Protein AF-0000000067284222 (afdb_homodimer)

Structure (mmCIF, N/CA/C/O backbone):
data_AF-0000000067284222-model_v1
#
loop_
_entity.id
_entity.type
_entity.pdbx_description
1 polymer 'Bifunctional deaminase-reductase domain protein'
#
loop_
_atom_site.group_PDB
_atom_site.id
_atom_site.type_symbol
_atom_site.label_atom_id
_atom_site.label_alt_id
_atom_site.label_comp_id
_atom_site.label_asym_id
_atom_site.label_entity_id
_atom_site.label_seq_id
_atom_site.pdbx_PDB_ins_code
_atom_site.Cartn_x
_atom_site.Cartn_y
_atom_site.Cartn_z
_atom_site.occupancy
_atom_site.B_iso_or_equiv
_atom_site.auth_seq_id
_atom_site.auth_comp_id
_atom_site.auth_asym_id
_atom_site.auth_atom_id
_atom_site.pdbx_PDB_model_num
ATOM 1 N N . MET A 1 1 ? -24.469 -26.922 -7.473 1 36.09 1 MET A N 1
ATOM 2 C CA . MET A 1 1 ? -23.219 -27.688 -7.457 1 36.09 1 MET A CA 1
ATOM 3 C C . MET A 1 1 ? -22.094 -26.875 -6.836 1 36.09 1 MET A C 1
ATOM 5 O O . MET A 1 1 ? -21.891 -25.703 -7.184 1 36.09 1 MET A O 1
ATOM 9 N N . ILE A 1 2 ? -21.672 -27.219 -5.695 1 45.97 2 ILE A N 1
ATOM 10 C CA . ILE A 1 2 ? -20.625 -26.516 -4.957 1 45.97 2 ILE A CA 1
ATOM 11 C C . ILE A 1 2 ? -19.406 -26.312 -5.855 1 45.97 2 ILE A C 1
ATOM 13 O O . ILE A 1 2 ? -18.828 -27.281 -6.352 1 45.97 2 ILE A O 1
ATOM 17 N N . LYS A 1 3 ? -19.344 -25.266 -6.812 1 62.34 3 LYS A N 1
ATOM 18 C CA . LYS A 1 3 ? -18.219 -25.109 -7.738 1 62.34 3 LYS A CA 1
ATOM 19 C C . LYS A 1 3 ? -16.891 -25.281 -7.023 1 62.34 3 LYS A C 1
ATOM 21 O O . LYS A 1 3 ? -16.594 -24.547 -6.078 1 62.34 3 LYS A O 1
ATOM 26 N N . TYR A 1 4 ? -16.266 -26.469 -7.246 1 89.44 4 TYR A N 1
ATOM 27 C CA . TYR A 1 4 ? -14.984 -26.828 -6.648 1 89.44 4 TYR A CA 1
ATOM 28 C C . TYR A 1 4 ? -13.836 -26.094 -7.336 1 89.44 4 TYR A C 1
ATOM 30 O O . TYR A 1 4 ? -13.758 -26.062 -8.562 1 89.44 4 TYR A O 1
ATOM 38 N N . ARG A 1 5 ? -13.273 -25.297 -6.723 1 96.56 5 ARG A N 1
ATOM 39 C CA . ARG A 1 5 ? -12.086 -24.594 -7.18 1 96.56 5 ARG A CA 1
ATOM 40 C C . ARG A 1 5 ? -10.93 -24.781 -6.203 1 96.56 5 ARG A C 1
ATOM 42 O O . ARG A 1 5 ? -11.133 -25.203 -5.062 1 96.56 5 ARG A O 1
ATOM 49 N N . PRO A 1 6 ? -9.719 -24.562 -6.734 1 98.62 6 PRO A N 1
ATOM 50 C CA . PRO A 1 6 ? -8.586 -24.594 -5.805 1 98.62 6 PRO A CA 1
ATOM 51 C C . PRO A 1 6 ? -8.719 -23.578 -4.676 1 98.62 6 PRO A C 1
ATOM 53 O O . PRO A 1 6 ? -9.406 -22.562 -4.832 1 98.62 6 PRO A O 1
ATOM 56 N N . TYR A 1 7 ? -8.141 -23.906 -3.508 1 98.56 7 TYR A N 1
ATOM 57 C CA . TYR A 1 7 ? -7.895 -22.906 -2.475 1 98.56 7 TYR A CA 1
ATOM 58 C C . TYR A 1 7 ? -6.797 -21.938 -2.902 1 98.56 7 TYR A C 1
ATOM 60 O O . TYR A 1 7 ? -5.668 -22.359 -3.184 1 98.56 7 TYR A O 1
ATOM 68 N N . THR A 1 8 ? -7.121 -20.656 -3.023 1 98.75 8 THR A N 1
ATOM 69 C CA . THR A 1 8 ? -6.211 -19.688 -3.629 1 98.75 8 THR A CA 1
ATOM 70 C C . THR A 1 8 ? -5.582 -18.797 -2.562 1 98.75 8 THR A C 1
ATOM 72 O O . THR A 1 8 ? -6.27 -18.312 -1.662 1 98.75 8 THR A O 1
ATOM 75 N N . THR A 1 9 ? -4.262 -18.609 -2.639 1 98.88 9 THR A N 1
ATOM 76 C CA . THR A 1 9 ? -3.512 -17.766 -1.727 1 98.88 9 THR A CA 1
ATOM 77 C C . THR A 1 9 ? -2.641 -16.781 -2.5 1 98.88 9 THR A C 1
ATOM 79 O O . THR A 1 9 ? -1.785 -17.188 -3.289 1 98.88 9 THR A O 1
ATOM 82 N N . VAL A 1 10 ? -2.889 -15.531 -2.307 1 98.94 10 VAL A N 1
ATOM 83 C CA . VAL A 1 10 ? -2.014 -14.5 -2.857 1 98.94 10 VAL A CA 1
ATOM 84 C C . VAL A 1 10 ? -0.775 -14.352 -1.977 1 98.94 10 VAL A C 1
ATOM 86 O O . VAL A 1 10 ? -0.876 -14.344 -0.748 1 98.94 10 VAL A O 1
ATOM 89 N N . VAL A 1 11 ? 0.403 -14.289 -2.578 1 98.81 11 VAL A N 1
ATOM 90 C CA . VAL A 1 11 ? 1.65 -14.062 -1.855 1 98.81 11 VAL A CA 1
ATOM 91 C C . VAL A 1 11 ? 2.43 -12.93 -2.512 1 98.81 11 VAL A C 1
ATOM 93 O O . VAL A 1 11 ? 2.963 -13.086 -3.613 1 98.81 11 VAL A O 1
ATOM 96 N N . LEU A 1 12 ? 2.488 -11.789 -1.834 1 98.19 12 LEU A N 1
ATOM 97 C CA . LEU A 1 12 ? 3.152 -10.617 -2.393 1 98.19 12 LEU A CA 1
ATOM 98 C C . LEU A 1 12 ? 3.947 -9.883 -1.319 1 98.19 12 LEU A C 1
ATOM 100 O O . LEU A 1 12 ? 3.543 -9.852 -0.155 1 98.19 12 LEU A O 1
ATOM 104 N N . ALA A 1 13 ? 5.035 -9.336 -1.726 1 98.31 13 ALA A N 1
ATOM 105 C CA . ALA A 1 13 ? 5.742 -8.328 -0.939 1 98.31 13 ALA A CA 1
ATOM 106 C C . ALA A 1 13 ? 5.461 -6.922 -1.468 1 98.31 13 ALA A C 1
ATOM 108 O O . ALA A 1 13 ? 5.332 -6.723 -2.678 1 98.31 13 ALA A O 1
ATOM 109 N N . MET A 1 14 ? 5.375 -6.004 -0.57 1 98.62 14 MET A N 1
ATOM 110 C CA . MET A 1 14 ? 5.195 -4.613 -0.977 1 98.62 14 MET A CA 1
ATOM 111 C C . MET A 1 14 ? 6.008 -3.676 -0.09 1 98.62 14 MET A C 1
ATOM 113 O O . MET A 1 14 ? 6.387 -4.043 1.023 1 98.62 14 MET A O 1
ATOM 117 N N . SER A 1 15 ? 6.348 -2.49 -0.643 1 98.81 15 SER A N 1
ATOM 118 C CA . SER A 1 15 ? 6.941 -1.427 0.162 1 98.81 15 SER A CA 1
ATOM 119 C C . SER A 1 15 ? 5.984 -0.965 1.257 1 98.81 15 SER A C 1
ATOM 121 O O . SER A 1 15 ? 4.797 -1.299 1.233 1 98.81 15 SER A O 1
ATOM 123 N N . ALA A 1 16 ? 6.5 -0.253 2.207 1 98.88 16 ALA A N 1
ATOM 124 C CA . ALA A 1 16 ? 5.691 0.204 3.336 1 98.88 16 ALA A CA 1
ATOM 125 C C . ALA A 1 16 ? 4.508 1.042 2.861 1 98.88 16 ALA A C 1
ATOM 127 O O . ALA A 1 16 ? 3.449 1.042 3.492 1 98.88 16 ALA A O 1
ATOM 128 N N . ASP A 1 17 ? 4.691 1.683 1.714 1 98.88 17 ASP A N 1
ATOM 129 C CA . ASP A 1 17 ? 3.646 2.555 1.186 1 98.88 17 ASP A CA 1
ATOM 130 C C . ASP A 1 17 ? 2.795 1.825 0.149 1 98.88 17 ASP A C 1
ATOM 132 O O . ASP A 1 17 ? 2.059 2.455 -0.612 1 98.88 17 ASP A O 1
ATOM 136 N N . GLY A 1 18 ? 2.938 0.506 -0.003 1 98.75 18 GLY A N 1
ATOM 137 C CA . GLY A 1 18 ? 1.943 -0.308 -0.684 1 98.75 18 GLY A CA 1
ATOM 138 C C . GLY A 1 18 ? 2.262 -0.54 -2.148 1 98.75 18 GLY A C 1
ATOM 139 O O . GLY A 1 18 ? 1.359 -0.755 -2.959 1 98.75 18 GLY A O 1
ATOM 140 N N . LYS A 1 19 ? 3.545 -0.457 -2.508 1 98.81 19 LYS A N 1
ATOM 141 C CA . LYS A 1 19 ? 3.916 -0.666 -3.902 1 98.81 19 LYS A CA 1
ATOM 142 C C . LYS A 1 19 ? 4.598 -2.018 -4.094 1 98.81 19 LYS A C 1
ATOM 144 O O . LYS A 1 19 ? 5.406 -2.434 -3.264 1 98.81 19 LYS A O 1
ATOM 149 N N . ILE A 1 20 ? 4.312 -2.678 -5.219 1 98.38 20 ILE A N 1
ATOM 150 C CA . ILE A 1 20 ? 4.91 -3.99 -5.438 1 98.38 20 ILE A CA 1
ATOM 151 C C . ILE A 1 20 ? 6 -3.891 -6.504 1 98.38 20 ILE A C 1
ATOM 153 O O . ILE A 1 20 ? 6.703 -4.867 -6.773 1 98.38 20 ILE A O 1
ATOM 157 N N . ALA A 1 21 ? 6.152 -2.771 -7.164 1 97.94 21 ALA A N 1
ATOM 158 C CA . ALA A 1 21 ? 7.227 -2.395 -8.078 1 97.94 21 ALA A CA 1
ATOM 159 C C . ALA A 1 21 ? 7.309 -0.879 -8.234 1 97.94 21 ALA A C 1
ATOM 161 O O . ALA A 1 21 ? 6.41 -0.155 -7.793 1 97.94 21 ALA A O 1
ATOM 162 N N . ASP A 1 22 ? 8.367 -0.399 -8.797 1 97.81 22 ASP A N 1
ATOM 163 C CA . ASP A 1 22 ? 8.484 1.029 -9.078 1 97.81 22 ASP A CA 1
ATOM 164 C C . ASP A 1 22 ? 7.637 1.421 -10.289 1 97.81 22 ASP A C 1
ATOM 166 O O . ASP A 1 22 ? 6.969 0.574 -10.883 1 97.81 22 ASP A O 1
ATOM 170 N N . VAL A 1 23 ? 7.637 2.635 -10.672 1 97.12 23 VAL A N 1
ATOM 171 C CA . VAL A 1 23 ? 6.766 3.191 -11.703 1 97.12 23 VAL A CA 1
ATOM 172 C C . VAL A 1 23 ? 7.105 2.568 -13.055 1 97.12 23 VAL A C 1
ATOM 174 O O . VAL A 1 23 ? 6.266 2.541 -13.961 1 97.12 23 VAL A O 1
ATOM 177 N N . THR A 1 24 ? 8.32 2.057 -13.211 1 96.38 24 THR A N 1
ATOM 178 C CA . THR A 1 24 ? 8.719 1.434 -14.469 1 96.38 24 THR A CA 1
ATOM 179 C C . THR A 1 24 ? 8.391 -0.056 -14.461 1 96.38 24 THR A C 1
ATOM 181 O O . THR A 1 24 ? 8.641 -0.758 -15.438 1 96.38 24 THR A O 1
ATOM 184 N N . ARG A 1 25 ? 7.883 -0.532 -13.273 1 95.88 25 ARG A N 1
ATOM 185 C CA . ARG A 1 25 ? 7.469 -1.92 -13.094 1 95.88 25 ARG A CA 1
ATOM 186 C C . ARG A 1 25 ? 8.664 -2.865 -13.195 1 95.88 25 ARG A C 1
ATOM 188 O O . ARG A 1 25 ? 8.547 -3.965 -13.742 1 95.88 25 ARG A O 1
ATOM 195 N N . SER A 1 26 ? 9.781 -2.361 -12.781 1 93.31 26 SER A N 1
ATOM 196 C CA . SER A 1 26 ? 10.953 -3.229 -12.664 1 93.31 26 SER A CA 1
ATOM 197 C C . SER A 1 26 ? 10.742 -4.281 -11.578 1 93.31 26 SER A C 1
ATOM 199 O O . SER A 1 26 ? 9.938 -4.09 -10.664 1 93.31 26 SER A O 1
ATOM 201 N N . PRO A 1 27 ? 11.477 -5.426 -11.734 1 89.62 27 PRO A N 1
ATOM 202 C CA . PRO A 1 27 ? 11.336 -6.453 -10.695 1 89.62 27 PRO A CA 1
ATOM 203 C C . PRO A 1 27 ? 11.578 -5.91 -9.289 1 89.62 27 PRO A C 1
ATOM 205 O O . PRO A 1 27 ? 12.555 -5.184 -9.07 1 89.62 27 PRO A O 1
ATOM 208 N N . ALA A 1 28 ? 10.664 -6.254 -8.461 1 81.38 28 ALA A N 1
ATOM 209 C CA . ALA A 1 28 ? 10.797 -5.863 -7.059 1 81.38 28 ALA A CA 1
ATOM 210 C C . ALA A 1 28 ? 11.836 -6.723 -6.348 1 81.38 28 ALA A C 1
ATOM 212 O O . ALA A 1 28 ? 11.602 -7.906 -6.086 1 81.38 28 ALA A O 1
ATOM 213 N N . ARG A 1 29 ? 12.969 -6.332 -6.055 1 89 29 ARG A N 1
ATOM 214 C CA . ARG A 1 29 ? 14.023 -7.062 -5.359 1 89 29 ARG A CA 1
ATOM 215 C C . ARG A 1 29 ? 14.367 -6.398 -4.031 1 89 29 ARG A C 1
ATOM 217 O O . ARG A 1 29 ? 15.547 -6.273 -3.68 1 89 29 ARG A O 1
ATOM 224 N N . PHE A 1 30 ? 13.258 -5.926 -3.428 1 92.69 30 PHE A N 1
ATOM 225 C CA . PHE A 1 30 ? 13.5 -5.191 -2.191 1 92.69 30 PHE A CA 1
ATOM 226 C C . PHE A 1 30 ? 13.211 -6.066 -0.977 1 92.69 30 PHE A C 1
ATOM 228 O O . PHE A 1 30 ? 13.438 -5.648 0.162 1 92.69 30 PHE A O 1
ATOM 235 N N . GLY A 1 31 ? 12.742 -7.285 -1.202 1 94.44 31 GLY A N 1
ATOM 236 C CA . GLY A 1 31 ? 12.523 -8.203 -0.097 1 94.44 31 GLY A CA 1
ATOM 237 C C . GLY A 1 31 ? 13.805 -8.805 0.444 1 94.44 31 GLY A C 1
ATOM 238 O O . GLY A 1 31 ? 14.82 -8.852 -0.258 1 94.44 31 GLY A O 1
ATOM 239 N N . SER A 1 32 ? 13.781 -9.258 1.622 1 97 32 SER A N 1
ATOM 240 C CA . SER A 1 32 ? 14.93 -9.867 2.287 1 97 32 SER A CA 1
ATOM 241 C C . SER A 1 32 ? 15.023 -11.352 1.956 1 97 32 SER A C 1
ATOM 243 O O . SER A 1 32 ? 14.172 -11.898 1.256 1 97 32 SER A O 1
ATOM 245 N N . ASN A 1 33 ? 16.109 -11.984 2.496 1 97.44 33 ASN A N 1
ATOM 246 C CA . ASN A 1 33 ? 16.219 -13.438 2.402 1 97.44 33 ASN A CA 1
ATOM 247 C C . ASN A 1 33 ? 15.078 -14.133 3.137 1 97.44 33 ASN A C 1
ATOM 249 O O . ASN A 1 33 ? 14.625 -15.203 2.721 1 97.44 33 ASN A O 1
ATOM 253 N N . SER A 1 34 ? 14.68 -13.508 4.23 1 98 34 SER A N 1
ATOM 254 C CA . SER A 1 34 ? 13.547 -14.062 4.969 1 98 34 SER A CA 1
ATOM 255 C C . SER A 1 34 ? 12.273 -14.016 4.137 1 98 34 SER A C 1
ATOM 257 O O . SER A 1 34 ? 11.469 -14.945 4.168 1 98 34 SER A O 1
ATOM 259 N N . ASP A 1 35 ? 12.07 -12.914 3.455 1 97.88 35 ASP A N 1
ATOM 260 C CA . ASP A 1 35 ? 10.922 -12.797 2.561 1 97.88 35 ASP A CA 1
ATOM 261 C C . ASP A 1 35 ? 10.992 -13.836 1.442 1 97.88 35 ASP A C 1
ATOM 263 O O . ASP A 1 35 ? 9.984 -14.453 1.103 1 97.88 35 ASP A O 1
ATOM 267 N N . LYS A 1 36 ? 12.148 -13.984 0.819 1 97.81 36 LYS A N 1
ATOM 268 C CA . LYS A 1 36 ? 12.336 -14.977 -0.233 1 97.81 36 LYS A CA 1
ATOM 269 C C . LYS A 1 36 ? 12.039 -16.391 0.282 1 97.81 36 LYS A C 1
ATOM 271 O O . LYS A 1 36 ? 11.391 -17.172 -0.404 1 97.81 36 LYS A O 1
ATOM 276 N N . ALA A 1 37 ? 12.555 -16.688 1.478 1 98.44 37 ALA A N 1
ATOM 277 C CA . ALA A 1 37 ? 12.297 -17.984 2.092 1 98.44 37 ALA A CA 1
ATOM 278 C C . ALA A 1 37 ? 10.805 -18.188 2.338 1 98.44 37 ALA A C 1
ATOM 280 O O . ALA A 1 37 ? 10.289 -19.297 2.18 1 98.44 37 ALA A O 1
ATOM 281 N N . HIS A 1 38 ? 10.172 -17.156 2.762 1 98.56 38 HIS A N 1
ATOM 282 C CA . HIS A 1 38 ? 8.727 -17.203 2.967 1 98.56 38 HIS A CA 1
ATOM 283 C C . HIS A 1 38 ? 8 -17.516 1.663 1 98.56 38 HIS A C 1
ATOM 285 O O . HIS A 1 38 ? 7.129 -18.391 1.625 1 98.56 38 HIS A O 1
ATOM 291 N N . LEU A 1 39 ? 8.344 -16.797 0.624 1 98.5 39 LEU A N 1
ATOM 292 C CA . LEU A 1 39 ? 7.754 -17.047 -0.687 1 98.5 39 LEU A CA 1
ATOM 293 C C . LEU A 1 39 ? 7.98 -18.484 -1.115 1 98.5 39 LEU A C 1
ATOM 295 O O . LEU A 1 39 ? 7.051 -19.156 -1.564 1 98.5 39 LEU A O 1
ATOM 299 N N . GLU A 1 40 ? 9.203 -18.984 -0.969 1 98.75 40 GLU A N 1
ATOM 300 C CA . GLU A 1 40 ? 9.531 -20.359 -1.335 1 98.75 40 GLU A CA 1
ATOM 301 C C . GLU A 1 40 ? 8.664 -21.344 -0.572 1 98.75 40 GLU A C 1
ATOM 303 O O . GLU A 1 40 ? 8.195 -22.328 -1.144 1 98.75 40 GLU A O 1
ATOM 308 N N . SER A 1 41 ? 8.461 -21.078 0.654 1 98.81 41 SER A N 1
ATOM 309 C CA . SER A 1 41 ? 7.652 -21.984 1.47 1 98.81 41 SER A CA 1
ATOM 310 C C . SER A 1 41 ? 6.207 -22.031 0.983 1 98.81 41 SER A C 1
ATOM 312 O O . SER A 1 41 ? 5.562 -23.078 1.021 1 98.81 41 SER A O 1
ATOM 314 N N . LYS A 1 42 ? 5.648 -20.875 0.592 1 98.75 42 LYS A N 1
ATOM 315 C CA . LYS A 1 42 ? 4.281 -20.828 0.077 1 98.75 42 LYS A CA 1
ATOM 316 C C . LYS A 1 42 ? 4.184 -21.516 -1.284 1 98.75 42 LYS A C 1
ATOM 318 O O . LYS A 1 42 ? 3.197 -22.188 -1.571 1 98.75 42 LYS A O 1
ATOM 323 N N . ILE A 1 43 ? 5.223 -21.297 -2.111 1 98.81 43 ILE A N 1
ATOM 324 C CA . ILE A 1 43 ? 5.289 -21.984 -3.395 1 98.81 43 ILE A CA 1
ATOM 325 C C . ILE A 1 43 ? 5.359 -23.484 -3.166 1 98.81 43 ILE A C 1
ATOM 327 O O . ILE A 1 43 ? 4.637 -24.25 -3.811 1 98.81 43 ILE A O 1
ATOM 331 N N . ALA A 1 44 ? 6.152 -23.906 -2.219 1 98.81 44 ALA A N 1
ATOM 332 C CA . ALA A 1 44 ? 6.312 -25.328 -1.921 1 98.81 44 ALA A CA 1
ATOM 333 C C . ALA A 1 44 ? 4.996 -25.953 -1.466 1 98.81 44 ALA A C 1
ATOM 335 O O . ALA A 1 44 ? 4.727 -27.125 -1.736 1 98.81 44 ALA A O 1
ATOM 336 N N . ALA A 1 45 ? 4.223 -25.219 -0.816 1 98.5 45 ALA A N 1
ATOM 337 C CA . ALA A 1 45 ? 2.963 -25.719 -0.27 1 98.5 45 ALA A CA 1
ATOM 338 C C . ALA A 1 45 ? 1.897 -25.812 -1.356 1 98.5 45 ALA A C 1
ATOM 340 O O . ALA A 1 45 ? 0.877 -26.484 -1.172 1 98.5 45 ALA A O 1
ATOM 341 N N . ALA A 1 46 ? 2.078 -25.203 -2.471 1 98.69 46 ALA A N 1
ATOM 342 C CA . ALA A 1 46 ? 1.078 -25.125 -3.533 1 98.69 46 ALA A CA 1
ATOM 343 C C . ALA A 1 46 ? 1.231 -26.297 -4.508 1 98.69 46 ALA A C 1
ATOM 345 O O . ALA A 1 46 ? 2.299 -26.906 -4.586 1 98.69 46 ALA A O 1
ATOM 346 N N . ASP A 1 47 ? 0.108 -26.609 -5.164 1 98.69 47 ASP A N 1
ATOM 347 C CA . ASP A 1 47 ? 0.144 -27.562 -6.27 1 98.69 47 ASP A CA 1
ATOM 348 C C . ASP A 1 47 ? 0.516 -26.859 -7.578 1 98.69 47 ASP A C 1
ATOM 350 O O . ASP A 1 47 ? 1.127 -27.469 -8.461 1 98.69 47 ASP A O 1
ATOM 354 N N . ALA A 1 48 ? 0.153 -25.625 -7.695 1 98.88 48 ALA A N 1
ATOM 355 C CA . ALA A 1 48 ? 0.458 -24.781 -8.852 1 98.88 48 ALA A CA 1
ATOM 356 C C . ALA A 1 48 ? 0.616 -23.312 -8.438 1 98.88 48 ALA A C 1
ATOM 358 O O . ALA A 1 48 ? 0.139 -22.906 -7.375 1 98.88 48 ALA A O 1
ATOM 359 N N . VAL A 1 49 ? 1.311 -22.609 -9.258 1 98.81 49 VAL A N 1
ATOM 360 C CA . VAL A 1 49 ? 1.506 -21.156 -9.117 1 98.81 49 VAL A CA 1
ATOM 361 C C . VAL A 1 49 ? 0.961 -20.438 -10.344 1 98.81 49 VAL A C 1
ATOM 363 O O . VAL A 1 49 ? 1.061 -20.953 -11.469 1 98.81 49 VAL A O 1
ATOM 366 N N . LEU A 1 50 ? 0.317 -19.344 -10.125 1 98.88 50 LEU A N 1
ATOM 367 C CA . LEU A 1 50 ? -0.279 -18.547 -11.188 1 98.88 50 LEU A CA 1
ATOM 368 C C . LEU A 1 50 ? 0.283 -17.125 -11.188 1 98.88 50 LEU A C 1
ATOM 370 O O . LEU A 1 50 ? 0.345 -16.484 -10.133 1 98.88 50 LEU A O 1
ATOM 374 N N . PHE A 1 51 ? 0.746 -16.641 -12.312 1 98.62 51 PHE A N 1
ATOM 375 C CA . PHE A 1 51 ? 1.203 -15.258 -12.43 1 98.62 51 PHE A CA 1
ATOM 376 C C . PHE A 1 51 ? 1.002 -14.742 -13.852 1 98.62 51 PHE A C 1
ATOM 378 O O . PHE A 1 51 ? 0.848 -15.523 -14.789 1 98.62 51 PHE A O 1
ATOM 385 N N . GLY A 1 52 ? 0.986 -13.469 -14.023 1 98.31 52 GLY A N 1
ATOM 386 C CA . GLY A 1 52 ? 0.691 -12.828 -15.297 1 98.31 52 GLY A CA 1
ATOM 387 C C . GLY A 1 52 ? 1.921 -12.633 -16.156 1 98.31 52 GLY A C 1
ATOM 388 O O . GLY A 1 52 ? 3.051 -12.719 -15.672 1 98.31 52 GLY A O 1
ATOM 389 N N . ALA A 1 53 ? 1.677 -12.25 -17.359 1 97.94 53 ALA A N 1
ATOM 390 C CA . ALA A 1 53 ? 2.727 -12.094 -18.375 1 97.94 53 ALA A CA 1
ATOM 391 C C . ALA A 1 53 ? 3.66 -10.938 -18 1 97.94 53 ALA A C 1
ATOM 393 O O . ALA A 1 53 ? 4.867 -11.016 -18.25 1 97.94 53 ALA A O 1
ATOM 394 N N . ASP A 1 54 ? 3.1 -9.852 -17.469 1 96.12 54 ASP A N 1
ATOM 395 C CA . ASP A 1 54 ? 3.932 -8.695 -17.125 1 96.12 54 ASP A CA 1
ATOM 396 C C . ASP A 1 54 ? 4.906 -9.039 -16 1 96.12 54 ASP A C 1
ATOM 398 O O . ASP A 1 54 ? 6.059 -8.594 -16.016 1 96.12 54 ASP A O 1
ATOM 402 N N . THR A 1 55 ? 4.43 -9.766 -15.023 1 96.81 55 THR A N 1
ATOM 403 C CA . THR A 1 55 ? 5.309 -10.242 -13.961 1 96.81 55 THR A CA 1
ATOM 404 C C . THR A 1 55 ? 6.418 -11.117 -14.539 1 96.81 55 THR A C 1
ATOM 406 O O . THR A 1 55 ? 7.594 -10.938 -14.203 1 96.81 55 THR A O 1
ATOM 409 N N . LEU A 1 56 ? 6.043 -12.016 -15.406 1 97.88 56 LEU A N 1
ATOM 410 C CA . LEU A 1 56 ? 7.031 -12.891 -16.031 1 97.88 56 LEU A CA 1
ATOM 411 C C . LEU A 1 56 ? 8.047 -12.094 -16.844 1 97.88 56 LEU A C 1
ATOM 413 O O . LEU A 1 56 ? 9.25 -12.359 -16.766 1 97.88 56 LEU A O 1
ATOM 417 N N . ARG A 1 57 ? 7.594 -11.125 -17.609 1 96.62 57 ARG A N 1
ATOM 418 C CA . ARG A 1 57 ? 8.484 -10.305 -18.422 1 96.62 57 ARG A CA 1
ATOM 419 C C . ARG A 1 57 ? 9.484 -9.547 -17.547 1 96.62 57 ARG A C 1
ATOM 421 O O . ARG A 1 57 ? 10.656 -9.438 -17.891 1 96.62 57 ARG A O 1
ATOM 428 N N . ALA A 1 58 ? 8.992 -9.055 -16.469 1 95.38 58 ALA A N 1
ATOM 429 C CA . ALA A 1 58 ? 9.836 -8.258 -15.57 1 95.38 58 ALA A CA 1
ATOM 430 C C . ALA A 1 58 ? 10.945 -9.109 -14.953 1 95.38 58 ALA A C 1
ATOM 432 O O . ALA A 1 58 ? 12.094 -8.672 -14.867 1 95.38 58 ALA A O 1
ATOM 433 N N . TYR A 1 59 ? 10.641 -10.305 -14.562 1 96.25 59 TYR A N 1
ATOM 434 C CA . TYR A 1 59 ? 11.602 -11.117 -13.82 1 96.25 59 TYR A CA 1
ATOM 435 C C . TYR A 1 59 ? 12.375 -12.039 -14.75 1 96.25 59 TYR A C 1
ATOM 437 O O . TYR A 1 59 ? 13.508 -12.43 -14.453 1 96.25 59 TYR A O 1
ATOM 445 N N . GLY A 1 60 ? 11.727 -12.477 -15.82 1 97.19 60 GLY A N 1
ATOM 446 C CA . GLY A 1 60 ? 12.328 -13.367 -16.797 1 97.19 60 GLY A CA 1
ATOM 447 C C . GLY A 1 60 ? 12.445 -14.797 -16.312 1 97.19 60 GLY A C 1
ATOM 448 O O . GLY A 1 60 ? 13.031 -15.648 -17 1 97.19 60 GLY A O 1
ATOM 449 N N . THR A 1 61 ? 11.984 -15.047 -15.109 1 97.31 61 THR A N 1
ATOM 450 C CA . THR A 1 61 ? 12.094 -16.359 -14.484 1 97.31 61 THR A CA 1
ATOM 451 C C . THR A 1 61 ? 11.039 -16.516 -13.391 1 97.31 61 THR A C 1
ATOM 453 O O . THR A 1 61 ? 10.172 -15.664 -13.227 1 97.31 61 THR A O 1
ATOM 456 N N . THR A 1 62 ? 11.023 -17.703 -12.742 1 97.06 62 THR A N 1
ATOM 457 C CA . THR A 1 62 ? 10.219 -17.953 -11.547 1 97.06 62 THR A CA 1
ATOM 458 C C . THR A 1 62 ? 11.094 -18.484 -10.406 1 97.06 62 THR A C 1
ATOM 460 O O . THR A 1 62 ? 12.211 -18.938 -10.641 1 97.06 62 THR A O 1
ATOM 463 N N . LEU A 1 63 ? 10.586 -18.344 -9.203 1 96.31 63 LEU A N 1
ATOM 464 C CA . LEU A 1 63 ? 11.289 -18.906 -8.047 1 96.31 63 LEU A CA 1
ATOM 465 C C . LEU A 1 63 ? 10.977 -20.391 -7.887 1 96.31 63 LEU A C 1
ATOM 467 O O . LEU A 1 63 ? 9.812 -20.766 -7.734 1 96.31 63 LEU A O 1
ATOM 471 N N . THR A 1 64 ? 11.977 -21.234 -7.91 1 97.94 64 THR A N 1
ATOM 472 C CA . THR A 1 64 ? 11.805 -22.672 -7.715 1 97.94 64 THR A CA 1
ATOM 473 C C . THR A 1 64 ? 12.094 -23.062 -6.27 1 97.94 64 THR A C 1
ATOM 475 O O . THR A 1 64 ? 12.828 -22.359 -5.57 1 97.94 64 THR A O 1
ATOM 478 N N . VAL A 1 65 ? 11.523 -24.141 -5.863 1 98.69 65 VAL A N 1
ATOM 479 C CA . VAL A 1 65 ? 11.812 -24.688 -4.547 1 98.69 65 VAL A CA 1
ATOM 480 C C . VAL A 1 65 ? 13.195 -25.344 -4.547 1 98.69 65 VAL A C 1
ATOM 482 O O . VAL A 1 65 ? 13.469 -26.219 -5.363 1 98.69 65 VAL A O 1
ATOM 485 N N . THR A 1 66 ? 14.062 -24.875 -3.684 1 98.31 66 THR A N 1
ATOM 486 C CA . THR A 1 66 ? 15.414 -25.422 -3.631 1 98.31 66 THR A CA 1
ATOM 487 C C . THR A 1 66 ? 15.75 -25.891 -2.221 1 98.31 66 THR A C 1
ATOM 489 O O . THR A 1 66 ? 16.688 -26.688 -2.031 1 98.31 66 THR A O 1
ATOM 492 N N . ASN A 1 67 ? 15.016 -25.375 -1.227 1 98.44 67 ASN A N 1
ATOM 493 C CA . ASN A 1 67 ? 15.242 -25.797 0.154 1 98.44 67 ASN A CA 1
ATOM 494 C C . ASN A 1 67 ? 15.078 -27.297 0.325 1 98.44 67 ASN A C 1
ATOM 496 O O . ASN A 1 67 ? 14.016 -27.844 0.02 1 98.44 67 ASN A O 1
ATOM 500 N N . PRO A 1 68 ? 16.062 -27.984 0.869 1 98.44 68 PRO A N 1
ATOM 501 C CA . PRO A 1 68 ? 16.031 -29.453 0.925 1 98.44 68 PRO A CA 1
ATOM 502 C C . PRO A 1 68 ? 14.867 -29.984 1.761 1 98.44 68 PRO A C 1
ATOM 504 O O . PRO A 1 68 ? 14.25 -30.984 1.4 1 98.44 68 PRO A O 1
ATOM 507 N N . GLN A 1 69 ? 14.609 -29.328 2.811 1 98.62 69 GLN A N 1
ATOM 508 C CA . GLN A 1 69 ? 13.523 -29.766 3.668 1 98.62 69 GLN A CA 1
ATOM 509 C C . GLN A 1 69 ? 12.172 -29.609 2.969 1 98.62 69 GLN A C 1
ATOM 511 O O . GLN A 1 69 ? 11.305 -30.484 3.09 1 98.62 69 GLN A O 1
ATOM 516 N N . LEU A 1 70 ? 11.977 -28.562 2.27 1 98.69 70 LEU A N 1
ATOM 517 C CA . LEU A 1 70 ? 10.734 -28.344 1.532 1 98.69 70 LEU A CA 1
ATOM 518 C C . LEU A 1 70 ? 10.578 -29.359 0.407 1 98.69 70 LEU A C 1
ATOM 520 O O . LEU A 1 70 ? 9.484 -29.859 0.174 1 98.69 70 LEU A O 1
ATOM 524 N N . LEU A 1 71 ? 11.664 -29.656 -0.247 1 98.5 71 LEU A N 1
ATOM 525 C CA . LEU A 1 71 ? 11.641 -30.656 -1.305 1 98.5 71 LEU A CA 1
ATOM 526 C C . LEU A 1 71 ? 11.289 -32.031 -0.745 1 98.5 71 LEU A C 1
ATOM 528 O O . LEU A 1 71 ? 10.492 -32.75 -1.338 1 98.5 71 LEU A O 1
ATOM 532 N N . GLN A 1 72 ? 11.859 -32.312 0.394 1 98.38 72 GLN A N 1
ATOM 533 C CA . GLN A 1 72 ? 11.57 -33.594 1.045 1 98.38 72 GLN A CA 1
ATOM 534 C C . GLN A 1 72 ? 10.102 -33.688 1.443 1 98.38 72 GLN A C 1
ATOM 536 O O . GLN A 1 72 ? 9.469 -34.719 1.269 1 98.38 72 GLN A O 1
ATOM 541 N N . ASN A 1 73 ? 9.594 -32.625 1.982 1 98.25 73 ASN A N 1
ATOM 542 C CA . ASN A 1 73 ? 8.195 -32.594 2.373 1 98.25 73 ASN A CA 1
ATOM 543 C C . ASN A 1 73 ? 7.273 -32.844 1.179 1 98.25 73 ASN A C 1
ATOM 545 O O . ASN A 1 73 ? 6.273 -33.531 1.291 1 98.25 73 ASN A O 1
ATOM 549 N N . ARG A 1 74 ? 7.586 -32.25 0.025 1 98.12 74 ARG A N 1
ATOM 550 C CA . ARG A 1 74 ? 6.785 -32.438 -1.178 1 98.12 74 ARG A CA 1
ATOM 551 C C . ARG A 1 74 ? 6.84 -33.906 -1.637 1 98.12 74 ARG A C 1
ATOM 553 O O . ARG A 1 74 ? 5.805 -34.5 -1.916 1 98.12 74 ARG A O 1
ATOM 560 N N . THR A 1 75 ? 8.008 -34.438 -1.609 1 97.62 75 THR A N 1
ATOM 561 C CA . THR A 1 75 ? 8.18 -35.812 -2.043 1 97.62 75 THR A CA 1
ATOM 562 C C . THR A 1 75 ? 7.426 -36.781 -1.125 1 97.62 75 THR A C 1
ATOM 564 O O . THR A 1 75 ? 6.734 -37.688 -1.597 1 97.62 75 THR A O 1
ATOM 567 N N . GLN A 1 76 ? 7.57 -36.531 0.094 1 98 76 GLN A N 1
ATOM 568 C CA . GLN A 1 76 ? 6.91 -37.375 1.084 1 98 76 GLN A CA 1
ATOM 569 C C . GLN A 1 76 ? 5.395 -37.25 0.975 1 98 76 GLN A C 1
ATOM 571 O O . GLN A 1 76 ? 4.676 -38.219 1.261 1 98 76 GLN A O 1
ATOM 576 N N . GLY A 1 77 ? 4.965 -36.156 0.547 1 96.75 77 GLY A N 1
ATOM 577 C CA . GLY A 1 77 ? 3.539 -35.938 0.371 1 96.75 77 GLY A CA 1
ATOM 578 C C . GLY A 1 77 ? 3.027 -36.406 -0.98 1 96.75 77 GLY A C 1
ATOM 579 O O . GLY A 1 77 ? 1.857 -36.188 -1.31 1 96.75 77 GLY A O 1
ATOM 580 N N . GLY A 1 78 ? 3.883 -36.938 -1.768 1 96.75 78 GLY A N 1
ATOM 581 C CA . GLY A 1 78 ? 3.5 -37.469 -3.066 1 96.75 78 GLY A CA 1
ATOM 582 C C . GLY A 1 78 ? 3.357 -36.375 -4.129 1 96.75 78 GLY A C 1
ATOM 583 O O . GLY A 1 78 ? 2.668 -36.594 -5.129 1 96.75 78 GLY A O 1
ATOM 584 N N . LYS A 1 79 ? 3.918 -35.281 -3.898 1 96.81 79 LYS A N 1
ATOM 585 C CA . LYS A 1 79 ? 3.848 -34.156 -4.848 1 96.81 79 LYS A CA 1
ATOM 586 C C . LYS A 1 79 ? 5.105 -34.094 -5.711 1 96.81 79 LYS A C 1
ATOM 588 O O . LYS A 1 79 ? 6.184 -34.5 -5.277 1 96.81 79 LYS A O 1
ATOM 593 N N . PRO A 1 80 ? 4.949 -33.531 -6.914 1 97.5 80 PRO A N 1
ATOM 594 C CA . PRO A 1 80 ? 6.164 -33.25 -7.68 1 97.5 80 PRO A CA 1
ATOM 595 C C . PRO A 1 80 ? 7.109 -32.281 -6.953 1 97.5 80 PRO A C 1
ATOM 597 O O . PRO A 1 80 ? 6.68 -31.547 -6.066 1 97.5 80 PRO A O 1
ATOM 600 N N . LEU A 1 81 ? 8.375 -32.312 -7.324 1 97.81 81 LEU A N 1
ATOM 601 C CA . LEU A 1 81 ? 9.391 -31.5 -6.68 1 97.81 81 LEU A CA 1
ATOM 602 C C . LEU A 1 81 ? 9.07 -30.016 -6.828 1 97.81 81 LEU A C 1
ATOM 604 O O . LEU A 1 81 ? 9.391 -29.203 -5.949 1 97.81 81 LEU A O 1
ATOM 608 N N . GLN A 1 82 ? 8.508 -29.672 -7.93 1 98.56 82 GLN A N 1
ATOM 609 C CA . GLN A 1 82 ? 8.102 -28.312 -8.203 1 98.56 82 GLN A CA 1
ATOM 610 C C . GLN A 1 82 ? 6.602 -28.234 -8.492 1 98.56 82 GLN A C 1
ATOM 612 O O . GLN A 1 82 ? 6.043 -29.125 -9.141 1 98.56 82 GLN A O 1
ATOM 617 N N . PRO A 1 83 ? 5.926 -27.172 -8.008 1 98.69 83 PRO A N 1
ATOM 618 C CA . PRO A 1 83 ? 4.559 -26.969 -8.492 1 98.69 83 PRO A CA 1
ATOM 619 C C . PRO A 1 83 ? 4.512 -26.578 -9.977 1 98.69 83 PRO A C 1
ATOM 621 O O . PRO A 1 83 ? 5.488 -26.062 -10.508 1 98.69 83 PRO A O 1
ATOM 624 N N . VAL A 1 84 ? 3.406 -26.859 -10.594 1 98.69 84 VAL A N 1
ATOM 625 C CA . VAL A 1 84 ? 3.207 -26.422 -11.969 1 98.69 84 VAL A CA 1
ATOM 626 C C . VAL A 1 84 ? 3.193 -24.891 -12.031 1 98.69 84 VAL A C 1
ATOM 628 O O . VAL A 1 84 ? 2.586 -24.234 -11.18 1 98.69 84 VAL A O 1
ATOM 631 N N . GLN A 1 85 ? 3.891 -24.344 -12.961 1 98.81 85 GLN A N 1
ATOM 632 C CA . GLN A 1 85 ? 3.893 -22.891 -13.18 1 98.81 85 GLN A CA 1
ATOM 633 C C . GLN A 1 85 ? 2.914 -22.516 -14.289 1 98.81 85 GLN A C 1
ATOM 635 O O . GLN A 1 85 ? 3.088 -22.906 -15.445 1 98.81 85 GLN A O 1
ATOM 640 N N . ILE A 1 86 ? 1.928 -21.766 -13.922 1 98.88 86 ILE A N 1
ATOM 641 C CA . ILE A 1 86 ? 0.897 -21.391 -14.883 1 98.88 86 ILE A CA 1
ATOM 642 C C . ILE A 1 86 ? 1.022 -19.906 -15.211 1 98.88 86 ILE A C 1
ATOM 644 O O . ILE A 1 86 ? 0.96 -19.062 -14.312 1 98.88 86 ILE A O 1
ATOM 648 N N . VAL A 1 87 ? 1.212 -19.594 -16.484 1 98.88 87 VAL A N 1
ATOM 649 C CA . VAL A 1 87 ? 1.211 -18.219 -16.953 1 98.88 87 VAL A CA 1
ATOM 650 C C . VAL A 1 87 ? -0.158 -17.859 -17.531 1 98.88 87 VAL A C 1
ATOM 652 O O . VAL A 1 87 ? -0.681 -18.578 -18.375 1 98.88 87 VAL A O 1
ATOM 655 N N . ILE A 1 88 ? -0.744 -16.844 -17.047 1 98.81 88 ILE A N 1
ATOM 656 C CA . ILE A 1 88 ? -2.02 -16.375 -17.578 1 98.81 88 ILE A CA 1
ATOM 657 C C . ILE A 1 88 ? -1.801 -15.109 -18.406 1 98.81 88 ILE A C 1
ATOM 659 O O . ILE A 1 88 ? -1.199 -14.148 -17.938 1 98.81 88 ILE A O 1
ATOM 663 N N . THR A 1 89 ? -2.238 -15.086 -19.594 1 98.31 89 THR A N 1
ATOM 664 C CA . THR A 1 89 ? -2.07 -13.961 -20.516 1 98.31 89 THR A CA 1
ATOM 665 C C . THR A 1 89 ? -3.076 -14.047 -21.656 1 98.31 89 THR A C 1
ATOM 667 O O . THR A 1 89 ? -3.35 -15.133 -22.172 1 98.31 89 THR A O 1
ATOM 670 N N . HIS A 1 90 ? -3.611 -12.891 -21.969 1 96.69 90 HIS A N 1
ATOM 671 C CA . HIS A 1 90 ? -4.621 -12.852 -23.031 1 96.69 90 HIS A CA 1
ATOM 672 C C . HIS A 1 90 ? -4.012 -13.148 -24.391 1 96.69 90 HIS A C 1
ATOM 674 O O . HIS A 1 90 ? -4.57 -13.93 -25.172 1 96.69 90 HIS A O 1
ATOM 680 N N . THR A 1 91 ? -2.881 -12.586 -24.703 1 95.38 91 THR A N 1
ATOM 681 C CA . THR A 1 91 ? -2.311 -12.656 -26.047 1 95.38 91 THR A CA 1
ATOM 682 C C . THR A 1 91 ? -1.244 -13.742 -26.125 1 95.38 91 THR A C 1
ATOM 684 O O . THR A 1 91 ? -0.879 -14.188 -27.219 1 95.38 91 THR A O 1
ATOM 687 N N . ALA A 1 92 ? -0.618 -14.078 -25 1 96.62 92 ALA A N 1
ATOM 688 C CA . ALA A 1 92 ? 0.46 -15.055 -24.891 1 96.62 92 ALA A CA 1
ATOM 689 C C . ALA A 1 92 ? 1.694 -14.602 -25.672 1 96.62 92 ALA A C 1
ATOM 691 O O . ALA A 1 92 ? 2.414 -15.43 -26.234 1 96.62 92 ALA A O 1
ATOM 692 N N . ASN A 1 93 ? 1.786 -13.305 -25.859 1 96.62 93 ASN A N 1
ATOM 693 C CA . ASN A 1 93 ? 3.004 -12.758 -26.438 1 96.62 93 ASN A CA 1
ATOM 694 C C . ASN A 1 93 ? 4.172 -12.797 -25.469 1 96.62 93 ASN A C 1
ATOM 696 O O . ASN A 1 93 ? 4.406 -11.836 -24.734 1 96.62 93 ASN A O 1
ATOM 700 N N . LEU A 1 94 ? 4.922 -13.914 -25.391 1 98 94 LEU A N 1
ATOM 701 C CA . LEU A 1 94 ? 6.043 -14.172 -24.5 1 98 94 LEU A CA 1
ATOM 702 C C . LEU A 1 94 ? 7.301 -14.531 -25.281 1 98 94 LEU A C 1
ATOM 704 O O . LEU A 1 94 ? 7.234 -15.281 -26.25 1 98 94 LEU A O 1
ATOM 708 N N . ASN A 1 95 ? 8.422 -13.977 -24.984 1 97.56 95 ASN A N 1
ATOM 709 C CA . ASN A 1 95 ? 9.703 -14.344 -25.578 1 97.56 95 ASN A CA 1
ATOM 710 C C . ASN A 1 95 ? 10.133 -15.75 -25.172 1 97.56 95 ASN A C 1
ATOM 712 O O . ASN A 1 95 ? 10.438 -15.992 -24 1 97.56 95 ASN A O 1
ATOM 716 N N . PRO A 1 96 ? 10.211 -16.672 -26.062 1 96.56 96 PRO A N 1
ATOM 717 C CA . PRO A 1 96 ? 10.531 -18.062 -25.703 1 96.56 96 PRO A CA 1
ATOM 718 C C . PRO A 1 96 ? 11.984 -18.234 -25.266 1 96.56 96 PRO A C 1
ATOM 720 O O . PRO A 1 96 ? 12.359 -19.297 -24.766 1 96.56 96 PRO A O 1
ATOM 723 N N . GLU A 1 97 ? 12.758 -17.141 -25.312 1 97.44 97 GLU A N 1
ATOM 724 C CA . GLU A 1 97 ? 14.188 -17.266 -25.047 1 97.44 97 GLU A CA 1
ATOM 725 C C . GLU A 1 97 ? 14.523 -16.891 -23.609 1 97.44 97 GLU A C 1
ATOM 727 O O . GLU A 1 97 ? 15.664 -17.016 -23.172 1 97.44 97 GLU A O 1
ATOM 732 N N . ILE A 1 98 ? 13.531 -16.406 -22.922 1 97.75 98 ILE A N 1
ATOM 733 C CA . ILE A 1 98 ? 13.828 -15.969 -21.562 1 97.75 98 ILE A CA 1
ATOM 734 C C . ILE A 1 98 ? 14.141 -17.172 -20.688 1 97.75 98 ILE A C 1
ATOM 736 O O . ILE A 1 98 ? 13.773 -18.312 -21.016 1 97.75 98 ILE A O 1
ATOM 740 N N . ARG A 1 99 ? 14.758 -17 -19.578 1 98.19 99 ARG A N 1
ATOM 741 C CA . ARG A 1 99 ? 15.234 -18.016 -18.656 1 98.19 99 ARG A CA 1
ATOM 742 C C . ARG A 1 99 ? 14.094 -18.922 -18.203 1 98.19 99 ARG A C 1
ATOM 744 O O . ARG A 1 99 ? 14.281 -20.125 -17.984 1 98.19 99 ARG A O 1
ATOM 751 N N . PHE A 1 100 ? 13.008 -18.422 -18.094 1 98.62 100 PHE A N 1
ATOM 752 C CA . PHE A 1 100 ? 11.828 -19.141 -17.656 1 98.62 100 PHE A CA 1
ATOM 753 C C . PHE A 1 100 ? 11.664 -20.438 -18.438 1 98.62 100 PHE A C 1
ATOM 755 O O . PHE A 1 100 ? 11.391 -21.5 -17.859 1 98.62 100 PHE A O 1
ATOM 762 N N . PHE A 1 101 ? 11.898 -20.422 -19.688 1 98.44 101 PHE A N 1
ATOM 763 C CA . PHE A 1 101 ? 11.625 -21.547 -20.578 1 98.44 101 PHE A CA 1
ATOM 764 C C . PHE A 1 101 ? 12.805 -22.516 -20.594 1 98.44 101 PHE A C 1
ATOM 766 O O . PHE A 1 101 ? 12.758 -23.547 -21.25 1 98.44 101 PHE A O 1
ATOM 773 N N . GLN A 1 102 ? 13.82 -22.219 -19.828 1 97.75 102 GLN A N 1
ATOM 774 C CA . GLN A 1 102 ? 14.992 -23.078 -19.734 1 97.75 102 GLN A CA 1
ATOM 775 C C . GLN A 1 102 ? 15.047 -23.797 -18.391 1 97.75 102 GLN A C 1
ATOM 777 O O . GLN A 1 102 ? 15.883 -24.672 -18.172 1 97.75 102 GLN A O 1
ATOM 782 N N . GLN A 1 103 ? 14.188 -23.391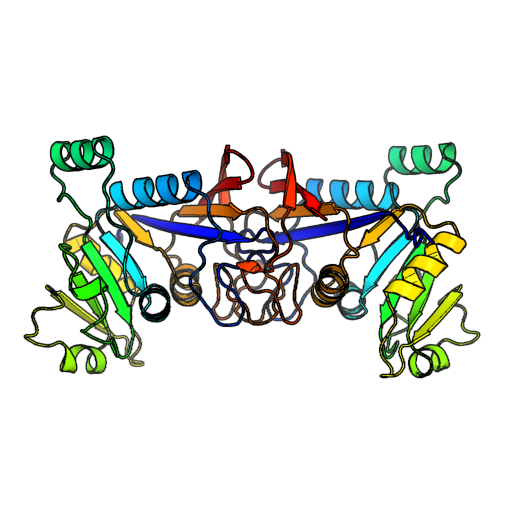 -17.484 1 97.75 103 GLN A N 1
ATOM 783 C CA . GLN A 1 103 ? 14.141 -24 -16.156 1 97.75 103 GLN A CA 1
ATOM 784 C C . GLN A 1 103 ? 13.484 -25.375 -16.203 1 97.75 103 GLN A C 1
ATOM 786 O O . GLN A 1 103 ? 12.617 -25.625 -17.047 1 97.75 103 GLN A O 1
ATOM 791 N N . SER A 1 104 ? 13.922 -26.281 -15.312 1 95.94 104 SER A N 1
ATOM 792 C CA . SER A 1 104 ? 13.344 -27.609 -15.227 1 95.94 104 SER A CA 1
ATOM 793 C C . SER A 1 104 ? 12.07 -27.609 -14.383 1 95.94 104 SER A C 1
ATOM 795 O O . SER A 1 104 ? 12.055 -28.156 -13.273 1 95.94 104 SER A O 1
ATOM 797 N N . ILE A 1 105 ? 11.016 -27.094 -14.906 1 97.44 105 ILE A N 1
ATOM 798 C CA . ILE A 1 105 ? 9.719 -26.984 -14.258 1 97.44 105 ILE A CA 1
ATOM 799 C C . ILE A 1 105 ? 8.609 -27.297 -15.266 1 97.44 105 ILE A C 1
ATOM 801 O O . ILE A 1 105 ? 8.805 -27.172 -16.469 1 97.44 105 ILE A O 1
ATOM 805 N N . LYS A 1 106 ? 7.484 -27.781 -14.789 1 98.06 106 LYS A N 1
ATOM 806 C CA . LYS A 1 106 ? 6.297 -27.938 -15.625 1 98.06 106 LYS A CA 1
ATOM 807 C C . LYS A 1 106 ? 5.602 -26.594 -15.852 1 98.06 106 LYS A C 1
ATOM 809 O O . LYS A 1 106 ? 5.441 -25.812 -14.914 1 98.06 106 LYS A O 1
ATOM 814 N N . ARG A 1 107 ? 5.176 -26.344 -17.109 1 98.56 107 ARG A N 1
ATOM 815 C CA . ARG A 1 107 ? 4.59 -25.062 -17.469 1 98.56 107 ARG A CA 1
ATOM 816 C C . ARG A 1 107 ? 3.238 -25.25 -18.141 1 98.56 107 ARG A C 1
ATOM 818 O O . ARG A 1 107 ? 3.107 -26.062 -19.062 1 98.56 107 ARG A O 1
ATOM 825 N N . TRP A 1 108 ? 2.268 -24.547 -17.656 1 98.69 108 TRP A N 1
ATOM 826 C CA . TRP A 1 108 ? 0.981 -24.438 -18.344 1 98.69 108 TRP A CA 1
ATOM 827 C C . TRP A 1 108 ? 0.702 -23 -18.781 1 98.69 108 TRP A C 1
ATOM 829 O O . TRP A 1 108 ? 1.212 -22.062 -18.172 1 98.69 108 TRP A O 1
ATOM 839 N N . LEU A 1 109 ? -0.017 -22.875 -19.875 1 98.69 109 LEU A N 1
ATOM 840 C CA . LEU A 1 109 ? -0.464 -21.594 -20.375 1 98.69 109 LEU A CA 1
ATOM 841 C C . LEU A 1 109 ? -1.979 -21.453 -20.281 1 98.69 109 LEU A C 1
ATOM 843 O O . LEU A 1 109 ? -2.717 -22.328 -20.75 1 98.69 109 LEU A O 1
ATOM 847 N N . LEU A 1 110 ? -2.43 -20.547 -19.516 1 98.75 110 LEU A N 1
ATOM 848 C CA . LEU A 1 110 ? -3.838 -20.156 -19.5 1 98.75 110 LEU A CA 1
ATOM 849 C C . LEU A 1 110 ? -4.082 -18.922 -20.375 1 98.75 110 LEU A C 1
ATOM 851 O O . LEU A 1 110 ? -3.584 -17.844 -20.062 1 98.75 110 LEU A O 1
ATOM 855 N N . THR A 1 111 ? -4.875 -19.078 -21.438 1 98.38 111 THR A N 1
ATOM 856 C CA . THR A 1 111 ? -4.938 -18.016 -22.438 1 98.38 111 THR A CA 1
ATOM 857 C C . THR A 1 111 ? -6.234 -18.094 -23.234 1 98.38 111 THR A C 1
ATOM 859 O O . THR A 1 111 ? -7.184 -18.766 -22.812 1 98.38 111 THR A O 1
ATOM 862 N N . THR A 1 112 ? -6.352 -17.281 -24.234 1 97.75 112 THR A N 1
ATOM 863 C CA . THR A 1 112 ? -7.477 -17.266 -25.156 1 97.75 112 THR A CA 1
ATOM 864 C C . THR A 1 112 ? -7.176 -18.109 -26.391 1 97.75 112 THR A C 1
ATOM 866 O O . THR A 1 112 ? -6.07 -18.641 -26.531 1 97.75 112 THR A O 1
ATOM 869 N N . THR A 1 113 ? -8.219 -18.172 -27.219 1 96.38 113 THR A N 1
ATOM 870 C CA . THR A 1 113 ? -8.055 -18.906 -28.469 1 96.38 113 THR A CA 1
ATOM 871 C C . THR A 1 113 ? -6.934 -18.297 -29.312 1 96.38 113 THR A C 1
ATOM 873 O O . THR A 1 113 ? -6.078 -19.031 -29.828 1 96.38 113 THR A O 1
ATOM 876 N N . THR A 1 114 ? -6.984 -17.047 -29.438 1 95.69 114 THR A N 1
ATOM 877 C CA . THR A 1 114 ? -5.969 -16.344 -30.219 1 95.69 114 THR A CA 1
ATOM 878 C C . THR A 1 114 ? -4.586 -16.531 -29.594 1 95.69 114 THR A C 1
ATOM 880 O O . THR A 1 114 ? -3.609 -16.766 -30.312 1 95.69 114 THR A O 1
ATOM 883 N N . GLY A 1 115 ? -4.453 -16.469 -28.266 1 96.12 115 GLY A N 1
ATOM 884 C CA . GLY A 1 115 ? -3.182 -16.594 -27.578 1 96.12 115 GLY A CA 1
ATOM 885 C C . GLY A 1 115 ? -2.572 -17.984 -27.688 1 96.12 115 GLY A C 1
ATOM 886 O O . GLY A 1 115 ? -1.349 -18.125 -27.641 1 96.12 115 GLY A O 1
ATOM 887 N N . ALA A 1 116 ? -3.404 -18.953 -27.891 1 96.75 116 ALA A N 1
ATOM 888 C CA . ALA A 1 116 ? -2.961 -20.344 -27.906 1 96.75 116 ALA A CA 1
ATOM 889 C C . ALA A 1 116 ? -2.246 -20.688 -29.203 1 96.75 116 ALA A C 1
ATOM 891 O O . ALA A 1 116 ? -1.457 -21.641 -29.25 1 96.75 116 ALA A O 1
ATOM 892 N N . VAL A 1 117 ? -2.412 -19.969 -30.203 1 96.31 117 VAL A N 1
ATOM 893 C CA . VAL A 1 117 ? -2.047 -20.344 -31.562 1 96.31 117 VAL A CA 1
ATOM 894 C C . VAL A 1 117 ? -0.533 -20.5 -31.672 1 96.31 117 VAL A C 1
ATOM 896 O O . VAL A 1 117 ? -0.046 -21.531 -32.156 1 96.31 117 VAL A O 1
ATOM 899 N N . PHE A 1 118 ? 0.189 -19.531 -31.188 1 94.75 118 PHE A N 1
ATOM 900 C CA . PHE A 1 118 ? 1.641 -19.531 -31.328 1 94.75 118 PHE A CA 1
ATOM 901 C C . PHE A 1 118 ? 2.266 -20.688 -30.562 1 94.75 118 PHE A C 1
ATOM 903 O O . PHE A 1 118 ? 3.289 -21.234 -30.984 1 94.75 118 PHE A O 1
ATOM 910 N N . TRP A 1 119 ? 1.679 -21.062 -29.547 1 96.81 119 TRP A N 1
ATOM 911 C CA . TRP A 1 119 ? 2.316 -21.984 -28.625 1 96.81 119 TRP A CA 1
ATOM 912 C C . TRP A 1 119 ? 1.851 -23.422 -28.875 1 96.81 119 TRP A C 1
ATOM 914 O O . TRP A 1 119 ? 2.387 -24.359 -28.281 1 96.81 119 TRP A O 1
ATOM 924 N N . HIS A 1 120 ? 0.96 -23.484 -29.828 1 92.25 120 HIS A N 1
ATOM 925 C CA . HIS A 1 120 ? 0.428 -24.812 -30.141 1 92.25 120 HIS A CA 1
ATOM 926 C C . HIS A 1 120 ? 1.515 -25.734 -30.688 1 92.25 120 HIS A C 1
ATOM 928 O O . HIS A 1 120 ? 2.256 -25.344 -31.594 1 92.25 120 HIS A O 1
ATOM 934 N N . LYS A 1 121 ? 1.692 -27 -30.047 1 91.75 121 LYS A N 1
ATOM 935 C CA . LYS A 1 121 ? 2.611 -28.047 -30.469 1 91.75 121 LYS A CA 1
ATOM 936 C C . LYS A 1 121 ? 4.059 -27.656 -30.172 1 91.75 121 LYS A C 1
ATOM 938 O O . LYS A 1 121 ? 4.988 -28.234 -30.75 1 91.75 121 LYS A O 1
ATOM 943 N N . ARG A 1 122 ? 4.254 -26.578 -29.5 1 94.56 122 ARG A N 1
ATOM 944 C CA . ARG A 1 122 ? 5.582 -26.203 -29.031 1 94.56 122 ARG A CA 1
ATOM 945 C C . ARG A 1 122 ? 5.855 -26.766 -27.641 1 94.56 122 ARG A C 1
ATOM 947 O O . ARG A 1 122 ? 4.926 -27.016 -26.875 1 94.56 122 ARG A O 1
ATOM 954 N N . PRO A 1 123 ? 7.098 -27 -27.359 1 95.38 123 PRO A N 1
ATOM 955 C CA . PRO A 1 123 ? 7.426 -27.75 -26.156 1 95.38 123 PRO A CA 1
ATOM 956 C C . PRO A 1 123 ? 7.441 -26.875 -24.891 1 95.38 123 PRO A C 1
ATOM 958 O O . PRO A 1 123 ? 7.547 -27.391 -23.781 1 95.38 123 PRO A O 1
ATOM 961 N N . GLU A 1 124 ? 7.355 -25.562 -25.047 1 97 124 GLU A N 1
ATOM 962 C CA . GLU A 1 124 ? 7.551 -24.656 -23.938 1 97 124 GLU A CA 1
ATOM 963 C C . GLU A 1 124 ? 6.469 -24.844 -22.875 1 97 124 GLU A C 1
ATOM 965 O O . GLU A 1 124 ? 6.727 -24.688 -21.672 1 97 124 GLU A O 1
ATOM 970 N N . PHE A 1 125 ? 5.254 -25.109 -23.297 1 98.31 125 PHE A N 1
ATOM 971 C CA . PHE A 1 125 ? 4.141 -25.359 -22.391 1 98.31 125 PHE A CA 1
ATOM 972 C C . PHE A 1 125 ? 3.633 -26.781 -22.531 1 98.31 125 PHE A C 1
ATOM 974 O O . PHE A 1 125 ? 3.266 -27.203 -23.641 1 98.31 125 PHE A O 1
ATOM 981 N N . GLU A 1 126 ? 3.555 -27.484 -21.422 1 97.19 126 GLU A N 1
ATOM 982 C CA . GLU A 1 126 ? 3.061 -28.859 -21.438 1 97.19 126 GLU A CA 1
ATOM 983 C C . GLU A 1 126 ? 1.558 -28.891 -21.688 1 97.19 126 GLU A C 1
ATOM 985 O O . GLU A 1 126 ? 1.049 -29.859 -22.25 1 97.19 126 GLU A O 1
ATOM 990 N N . GLN A 1 127 ? 0.908 -27.891 -21.219 1 97.44 127 GLN A N 1
ATOM 991 C CA . GLN A 1 127 ? -0.535 -27.781 -21.406 1 97.44 127 GLN A CA 1
ATOM 992 C C . GLN A 1 127 ? -0.936 -26.344 -21.75 1 97.44 127 GLN A C 1
ATOM 994 O O . GLN A 1 127 ? -0.41 -25.391 -21.172 1 97.44 127 GLN A O 1
ATOM 999 N N . ILE A 1 128 ? -1.787 -26.25 -22.719 1 98.31 128 ILE A N 1
ATOM 1000 C CA . ILE A 1 128 ? -2.408 -24.984 -23.062 1 98.31 128 ILE A CA 1
ATOM 1001 C C . ILE A 1 128 ? -3.896 -25.016 -22.719 1 98.31 128 ILE A C 1
ATOM 1003 O O . ILE A 1 128 ? -4.645 -25.828 -23.266 1 98.31 128 ILE A O 1
ATOM 1007 N N . LEU A 1 129 ? -4.277 -24.188 -21.781 1 98.31 129 LEU A N 1
ATOM 1008 C CA . LEU A 1 129 ? -5.648 -24.109 -21.281 1 98.31 129 LEU A CA 1
ATOM 1009 C C . LEU A 1 129 ? -6.367 -22.906 -21.875 1 98.31 129 LEU A C 1
ATOM 1011 O O . LEU A 1 129 ? -6 -21.766 -21.578 1 98.31 129 LEU A O 1
ATOM 1015 N N . VAL A 1 130 ? -7.398 -23.203 -22.688 1 98.12 130 VAL A N 1
ATOM 1016 C CA . VAL A 1 130 ? -8.141 -22.125 -23.328 1 98.12 130 VAL A CA 1
ATOM 1017 C C . VAL A 1 130 ? -9.531 -22 -22.703 1 98.12 130 VAL A C 1
ATOM 1019 O O . VAL A 1 130 ? -10.375 -22.875 -22.875 1 98.12 130 VAL A O 1
ATOM 1022 N N . PHE A 1 131 ? -9.727 -20.984 -21.938 1 97.62 131 PHE A N 1
ATOM 1023 C CA . PHE A 1 131 ? -11.008 -20.625 -21.344 1 97.62 131 PHE A CA 1
ATOM 1024 C C . PHE A 1 131 ? -11.375 -19.188 -21.672 1 97.62 131 PHE A C 1
ATOM 1026 O O . PHE A 1 131 ? -10.711 -18.25 -21.219 1 97.62 131 PHE A O 1
ATOM 1033 N N . GLU A 1 132 ? -12.367 -19.031 -22.438 1 95.75 132 GLU A N 1
ATOM 1034 C CA . GLU A 1 132 ? -12.711 -17.703 -22.922 1 95.75 132 GLU A CA 1
ATOM 1035 C C . GLU A 1 132 ? -14.188 -17.391 -22.688 1 95.75 132 GLU A C 1
ATOM 1037 O O . GLU A 1 132 ? -15.047 -18.266 -22.859 1 95.75 132 GLU A O 1
ATOM 1042 N N . THR A 1 133 ? -14.445 -16.156 -22.203 1 95.19 133 THR A N 1
ATOM 1043 C CA . THR A 1 133 ? -15.812 -15.672 -22.109 1 95.19 133 THR A CA 1
ATOM 1044 C C . THR A 1 133 ? -16.344 -15.258 -23.469 1 95.19 133 THR A C 1
ATOM 1046 O O . THR A 1 133 ? -15.594 -15.227 -24.453 1 95.19 133 THR A O 1
ATOM 1049 N N . GLU A 1 134 ? -17.641 -14.891 -23.531 1 93.69 134 GLU A N 1
ATOM 1050 C CA . GLU A 1 134 ? -18.25 -14.43 -24.781 1 93.69 134 GLU A CA 1
ATOM 1051 C C . GLU A 1 134 ? -17.609 -13.125 -25.25 1 93.69 134 GLU A C 1
ATOM 1053 O O . GLU A 1 134 ? -17.578 -12.844 -26.453 1 93.69 134 GLU A O 1
ATOM 1058 N N . GLU A 1 135 ? -17.031 -12.422 -24.359 1 92.44 135 GLU A N 1
ATOM 1059 C CA . GLU A 1 135 ? -16.438 -11.125 -24.672 1 92.44 135 GLU A CA 1
ATOM 1060 C C . GLU A 1 135 ? -14.977 -11.273 -25.062 1 92.44 135 GLU A C 1
ATOM 1062 O O . GLU A 1 135 ? -14.281 -10.281 -25.297 1 92.44 135 GLU A O 1
ATOM 1067 N N . GLY A 1 136 ? -14.492 -12.477 -25.125 1 92.19 136 GLY A N 1
ATOM 1068 C CA . GLY A 1 136 ? -13.125 -12.711 -25.578 1 92.19 136 GLY A CA 1
ATOM 1069 C C . GLY A 1 136 ? -12.094 -12.562 -24.484 1 92.19 136 GLY A C 1
ATOM 1070 O O . GLY A 1 136 ? -10.906 -12.422 -24.75 1 92.19 136 GLY A O 1
ATOM 1071 N N . LYS A 1 137 ? -12.539 -12.531 -23.25 1 94.94 137 LYS A N 1
ATOM 1072 C CA . LYS A 1 137 ? -11.641 -12.453 -22.109 1 94.94 137 LYS A CA 1
ATOM 1073 C C . LYS A 1 137 ? -11.391 -13.836 -21.516 1 94.94 137 LYS A C 1
ATOM 1075 O O . LYS A 1 137 ? -12.109 -14.789 -21.828 1 94.94 137 LYS A O 1
ATOM 1080 N N . ILE A 1 138 ? -10.367 -13.961 -20.75 1 98.06 138 ILE A N 1
ATOM 1081 C CA . ILE A 1 138 ? -10.125 -15.234 -20.094 1 98.06 138 ILE A CA 1
ATOM 1082 C C . ILE A 1 138 ? -11.172 -15.453 -19 1 98.06 138 ILE A C 1
ATOM 1084 O O . ILE A 1 138 ? -11.414 -14.562 -18.172 1 98.06 138 ILE A O 1
ATOM 1088 N N . ASP A 1 139 ? -11.797 -16.578 -18.984 1 98.19 139 ASP A N 1
ATOM 1089 C CA . ASP A 1 139 ? -12.75 -16.969 -17.953 1 98.19 139 ASP A CA 1
ATOM 1090 C C . ASP A 1 139 ? -12.039 -17.641 -16.781 1 98.19 139 ASP A C 1
ATOM 1092 O O . ASP A 1 139 ? -11.961 -18.859 -16.703 1 98.19 139 ASP A O 1
ATOM 1096 N N . ILE A 1 140 ? -11.617 -16.812 -15.852 1 98.31 140 ILE A N 1
ATOM 1097 C CA . ILE A 1 140 ? -10.781 -17.266 -14.742 1 98.31 140 ILE A CA 1
ATOM 1098 C C . ILE A 1 140 ? -11.555 -18.266 -13.891 1 98.31 140 ILE A C 1
ATOM 1100 O O . ILE A 1 140 ? -11 -19.266 -13.438 1 98.31 140 ILE A O 1
ATOM 1104 N N . ALA A 1 141 ? -12.797 -18.031 -13.602 1 97.88 141 ALA A N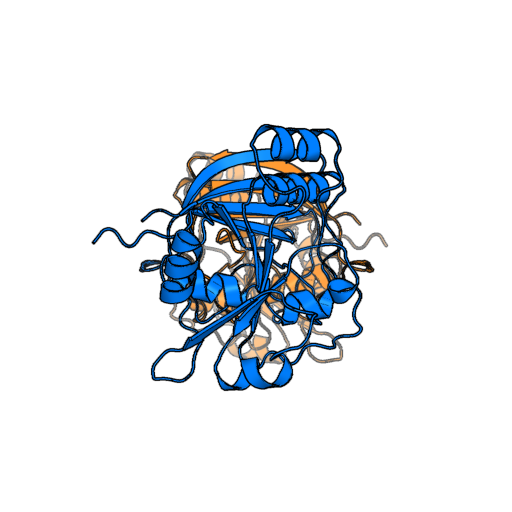 1
ATOM 1105 C CA . ALA A 1 141 ? -13.609 -18.922 -12.781 1 97.88 141 ALA A CA 1
ATOM 1106 C C . ALA A 1 141 ? -13.664 -20.328 -13.383 1 97.88 141 ALA A C 1
ATOM 1108 O O . ALA A 1 141 ? -13.422 -21.312 -12.695 1 97.88 141 ALA A O 1
ATOM 1109 N N . ALA A 1 142 ? -13.945 -20.359 -14.688 1 97.88 142 ALA A N 1
ATOM 1110 C CA . ALA A 1 142 ? -14 -21.656 -15.367 1 97.88 142 ALA A CA 1
ATOM 1111 C C . ALA A 1 142 ? -12.633 -22.344 -15.359 1 97.88 142 ALA A C 1
ATOM 1113 O O . ALA A 1 142 ? -12.547 -23.562 -15.227 1 97.88 142 ALA A O 1
ATOM 1114 N N . ALA A 1 143 ? -11.633 -21.547 -15.57 1 98.38 143 ALA A N 1
ATOM 1115 C CA . ALA A 1 143 ? -10.273 -22.078 -15.555 1 98.38 143 ALA A CA 1
ATOM 1116 C C . ALA A 1 143 ? -9.945 -22.703 -14.203 1 98.38 143 ALA A C 1
ATOM 1118 O O . ALA A 1 143 ? -9.352 -23.781 -14.133 1 98.38 143 ALA A O 1
ATOM 1119 N N . LEU A 1 144 ? -10.273 -22.016 -13.078 1 98.44 144 LEU A N 1
ATOM 1120 C CA . LEU A 1 144 ? -9.984 -22.531 -11.742 1 98.44 144 LEU A CA 1
ATOM 1121 C C . LEU A 1 144 ? -10.742 -23.828 -11.484 1 98.44 144 LEU A C 1
ATOM 1123 O O . LEU A 1 144 ? -10.203 -24.75 -10.859 1 98.44 144 LEU A O 1
ATOM 1127 N N . GLU A 1 145 ? -11.953 -23.891 -11.953 1 98 145 GLU A N 1
ATOM 1128 C CA . GLU A 1 145 ? -12.703 -25.141 -11.828 1 98 145 GLU A CA 1
ATOM 1129 C C . GLU A 1 145 ? -12 -26.281 -12.555 1 98 145 GLU A C 1
ATOM 1131 O O . GLU A 1 145 ? -11.93 -27.406 -12.031 1 98 145 GLU A O 1
ATOM 1136 N N . HIS A 1 146 ? -11.578 -25.969 -13.742 1 98.12 146 HIS A N 1
ATOM 1137 C CA . HIS A 1 146 ? -10.867 -26.984 -14.516 1 98.12 146 HIS A CA 1
ATOM 1138 C C . HIS A 1 146 ? -9.578 -27.406 -13.828 1 98.12 146 HIS A C 1
ATOM 1140 O O . HIS A 1 146 ? -9.234 -28.594 -13.82 1 98.12 146 HIS A O 1
ATOM 1146 N N . LEU A 1 147 ? -8.859 -26.469 -13.266 1 98.38 147 LEU A N 1
ATOM 1147 C CA . LEU A 1 147 ? -7.633 -26.781 -12.539 1 98.38 147 LEU A CA 1
ATOM 1148 C C . LEU A 1 147 ? -7.91 -27.734 -11.383 1 98.38 147 LEU A C 1
ATOM 1150 O O . LEU A 1 147 ? -7.109 -28.625 -11.109 1 98.38 147 LEU A O 1
ATOM 1154 N N . ALA A 1 148 ? -8.992 -27.469 -10.711 1 98.12 148 ALA A N 1
ATOM 1155 C CA . ALA A 1 148 ? -9.367 -28.375 -9.625 1 98.12 148 ALA A CA 1
ATOM 1156 C C . ALA A 1 148 ? -9.555 -29.797 -10.148 1 98.12 148 ALA A C 1
ATOM 1158 O O . ALA A 1 148 ? -9.141 -30.766 -9.492 1 98.12 148 ALA A O 1
ATOM 1159 N N . LYS A 1 149 ? -10.164 -29.938 -11.305 1 97.19 149 LYS A N 1
ATOM 1160 C CA . LYS A 1 149 ? -10.383 -31.234 -11.922 1 97.19 149 LYS A CA 1
ATOM 1161 C C . LYS A 1 149 ? -9.055 -31.891 -12.305 1 97.19 149 LYS A C 1
ATOM 1163 O O . LYS A 1 149 ? -8.945 -33.125 -12.336 1 97.19 149 LYS A O 1
ATOM 1168 N N . LEU A 1 150 ? -8.07 -31.078 -12.555 1 96.94 150 LEU A N 1
ATOM 1169 C CA . LEU A 1 150 ? -6.746 -31.578 -12.914 1 96.94 150 LEU A CA 1
ATOM 1170 C C . LEU A 1 150 ? -5.938 -31.922 -11.664 1 96.94 150 LEU A C 1
ATOM 1172 O O . LEU A 1 150 ? -4.762 -32.281 -11.758 1 96.94 150 LEU A O 1
ATOM 1176 N N . GLY A 1 151 ? -6.531 -31.688 -10.5 1 96.5 151 GLY A N 1
ATOM 1177 C CA . GLY A 1 151 ? -5.902 -32.094 -9.258 1 96.5 151 GLY A CA 1
ATOM 1178 C C . GLY A 1 151 ? -5.219 -30.953 -8.523 1 96.5 151 GLY A C 1
ATOM 1179 O O . GLY A 1 151 ? -4.555 -31.172 -7.508 1 96.5 151 GLY A O 1
ATOM 1180 N N . VAL A 1 152 ? -5.359 -29.781 -9.016 1 98.19 152 VAL A N 1
ATOM 1181 C CA . VAL A 1 152 ? -4.812 -28.641 -8.297 1 98.19 152 VAL A CA 1
ATOM 1182 C C . VAL A 1 152 ? -5.719 -28.281 -7.121 1 98.19 152 VAL A C 1
ATOM 1184 O O . VAL A 1 152 ? -6.816 -27.75 -7.312 1 98.19 152 VAL A O 1
ATOM 1187 N N . ALA A 1 153 ? -5.266 -28.516 -5.922 1 98.12 153 ALA A N 1
ATOM 1188 C CA . ALA A 1 153 ? -6.043 -28.234 -4.723 1 98.12 153 ALA A CA 1
ATOM 1189 C C . ALA A 1 153 ? -5.652 -26.875 -4.137 1 98.12 153 ALA A C 1
ATOM 1191 O O . ALA A 1 153 ? -6.504 -26.141 -3.619 1 98.12 153 ALA A O 1
ATOM 1192 N N . ARG A 1 154 ? -4.395 -26.547 -4.168 1 98.62 154 ARG A N 1
ATOM 1193 C CA . ARG A 1 154 ? -3.846 -25.297 -3.652 1 98.62 154 ARG A CA 1
ATOM 1194 C C . ARG A 1 154 ? -3.129 -24.531 -4.75 1 98.62 154 ARG A C 1
ATOM 1196 O O . ARG A 1 154 ? -2.215 -25.047 -5.395 1 98.62 154 ARG A O 1
ATOM 1203 N N . LEU A 1 155 ? -3.566 -23.297 -4.973 1 98.88 155 LEU A N 1
ATOM 1204 C CA . LEU A 1 155 ? -3.025 -22.438 -6.008 1 98.88 155 LEU A CA 1
ATOM 1205 C C . LEU A 1 155 ? -2.455 -21.156 -5.402 1 98.88 155 LEU A C 1
ATOM 1207 O O . LEU A 1 155 ? -3.17 -20.406 -4.734 1 98.88 155 LEU A O 1
ATOM 1211 N N . ALA A 1 156 ? -1.154 -20.922 -5.57 1 98.94 156 ALA A N 1
ATOM 1212 C CA . ALA A 1 156 ? -0.53 -19.688 -5.141 1 98.94 156 ALA A CA 1
ATOM 1213 C C . ALA A 1 156 ? -0.548 -18.641 -6.262 1 98.94 156 ALA A C 1
ATOM 1215 O O . ALA A 1 156 ? -0.166 -18.938 -7.395 1 98.94 156 ALA A O 1
ATOM 1216 N N . ILE A 1 157 ? -1.049 -17.484 -5.961 1 98.94 157 ILE A N 1
ATOM 1217 C CA . ILE A 1 157 ? -1.078 -16.375 -6.895 1 98.94 157 ILE A CA 1
ATOM 1218 C C . ILE A 1 157 ? 0.059 -15.398 -6.574 1 98.94 157 ILE A C 1
ATOM 1220 O O . ILE A 1 157 ?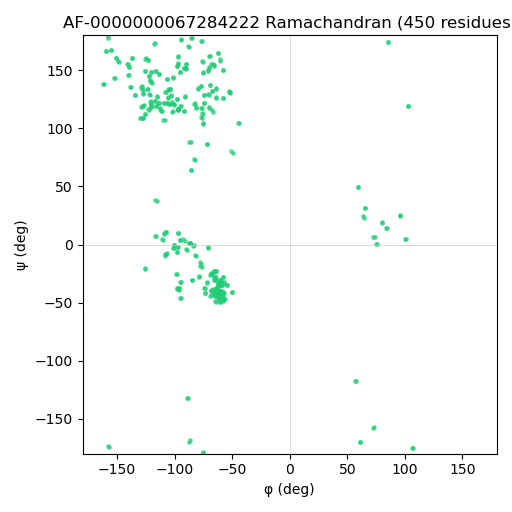 0.076 -14.781 -5.508 1 98.94 157 ILE A O 1
ATOM 1224 N N . LEU A 1 158 ? 0.938 -15.148 -7.484 1 98.06 158 LEU A N 1
ATOM 1225 C CA . LEU A 1 158 ? 2.137 -14.367 -7.203 1 98.06 158 LEU A CA 1
ATOM 1226 C C . LEU A 1 158 ? 2.059 -13 -7.875 1 98.06 158 LEU A C 1
ATOM 1228 O O . LEU A 1 158 ? 3.01 -12.219 -7.809 1 98.06 158 LEU A O 1
ATOM 1232 N N . GLY A 1 159 ? 0.921 -12.672 -8.398 1 92.56 159 GLY A N 1
ATOM 1233 C CA . GLY A 1 159 ? 0.736 -11.406 -9.094 1 92.56 159 GLY A CA 1
ATOM 1234 C C . GLY A 1 159 ? 0.643 -11.57 -10.602 1 92.56 159 GLY A C 1
ATOM 1235 O O . GLY A 1 159 ? 0.53 -12.688 -11.102 1 92.56 159 GLY A O 1
ATOM 1236 N N . GLY A 1 160 ? 0.574 -10.422 -11.297 1 96.62 160 GLY A N 1
ATOM 1237 C CA . GLY A 1 160 ? 0.739 -9.07 -10.789 1 96.62 160 GLY A CA 1
ATOM 1238 C C . GLY A 1 160 ? -0.548 -8.477 -10.25 1 96.62 160 GLY A C 1
ATOM 1239 O O . GLY A 1 160 ? -1.534 -9.188 -10.055 1 96.62 160 GLY A O 1
ATOM 1240 N N . GLY A 1 161 ? -0.584 -7.223 -9.984 1 98.19 161 GLY A N 1
ATOM 1241 C CA . GLY A 1 161 ? -1.689 -6.52 -9.352 1 98.19 161 GLY A CA 1
ATOM 1242 C C . GLY A 1 161 ? -2.979 -6.602 -10.141 1 98.19 161 GLY A C 1
ATOM 1243 O O . GLY A 1 161 ? -4.07 -6.621 -9.57 1 98.19 161 GLY A O 1
ATOM 1244 N N . GLU A 1 162 ? -2.908 -6.68 -11.477 1 97.88 162 GLU A N 1
ATOM 1245 C CA . GLU A 1 162 ? -4.105 -6.754 -12.312 1 97.88 162 GLU A CA 1
ATOM 1246 C C . GLU A 1 162 ? -4.758 -8.133 -12.211 1 97.88 162 GLU A C 1
ATOM 1248 O O . GLU A 1 162 ? -5.984 -8.242 -12.188 1 97.88 162 GLU A O 1
ATOM 1253 N N . LEU A 1 163 ? -3.924 -9.141 -12.219 1 98.38 163 LEU A N 1
ATOM 1254 C CA . LEU A 1 163 ? -4.438 -10.492 -12.031 1 98.38 163 LEU A CA 1
ATOM 1255 C C . LEU A 1 163 ? -5.145 -10.625 -10.688 1 98.38 163 LEU A C 1
ATOM 1257 O O . LEU A 1 163 ? -6.277 -11.109 -10.617 1 98.38 163 LEU A O 1
ATOM 1261 N N . VAL A 1 164 ? -4.512 -10.156 -9.617 1 98.81 164 VAL A N 1
ATOM 1262 C CA . VAL A 1 164 ? -5.094 -10.234 -8.281 1 98.81 164 VAL A CA 1
ATOM 1263 C C . VAL A 1 164 ? -6.418 -9.469 -8.25 1 98.81 164 VAL A C 1
ATOM 1265 O O . VAL A 1 164 ? -7.402 -9.953 -7.684 1 98.81 164 VAL A O 1
ATOM 1268 N N . ALA A 1 165 ? -6.445 -8.328 -8.898 1 98.75 165 ALA A N 1
ATOM 1269 C CA . ALA A 1 165 ? -7.664 -7.523 -8.945 1 98.75 165 ALA A CA 1
ATOM 1270 C C . ALA A 1 165 ? -8.805 -8.297 -9.602 1 98.75 165 ALA A C 1
ATOM 1272 O O . ALA A 1 165 ? -9.93 -8.297 -9.102 1 98.75 165 ALA A O 1
ATOM 1273 N N . SER A 1 166 ? -8.523 -8.906 -10.719 1 98.19 166 SER A N 1
ATOM 1274 C CA . SER A 1 166 ? -9.547 -9.672 -11.438 1 98.19 166 SER A CA 1
ATOM 1275 C C . SER A 1 166 ? -10.102 -10.797 -10.57 1 98.19 166 SER A C 1
ATOM 1277 O O . SER A 1 166 ? -11.312 -11.039 -10.562 1 98.19 166 SER A O 1
ATOM 1279 N N . MET A 1 167 ? -9.234 -11.422 -9.844 1 98.56 167 MET A N 1
ATOM 1280 C CA . MET A 1 167 ? -9.656 -12.547 -9.016 1 98.56 167 MET A CA 1
ATOM 1281 C C . MET A 1 167 ? -10.43 -12.062 -7.793 1 98.56 167 MET A C 1
ATOM 1283 O O . MET A 1 167 ? -11.391 -12.703 -7.363 1 98.56 167 MET A O 1
ATOM 1287 N N . VAL A 1 168 ? -10.016 -10.914 -7.207 1 98.56 168 VAL A N 1
ATOM 1288 C CA . VAL A 1 168 ? -10.75 -10.328 -6.086 1 98.56 168 VAL A CA 1
ATOM 1289 C C . VAL A 1 168 ? -12.156 -9.953 -6.527 1 98.56 168 VAL A C 1
ATOM 1291 O O . VAL A 1 168 ? -13.133 -10.219 -5.82 1 98.56 168 VAL A O 1
ATOM 1294 N N . GLU A 1 169 ? -12.289 -9.383 -7.648 1 97.44 169 GLU A N 1
ATOM 1295 C CA . GLU A 1 169 ? -13.578 -8.961 -8.188 1 97.44 169 GLU A CA 1
ATOM 1296 C C . GLU A 1 169 ? -14.523 -10.156 -8.359 1 97.44 169 GLU A C 1
ATOM 1298 O O . GLU A 1 169 ? -15.742 -10.016 -8.234 1 97.44 169 GLU A O 1
ATOM 1303 N N . LEU A 1 170 ? -13.945 -11.312 -8.617 1 97.06 170 LEU A N 1
ATOM 1304 C CA . LEU A 1 170 ? -14.727 -12.516 -8.875 1 97.06 170 LEU A CA 1
ATOM 1305 C C . LEU A 1 170 ? -14.891 -13.336 -7.594 1 97.06 170 LEU A C 1
ATOM 1307 O O . LEU A 1 170 ? -15.414 -14.453 -7.633 1 97.06 170 LEU A O 1
ATOM 1311 N N . ASP A 1 171 ? -14.391 -12.805 -6.484 1 97.38 171 ASP A N 1
ATOM 1312 C CA . ASP A 1 171 ? -14.461 -13.492 -5.203 1 97.38 171 ASP A CA 1
ATOM 1313 C C . ASP A 1 171 ? -13.758 -14.852 -5.27 1 97.38 171 ASP A C 1
ATOM 1315 O O . ASP A 1 171 ? -14.32 -15.867 -4.863 1 97.38 171 ASP A O 1
ATOM 1319 N N . LEU A 1 172 ? -12.516 -14.781 -5.801 1 98.25 172 LEU A N 1
ATOM 1320 C CA . LEU A 1 172 ? -11.812 -16.047 -6.043 1 98.25 172 LEU A CA 1
ATOM 1321 C C . LEU A 1 172 ? -10.555 -16.125 -5.191 1 98.25 172 LEU A C 1
ATOM 1323 O O . LEU A 1 172 ? -9.75 -17.047 -5.363 1 98.25 172 LEU A O 1
ATOM 1327 N N . ILE A 1 173 ? -10.312 -15.211 -4.281 1 98.62 173 ILE A N 1
ATOM 1328 C CA . ILE A 1 173 ? -9.156 -15.25 -3.393 1 98.62 173 ILE A CA 1
ATOM 1329 C C . ILE A 1 173 ? -9.594 -15.711 -2.004 1 98.62 173 ILE A C 1
ATOM 1331 O O . ILE A 1 173 ? -10.539 -15.172 -1.428 1 98.62 173 ILE A O 1
ATOM 1335 N N . ASP A 1 174 ? -8.914 -16.703 -1.488 1 98.62 174 ASP A N 1
ATOM 1336 C CA . ASP A 1 174 ? -9.258 -17.234 -0.169 1 98.62 174 ASP A CA 1
ATOM 1337 C C . ASP A 1 174 ? -8.391 -16.594 0.916 1 98.62 174 ASP A C 1
ATOM 1339 O O . ASP A 1 174 ? -8.898 -16.203 1.971 1 98.62 174 ASP A O 1
ATOM 1343 N N . GLU A 1 175 ? -7.094 -16.5 0.688 1 98.81 175 GLU A N 1
ATOM 1344 C CA . GLU A 1 175 ? -6.16 -15.914 1.649 1 98.81 175 GLU A CA 1
ATOM 1345 C C . GLU A 1 175 ? -5.145 -15.008 0.959 1 98.81 175 GLU A C 1
ATOM 1347 O O . GLU A 1 175 ? -4.949 -15.102 -0.255 1 98.81 175 GLU A O 1
ATOM 1352 N N . LEU A 1 176 ? -4.531 -14.148 1.738 1 98.81 176 LEU A N 1
ATOM 1353 C CA . LEU A 1 176 ? -3.457 -13.258 1.301 1 98.81 176 LEU A CA 1
ATOM 1354 C C . LEU A 1 176 ? -2.307 -13.266 2.303 1 98.81 176 LEU A C 1
ATOM 1356 O O . LEU A 1 176 ? -2.529 -13.125 3.508 1 98.81 176 LEU A O 1
ATOM 1360 N N . TRP A 1 177 ? -1.165 -13.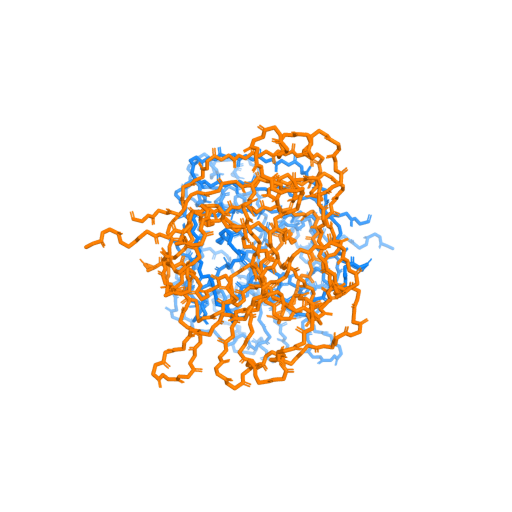477 1.786 1 98.88 177 TRP A N 1
ATOM 1361 C CA . TRP A 1 177 ? 0.069 -13.156 2.498 1 98.88 177 TRP A CA 1
ATOM 1362 C C . TRP A 1 177 ? 0.707 -11.891 1.943 1 98.88 177 TRP A C 1
ATOM 1364 O O . TRP A 1 177 ? 1.045 -11.82 0.759 1 98.88 177 TRP A O 1
ATOM 1374 N N . LEU A 1 178 ? 0.867 -10.922 2.811 1 98.88 178 LEU A N 1
ATOM 1375 C CA . LEU A 1 178 ? 1.52 -9.672 2.447 1 98.88 178 LEU A CA 1
ATOM 1376 C C . LEU A 1 178 ? 2.75 -9.43 3.312 1 98.88 178 LEU A C 1
ATOM 1378 O O . LEU A 1 178 ? 2.66 -9.438 4.543 1 98.88 178 LEU A O 1
ATOM 1382 N N . THR A 1 179 ? 3.863 -9.32 2.719 1 98.81 179 THR A N 1
ATOM 1383 C CA . THR A 1 179 ? 5.074 -8.891 3.406 1 98.81 179 THR A CA 1
ATOM 1384 C C . THR A 1 179 ? 5.297 -7.387 3.229 1 98.81 179 THR A C 1
ATOM 1386 O O . THR A 1 179 ? 5.414 -6.902 2.102 1 98.81 179 THR A O 1
ATOM 1389 N N . ILE A 1 180 ? 5.316 -6.668 4.309 1 98.94 180 ILE A N 1
ATOM 1390 C CA . ILE A 1 180 ? 5.586 -5.234 4.27 1 98.94 180 ILE A CA 1
ATOM 1391 C C . ILE A 1 180 ? 7.078 -4.984 4.457 1 98.94 180 ILE A C 1
ATOM 1393 O O . ILE A 1 180 ? 7.633 -5.262 5.523 1 98.94 180 ILE A O 1
ATOM 1397 N N . CYS A 1 181 ? 7.711 -4.457 3.453 1 98.81 181 CYS A N 1
ATOM 1398 C CA . CYS A 1 181 ? 9.148 -4.211 3.455 1 98.81 181 CYS A CA 1
ATOM 1399 C C . CYS A 1 181 ? 9.453 -2.777 3.877 1 98.81 181 CYS A C 1
ATOM 1401 O O . CYS A 1 181 ? 8.68 -1.863 3.59 1 98.81 181 CYS A O 1
ATOM 1403 N N . PRO A 1 182 ? 10.562 -2.545 4.516 1 98.62 182 PRO A N 1
ATOM 1404 C CA . PRO A 1 182 ? 10.867 -1.27 5.168 1 98.62 182 PRO A CA 1
ATOM 1405 C C . PRO A 1 182 ? 11.492 -0.254 4.215 1 98.62 182 PRO A C 1
ATOM 1407 O O . PRO A 1 182 ? 12.617 0.198 4.441 1 98.62 182 PRO A O 1
ATOM 1410 N N . LEU A 1 183 ? 10.797 0.157 3.246 1 98.69 183 LEU A N 1
ATOM 1411 C CA . LEU A 1 183 ? 11.234 1.189 2.312 1 98.69 183 LEU A CA 1
ATOM 1412 C C . LEU A 1 183 ? 10.031 1.877 1.667 1 98.69 183 LEU A C 1
ATOM 1414 O O . LEU A 1 183 ? 8.906 1.394 1.772 1 98.69 183 LEU A O 1
ATOM 1418 N N . ILE A 1 184 ? 10.336 3.002 1.011 1 98.81 184 ILE A N 1
ATOM 1419 C CA . ILE A 1 184 ? 9.305 3.746 0.292 1 98.81 184 ILE A CA 1
ATOM 1420 C C . ILE A 1 184 ? 9.633 3.764 -1.2 1 98.81 184 ILE A C 1
ATOM 1422 O O . ILE A 1 184 ? 10.695 4.234 -1.604 1 98.81 184 ILE A O 1
ATOM 1426 N N . LEU A 1 185 ? 8.742 3.305 -2.035 1 98.56 185 LEU A N 1
ATOM 1427 C CA . LEU A 1 185 ? 8.938 3.391 -3.477 1 98.56 185 LEU A CA 1
ATOM 1428 C C . LEU A 1 185 ? 8.234 4.613 -4.051 1 98.56 185 LEU A C 1
ATOM 1430 O O . LEU A 1 185 ? 8.75 5.258 -4.969 1 98.56 185 LEU A O 1
ATOM 1434 N N . GLY A 1 186 ? 7.039 4.883 -3.459 1 98.56 186 GLY A N 1
ATOM 1435 C CA . GLY A 1 186 ? 6.242 5.973 -3.996 1 98.56 186 GLY A CA 1
ATOM 1436 C C . GLY A 1 186 ? 5.832 5.762 -5.441 1 98.56 186 GLY A C 1
ATOM 1437 O O . GLY A 1 186 ? 5.902 4.641 -5.953 1 98.56 186 GLY A O 1
ATOM 1438 N N . GLY A 1 187 ? 5.254 6.902 -6.043 1 98.5 187 GLY A N 1
ATOM 1439 C CA . GLY A 1 187 ? 4.879 6.875 -7.449 1 98.5 187 GLY A CA 1
ATOM 1440 C C . GLY A 1 187 ? 3.387 6.695 -7.664 1 98.5 187 GLY A C 1
ATOM 1441 O O . GLY A 1 187 ? 2.83 5.645 -7.344 1 98.5 187 GLY A O 1
ATOM 1442 N N . THR A 1 188 ? 2.787 7.621 -8.281 1 97.56 188 THR A N 1
ATOM 1443 C CA . THR A 1 188 ? 1.359 7.57 -8.578 1 97.56 188 THR A CA 1
ATOM 1444 C C . THR A 1 188 ? 1.046 6.434 -9.539 1 97.56 188 THR A C 1
ATOM 1446 O O . THR A 1 188 ? -0.01 5.801 -9.445 1 97.56 188 THR A O 1
ATOM 1449 N N . GLY A 1 189 ? 1.978 6.09 -10.391 1 96.88 189 GLY A N 1
ATOM 1450 C CA . GLY A 1 189 ? 1.75 5.055 -11.383 1 96.88 189 GLY A CA 1
ATOM 1451 C C . GLY A 1 189 ? 2.348 3.715 -11 1 96.88 189 GLY A C 1
ATOM 1452 O O . GLY A 1 189 ? 2.268 2.752 -11.766 1 96.88 189 GLY A O 1
ATOM 1453 N N . ALA A 1 190 ? 2.977 3.676 -9.859 1 98.25 190 ALA A N 1
ATOM 1454 C CA . ALA A 1 190 ? 3.582 2.424 -9.406 1 98.25 190 ALA A CA 1
ATOM 1455 C C . ALA A 1 190 ? 2.512 1.396 -9.047 1 98.25 190 ALA A C 1
ATOM 1457 O O . ALA A 1 190 ? 1.5 1.734 -8.43 1 98.25 190 ALA A O 1
ATOM 1458 N N . PRO A 1 191 ? 2.686 0.158 -9.438 1 98.38 191 PRO A N 1
ATOM 1459 C CA . PRO A 1 191 ? 1.653 -0.85 -9.188 1 98.38 191 PRO A CA 1
ATOM 1460 C C . PRO A 1 191 ? 1.539 -1.222 -7.711 1 98.38 191 PRO A C 1
ATOM 1462 O O . PRO A 1 191 ? 2.529 -1.163 -6.977 1 98.38 191 PRO A O 1
ATOM 1465 N N . THR A 1 192 ? 0.32 -1.598 -7.336 1 98.75 192 THR A N 1
ATOM 1466 C CA . THR A 1 192 ? -0.008 -2.049 -5.988 1 98.75 192 THR A CA 1
ATOM 1467 C C . THR A 1 192 ? -0.495 -3.494 -6.004 1 98.75 192 THR A C 1
ATOM 1469 O O . THR A 1 192 ? -0.645 -4.094 -7.07 1 98.75 192 THR A O 1
ATOM 1472 N N . PRO A 1 193 ? -0.697 -4.117 -4.859 1 98.81 193 PRO A N 1
ATOM 1473 C CA . PRO A 1 193 ? -1.077 -5.527 -4.812 1 98.81 193 PRO A CA 1
ATOM 1474 C C . PRO A 1 193 ? -2.379 -5.816 -5.559 1 98.81 193 PRO A C 1
ATOM 1476 O O . PRO A 1 193 ? -2.543 -6.898 -6.129 1 98.81 193 PRO A O 1
ATOM 1479 N N . VAL A 1 194 ? -3.27 -4.844 -5.48 1 98.88 194 VAL A N 1
ATOM 1480 C CA . VAL A 1 194 ? -4.555 -5.023 -6.148 1 98.88 194 VAL A CA 1
ATOM 1481 C C . VAL A 1 194 ? -4.84 -3.826 -7.055 1 98.88 194 VAL A C 1
ATOM 1483 O O . VAL A 1 194 ? -5.062 -2.715 -6.57 1 98.88 194 VAL A O 1
ATOM 1486 N N . GLY A 1 195 ? -4.773 -4.023 -8.367 1 98.56 195 GLY A N 1
ATOM 1487 C CA . GLY A 1 195 ? -5.117 -2.99 -9.328 1 98.56 195 GLY A CA 1
ATOM 1488 C C . GLY A 1 195 ? -6.586 -2.996 -9.711 1 98.56 195 GLY A C 1
ATOM 1489 O O . GLY A 1 195 ? -7.457 -3.01 -8.836 1 98.56 195 GLY A O 1
ATOM 1490 N N . GLY A 1 196 ? -6.84 -2.943 -11.031 1 98.25 196 GLY A N 1
ATOM 1491 C CA . GLY A 1 196 ? -8.211 -3.043 -11.516 1 98.25 196 GLY A CA 1
ATOM 1492 C C . GLY A 1 196 ? -9.031 -1.795 -11.25 1 98.25 196 GLY A C 1
ATOM 1493 O O . GLY A 1 196 ? -8.484 -0.694 -11.156 1 98.25 196 GLY A O 1
ATOM 1494 N N . LYS A 1 197 ? -10.328 -1.919 -11.219 1 97.94 197 LYS A N 1
ATOM 1495 C CA . LYS A 1 197 ? -11.258 -0.797 -11.117 1 97.94 197 LYS A CA 1
ATOM 1496 C C . LYS A 1 197 ? -11.352 -0.291 -9.68 1 97.94 197 LYS A C 1
ATOM 1498 O O . LYS A 1 197 ? -11.633 0.888 -9.453 1 97.94 197 LYS A O 1
ATOM 1503 N N . GLY A 1 198 ? -11.102 -1.204 -8.734 1 98 198 GLY A N 1
ATOM 1504 C CA . GLY A 1 198 ? -11.219 -0.856 -7.324 1 98 198 GLY A CA 1
ATOM 1505 C C . GLY A 1 198 ? -12.633 -0.991 -6.793 1 98 198 GLY A C 1
ATOM 1506 O O . GLY A 1 198 ? -13.547 -1.364 -7.535 1 98 198 GLY A O 1
ATOM 1507 N N . PHE A 1 199 ? -12.773 -0.797 -5.488 1 97.69 199 PHE A N 1
ATOM 1508 C CA . PHE A 1 199 ? -14.039 -0.881 -4.77 1 97.69 199 PHE A CA 1
ATOM 1509 C C . PHE A 1 199 ? -14.297 0.395 -3.979 1 97.69 199 PHE A C 1
ATOM 1511 O O . PHE A 1 199 ? -13.359 1.055 -3.531 1 97.69 199 PHE A O 1
ATOM 1518 N N . SER A 1 200 ? -15.578 0.725 -3.814 1 94.81 200 SER A N 1
ATOM 1519 C CA . SER A 1 200 ? -15.922 1.663 -2.752 1 94.81 200 SER A CA 1
ATOM 1520 C C . SER A 1 200 ? -15.742 1.031 -1.377 1 94.81 200 SER A C 1
ATOM 1522 O O . SER A 1 200 ? -15.852 -0.188 -1.229 1 94.81 200 SER A O 1
ATOM 1524 N N . PRO A 1 201 ? -15.469 1.87 -0.422 1 90.94 201 PRO A N 1
ATOM 1525 C CA . PRO A 1 201 ? -15.258 1.318 0.918 1 90.94 201 PRO A CA 1
ATOM 1526 C C . PRO A 1 201 ? -16.422 0.457 1.394 1 90.94 201 PRO A C 1
ATOM 1528 O O . PRO A 1 201 ? -16.219 -0.557 2.064 1 90.94 201 PRO A O 1
ATOM 1531 N N . LYS A 1 202 ? -17.672 0.796 1.033 1 91.75 202 LYS A N 1
ATOM 1532 C CA . LYS A 1 202 ? -18.859 0.069 1.472 1 91.75 202 LYS A CA 1
ATOM 1533 C C . LYS A 1 202 ? -18.922 -1.318 0.84 1 91.75 202 LYS A C 1
ATOM 1535 O O . LYS A 1 202 ? -19.484 -2.248 1.424 1 91.75 202 LYS A O 1
ATOM 1540 N N . LEU A 1 203 ? -18.297 -1.488 -0.338 1 94.56 203 LEU A N 1
ATOM 1541 C CA . LEU A 1 203 ? -18.375 -2.738 -1.087 1 94.56 203 LEU A CA 1
ATOM 1542 C C . LEU A 1 203 ? -17.031 -3.463 -1.084 1 94.56 203 LEU A C 1
ATOM 1544 O O . LEU A 1 203 ? -16.875 -4.5 -1.73 1 94.56 203 LEU A O 1
ATOM 1548 N N . ALA A 1 204 ? -16.094 -2.932 -0.384 1 97.06 204 ALA A N 1
ATOM 1549 C CA . ALA A 1 204 ? -14.742 -3.479 -0.378 1 97.06 204 ALA A CA 1
ATOM 1550 C C . ALA A 1 204 ? -14.703 -4.852 0.289 1 97.06 204 ALA A C 1
ATOM 1552 O O . ALA A 1 204 ? -15.281 -5.039 1.364 1 97.06 204 ALA A O 1
ATOM 1553 N N . PRO A 1 205 ? -14.062 -5.844 -0.345 1 98.31 205 PRO A N 1
ATOM 1554 C CA . PRO A 1 205 ? -13.844 -7.117 0.347 1 98.31 205 PRO A CA 1
ATOM 1555 C C . PRO A 1 205 ? -13.195 -6.941 1.718 1 98.31 205 PRO A C 1
ATOM 1557 O O . PRO A 1 205 ? -12.219 -6.199 1.853 1 98.31 205 PRO A O 1
ATOM 1560 N N . GLN A 1 206 ? -13.758 -7.574 2.742 1 98.44 206 GLN A N 1
ATOM 1561 C CA . GLN A 1 206 ? -13.234 -7.516 4.102 1 98.44 206 GLN A CA 1
ATOM 1562 C C . GLN A 1 206 ? -12.258 -8.664 4.367 1 98.44 206 GLN A C 1
ATOM 1564 O O . GLN A 1 206 ? -12.383 -9.734 3.773 1 98.44 206 GLN A O 1
ATOM 1569 N N . LEU A 1 207 ? -11.344 -8.406 5.25 1 98.81 207 LEU A N 1
ATOM 1570 C CA . LEU A 1 207 ? -10.328 -9.391 5.594 1 98.81 207 LEU A CA 1
ATOM 1571 C C . LEU A 1 207 ? -10.359 -9.703 7.086 1 98.81 207 LEU A C 1
ATOM 1573 O O . LEU A 1 207 ? -10.664 -8.836 7.902 1 98.81 207 LEU A O 1
ATOM 1577 N N . LYS A 1 208 ? -10.094 -10.883 7.359 1 98.88 208 LYS A N 1
ATOM 1578 C CA . LYS A 1 208 ? -9.797 -11.305 8.727 1 98.88 208 LYS A CA 1
ATOM 1579 C C . LYS A 1 208 ? -8.297 -11.5 8.93 1 98.88 208 LYS A C 1
ATOM 1581 O O . LYS A 1 208 ? -7.672 -12.305 8.227 1 98.88 208 LYS A O 1
ATOM 1586 N N . LEU A 1 209 ? -7.746 -10.805 9.875 1 98.88 209 LEU A N 1
ATOM 1587 C CA . LEU A 1 209 ? -6.324 -10.93 10.18 1 98.88 209 LEU A CA 1
ATOM 1588 C C . LEU A 1 209 ? -6.043 -12.203 10.969 1 98.88 209 LEU A C 1
ATOM 1590 O O . LEU A 1 209 ? -6.508 -12.352 12.102 1 98.88 209 LEU A O 1
ATOM 1594 N N . LEU A 1 210 ? -5.258 -13.078 10.375 1 98.88 210 LEU A N 1
ATOM 1595 C CA . LEU A 1 210 ? -5.004 -14.367 10.992 1 98.88 210 LEU A CA 1
ATOM 1596 C C . LEU A 1 210 ? -3.682 -14.359 11.75 1 98.88 210 LEU A C 1
ATOM 1598 O O . LEU A 1 210 ? -3.557 -15.008 12.797 1 98.88 210 LEU A O 1
ATOM 1602 N N . GLU A 1 211 ? -2.701 -13.688 11.203 1 98.69 211 GLU A N 1
ATOM 1603 C CA . GLU A 1 211 ? -1.36 -13.703 11.781 1 98.69 211 GLU A CA 1
ATOM 1604 C C . GLU A 1 211 ? -0.601 -12.422 11.445 1 98.69 211 GLU A C 1
ATOM 1606 O O . GLU A 1 211 ? -0.764 -11.867 10.359 1 98.69 211 GLU A O 1
ATOM 1611 N N . VAL A 1 212 ? 0.206 -11.953 12.43 1 98.88 212 VAL A N 1
ATOM 1612 C CA . VAL A 1 212 ? 1.222 -10.922 12.242 1 98.88 212 VAL A CA 1
ATOM 1613 C C . VAL A 1 212 ? 2.568 -11.422 12.758 1 98.88 212 VAL A C 1
ATOM 1615 O O . VAL A 1 212 ? 2.697 -11.797 13.922 1 98.88 212 VAL A O 1
ATOM 1618 N N . ASN A 1 213 ? 3.5 -11.477 11.898 1 98.62 213 ASN A N 1
ATOM 1619 C CA . ASN A 1 213 ? 4.848 -11.883 12.281 1 98.62 213 ASN A CA 1
ATOM 1620 C C . ASN A 1 213 ? 5.891 -10.867 11.82 1 98.62 213 ASN A C 1
ATOM 1622 O O . ASN A 1 213 ? 5.816 -10.359 10.703 1 98.62 213 ASN A O 1
ATOM 1626 N N . THR A 1 214 ? 6.816 -10.492 12.727 1 98.75 214 THR A N 1
ATOM 1627 C CA . THR A 1 214 ? 7.91 -9.594 12.383 1 98.75 214 THR A CA 1
ATOM 1628 C C . THR A 1 214 ? 9.234 -10.352 12.297 1 98.75 214 THR A C 1
ATOM 1630 O O . THR A 1 214 ? 9.609 -11.055 13.234 1 98.75 214 THR A O 1
ATOM 1633 N N . VAL A 1 215 ? 9.852 -10.312 11.234 1 98.56 215 VAL A N 1
ATOM 1634 C CA . VAL A 1 215 ? 11.188 -10.875 11.031 1 98.56 215 VAL A CA 1
ATOM 1635 C C . VAL A 1 215 ? 12.141 -9.789 10.547 1 98.56 215 VAL A C 1
ATOM 1637 O O . VAL A 1 215 ? 11.984 -9.25 9.453 1 98.56 215 VAL A O 1
ATOM 1640 N N . GLY A 1 216 ? 13.172 -9.5 11.383 1 98 216 GLY A N 1
ATOM 1641 C CA . GLY A 1 216 ? 14.023 -8.367 11.055 1 98 216 GLY A CA 1
ATOM 1642 C C . GLY A 1 216 ? 13.25 -7.066 10.914 1 98 216 GLY A C 1
ATOM 1643 O O . GLY A 1 216 ? 12.562 -6.645 11.844 1 98 216 GLY A O 1
ATOM 1644 N N . GLN A 1 217 ? 13.289 -6.492 9.719 1 98.5 217 GLN A N 1
ATOM 1645 C CA . GLN A 1 217 ? 12.664 -5.195 9.469 1 98.5 217 GLN A CA 1
ATOM 1646 C C . GLN A 1 217 ? 11.398 -5.344 8.633 1 98.5 217 GLN A C 1
ATOM 1648 O O . GLN A 1 217 ? 10.844 -4.352 8.156 1 98.5 217 GLN A O 1
ATOM 1653 N N . GLU A 1 218 ? 10.953 -6.59 8.461 1 98.81 218 GLU A N 1
ATOM 1654 C CA . GLU A 1 218 ? 9.781 -6.852 7.633 1 98.81 218 GLU A CA 1
ATOM 1655 C C . GLU A 1 218 ? 8.617 -7.379 8.477 1 98.81 218 GLU A C 1
ATOM 1657 O O . GLU A 1 218 ? 8.836 -8.031 9.5 1 98.81 218 GLU A O 1
ATOM 1662 N N . VAL A 1 219 ? 7.445 -7.035 8.094 1 98.94 219 VAL A N 1
ATOM 1663 C CA . VAL A 1 219 ? 6.23 -7.496 8.758 1 98.94 219 VAL A CA 1
ATOM 1664 C C . VAL A 1 219 ? 5.438 -8.398 7.82 1 98.94 219 VAL A C 1
ATOM 1666 O O . VAL A 1 219 ? 5.102 -8 6.703 1 98.94 219 VAL A O 1
ATOM 1669 N N . PHE A 1 220 ? 5.176 -9.664 8.227 1 98.94 220 PHE A N 1
ATOM 1670 C CA . PHE A 1 220 ? 4.406 -10.648 7.473 1 98.94 220 PHE A CA 1
ATOM 1671 C C . PHE A 1 220 ? 2.961 -10.688 7.957 1 98.94 220 PHE A C 1
ATOM 1673 O O . PHE A 1 220 ? 2.699 -11 9.117 1 98.94 220 PHE A O 1
ATOM 1680 N N . LEU A 1 221 ? 2.049 -10.336 7.074 1 98.94 221 LEU A N 1
ATOM 1681 C CA . LEU A 1 221 ? 0.623 -10.32 7.383 1 98.94 221 LEU A CA 1
ATOM 1682 C C . LEU A 1 221 ? -0.094 -11.469 6.676 1 98.94 221 LEU A C 1
ATOM 1684 O O . LEU A 1 221 ? 0.127 -11.703 5.488 1 98.94 221 LEU A O 1
ATOM 1688 N N . HIS A 1 222 ? -0.902 -12.219 7.414 1 98.94 222 HIS A N 1
ATOM 1689 C CA . HIS A 1 222 ? -1.72 -13.305 6.887 1 98.94 222 HIS A CA 1
ATOM 1690 C C . HIS A 1 222 ? -3.205 -13.008 7.062 1 98.94 222 HIS A C 1
ATOM 1692 O O . HIS A 1 222 ? -3.678 -12.836 8.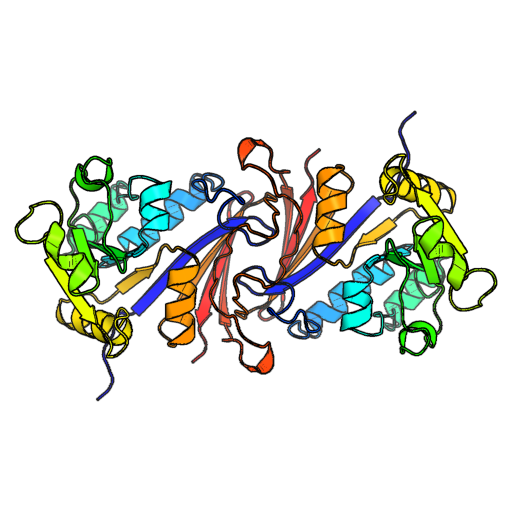188 1 98.94 222 HIS A O 1
ATOM 1698 N N . TYR A 1 223 ? -3.912 -12.938 5.914 1 98.94 223 TYR A N 1
ATOM 1699 C CA . TYR A 1 223 ? -5.332 -12.602 5.941 1 98.94 223 TYR A CA 1
ATOM 1700 C C . TYR A 1 223 ? -6.168 -13.719 5.324 1 98.94 223 TYR A C 1
ATOM 1702 O O . TYR A 1 223 ? -5.711 -14.414 4.414 1 98.94 223 TYR A O 1
ATOM 1710 N N . GLN A 1 224 ? -7.359 -13.875 5.809 1 98.81 224 GLN A N 1
ATOM 1711 C CA . GLN A 1 224 ? -8.43 -14.594 5.117 1 98.81 224 GLN A CA 1
ATOM 1712 C C . GLN A 1 224 ? -9.445 -13.625 4.523 1 98.81 224 GLN A C 1
ATOM 1714 O O . GLN A 1 224 ? -9.828 -12.648 5.164 1 98.81 224 GLN A O 1
ATOM 1719 N N . VAL A 1 225 ? -9.82 -13.836 3.311 1 98.44 225 VAL A N 1
ATOM 1720 C CA . VAL A 1 225 ? -10.891 -13.016 2.744 1 98.44 225 VAL A CA 1
ATOM 1721 C C . VAL A 1 225 ? -12.234 -13.453 3.318 1 98.44 225 VAL A C 1
ATOM 1723 O O . VAL A 1 225 ? -12.562 -14.648 3.311 1 98.44 225 VAL A O 1
ATOM 1726 N N . VAL A 1 226 ? -12.93 -12.422 3.805 1 95.44 226 VAL A N 1
ATOM 1727 C CA . VAL A 1 226 ? -14.227 -12.727 4.41 1 95.44 226 VAL A CA 1
ATOM 1728 C C . VAL A 1 226 ? -15.289 -12.867 3.324 1 95.44 226 VAL A C 1
ATOM 1730 O O . VAL A 1 226 ? -15.461 -11.969 2.498 1 95.44 226 VAL A O 1
ATOM 1733 N N . ARG A 1 227 ? -15.922 -13.992 3.137 1 81.88 227 ARG A N 1
ATOM 1734 C CA . ARG A 1 227 ? -16.969 -14.25 2.162 1 81.88 227 ARG A CA 1
ATOM 1735 C C . ARG A 1 227 ? -18.344 -14.312 2.836 1 81.88 227 ARG A C 1
ATOM 1737 O O . ARG A 1 227 ? -18.453 -14.695 4.004 1 81.88 227 ARG A O 1
ATOM 1744 N N . MET B 1 1 ? 24.828 25.953 8.727 1 36.31 1 MET B N 1
ATOM 1745 C CA . MET B 1 1 ? 23.766 26.219 9.688 1 36.31 1 MET B CA 1
ATOM 1746 C C . MET B 1 1 ? 22.781 25.062 9.75 1 36.31 1 MET B C 1
ATOM 1748 O O . MET B 1 1 ? 22.312 24.578 8.719 1 36.31 1 MET B O 1
ATOM 1752 N N . ILE B 1 2 ? 22.812 24.297 10.789 1 46 2 ILE B N 1
ATOM 1753 C CA . ILE B 1 2 ? 21.953 23.141 10.992 1 46 2 ILE B CA 1
ATOM 1754 C C . ILE B 1 2 ? 20.5 23.516 10.727 1 46 2 ILE B C 1
ATOM 1756 O O . ILE B 1 2 ? 19.969 24.438 11.367 1 46 2 ILE B O 1
ATOM 1760 N N . LYS B 1 3 ? 19.984 23.625 9.398 1 62.31 3 LYS B N 1
ATOM 1761 C CA . LYS B 1 3 ? 18.625 24.047 9.102 1 62.31 3 LYS B CA 1
ATOM 1762 C C . LYS B 1 3 ? 17.625 23.375 10.031 1 62.31 3 LYS B C 1
ATOM 1764 O O . LYS B 1 3 ? 17.531 22.141 10.062 1 62.31 3 LYS B O 1
ATOM 1769 N N . TYR B 1 4 ? 17.125 24.156 11.023 1 89.62 4 TYR B N 1
ATOM 1770 C CA . TYR B 1 4 ? 16.172 23.703 12.031 1 89.62 4 TYR B CA 1
ATOM 1771 C C . TYR B 1 4 ? 14.766 23.594 11.438 1 89.62 4 TYR B C 1
ATOM 1773 O O . TYR B 1 4 ? 14.305 24.516 10.75 1 89.62 4 TYR B O 1
ATOM 1781 N N . ARG B 1 5 ? 14.305 22.531 11.344 1 96.56 5 ARG B N 1
ATOM 1782 C CA . ARG B 1 5 ? 12.938 22.25 10.914 1 96.56 5 ARG B CA 1
ATOM 1783 C C . ARG B 1 5 ? 12.18 21.453 11.961 1 96.56 5 ARG B C 1
ATOM 1785 O O . ARG B 1 5 ? 12.789 20.859 12.859 1 96.56 5 ARG B O 1
ATOM 1792 N N . PRO B 1 6 ? 10.852 21.531 11.883 1 98.62 6 PRO B N 1
ATOM 1793 C CA . PRO B 1 6 ? 10.086 20.656 12.781 1 98.62 6 PRO B CA 1
ATOM 1794 C C . PRO B 1 6 ? 10.406 19.172 12.586 1 98.62 6 PRO B C 1
ATOM 1796 O O . PRO B 1 6 ? 10.852 18.781 11.508 1 98.62 6 PRO B O 1
ATOM 1799 N N . TYR B 1 7 ? 10.273 18.406 13.672 1 98.56 7 TYR B N 1
ATOM 1800 C CA . TYR B 1 7 ? 10.211 16.953 13.555 1 98.56 7 TYR B CA 1
ATOM 1801 C C . TYR B 1 7 ? 8.906 16.5 12.914 1 98.56 7 TYR B C 1
ATOM 1803 O O . TYR B 1 7 ? 7.82 16.812 13.422 1 98.56 7 TYR B O 1
ATOM 1811 N N . THR B 1 8 ? 8.969 15.859 11.75 1 98.75 8 THR B N 1
ATOM 1812 C CA . THR B 1 8 ? 7.777 15.586 10.961 1 98.75 8 THR B CA 1
ATOM 1813 C C . THR B 1 8 ? 7.387 14.117 11.062 1 98.75 8 THR B C 1
ATOM 1815 O O . THR B 1 8 ? 8.242 13.234 10.984 1 98.75 8 THR B O 1
ATOM 1818 N N . THR B 1 9 ? 6.098 13.852 11.297 1 98.88 9 THR B N 1
ATOM 1819 C CA . THR B 1 9 ? 5.551 12.5 11.375 1 98.88 9 THR B CA 1
ATOM 1820 C C . THR B 1 9 ? 4.344 12.352 10.461 1 98.88 9 THR B C 1
ATOM 1822 O O . THR B 1 9 ? 3.355 13.07 10.602 1 98.88 9 THR B O 1
ATOM 1825 N N . VAL B 1 10 ? 4.449 11.469 9.539 1 98.94 10 VAL B N 1
ATOM 1826 C CA . VAL B 1 10 ? 3.301 11.117 8.711 1 98.94 10 VAL B CA 1
ATOM 1827 C C . VAL B 1 10 ? 2.391 10.156 9.477 1 98.94 10 VAL B C 1
ATOM 1829 O O . VAL B 1 10 ? 2.867 9.219 10.125 1 98.94 10 VAL B O 1
ATOM 1832 N N . VAL B 1 11 ? 1.094 10.398 9.453 1 98.81 11 VAL B N 1
ATOM 1833 C CA . VAL B 1 11 ? 0.115 9.516 10.07 1 98.81 11 VAL B CA 1
ATOM 1834 C C . VAL B 1 11 ? -0.998 9.195 9.078 1 98.81 11 VAL B C 1
ATOM 1836 O O . VAL B 1 11 ? -1.819 10.055 8.758 1 98.81 11 VAL B O 1
ATOM 1839 N N . LEU B 1 12 ? -1.021 7.953 8.602 1 98.19 12 LEU B N 1
ATOM 1840 C CA . LEU B 1 12 ? -2 7.551 7.598 1 98.19 12 LEU B CA 1
ATOM 1841 C C . LEU B 1 12 ? -2.525 6.148 7.883 1 98.19 12 LEU B C 1
ATOM 1843 O O . LEU B 1 12 ? -1.788 5.297 8.383 1 98.19 12 LEU B O 1
ATOM 1847 N N . ALA B 1 13 ? -3.76 5.949 7.57 1 98.31 13 ALA B N 1
ATOM 1848 C CA . ALA B 1 13 ? -4.332 4.609 7.457 1 98.31 13 ALA B CA 1
ATOM 1849 C C . ALA B 1 13 ? -4.449 4.188 5.992 1 98.31 13 ALA B C 1
ATOM 1851 O O . ALA B 1 13 ? -4.738 5.012 5.125 1 98.31 13 ALA B O 1
ATOM 1852 N N . MET B 1 14 ? -4.223 2.939 5.758 1 98.62 14 MET B N 1
ATOM 1853 C CA . MET B 1 14 ? -4.391 2.42 4.406 1 98.62 14 MET B CA 1
ATOM 1854 C C . MET B 1 14 ? -5.02 1.03 4.43 1 98.62 14 MET B C 1
ATOM 1856 O O . MET B 1 14 ? -4.973 0.341 5.449 1 98.62 14 MET B O 1
ATOM 1860 N N . SER B 1 15 ? -5.691 0.666 3.312 1 98.81 15 SER B N 1
ATOM 1861 C CA . SER B 1 15 ? -6.16 -0.704 3.127 1 98.81 15 SER B CA 1
ATOM 1862 C C . SER B 1 15 ? -4.992 -1.686 3.086 1 98.81 15 SER B C 1
ATOM 1864 O O . SER B 1 15 ? -3.836 -1.279 2.959 1 98.81 15 SER B O 1
ATOM 1866 N N . ALA B 1 16 ? -5.293 -2.934 3.23 1 98.88 16 ALA B N 1
ATOM 1867 C CA . ALA B 1 16 ? -4.254 -3.963 3.258 1 98.88 16 ALA B CA 1
ATOM 1868 C C . ALA B 1 16 ? -3.424 -3.939 1.979 1 98.88 16 ALA B C 1
ATOM 1870 O O . ALA B 1 16 ? -2.232 -4.254 2 1 98.88 16 ALA B O 1
ATOM 1871 N N . ASP B 1 17 ? -4.055 -3.484 0.905 1 98.88 17 ASP B N 1
ATOM 1872 C CA . ASP B 1 17 ? -3.373 -3.461 -0.386 1 98.88 17 ASP B CA 1
ATOM 1873 C C . ASP B 1 17 ? -2.781 -2.082 -0.67 1 98.88 17 ASP B C 1
ATOM 1875 O O . ASP B 1 17 ? -2.426 -1.775 -1.81 1 98.88 17 ASP B O 1
ATOM 1879 N N . GLY B 1 18 ? -2.758 -1.162 0.303 1 98.75 18 GLY B N 1
ATOM 1880 C CA . GLY B 1 18 ? -1.91 0.017 0.239 1 98.75 18 GLY B CA 1
ATOM 1881 C C . GLY B 1 18 ? -2.629 1.239 -0.301 1 98.75 18 GLY B C 1
ATOM 1882 O O . GLY B 1 18 ? -2 2.135 -0.87 1 98.75 18 GLY B O 1
ATOM 1883 N N . LYS B 1 19 ? -3.953 1.27 -0.158 1 98.81 19 LYS B N 1
ATOM 1884 C CA . LYS B 1 19 ? -4.703 2.416 -0.664 1 98.81 19 LYS B CA 1
ATOM 1885 C C . LYS B 1 19 ? -5.195 3.299 0.48 1 98.81 19 LYS B C 1
ATOM 1887 O O . LYS B 1 19 ? -5.633 2.795 1.517 1 98.81 19 LYS B O 1
ATOM 1892 N N . ILE B 1 20 ? -5.18 4.613 0.268 1 98.38 20 ILE B N 1
ATOM 1893 C CA . ILE B 1 20 ? -5.605 5.508 1.34 1 98.38 20 ILE B CA 1
ATOM 1894 C C . ILE B 1 20 ? -6.973 6.102 1.006 1 98.38 20 ILE B C 1
ATOM 1896 O O . ILE B 1 20 ? -7.566 6.805 1.823 1 98.38 20 ILE B O 1
ATOM 1900 N N . ALA B 1 21 ? -7.484 5.891 -0.18 1 97.94 21 ALA B N 1
ATOM 1901 C CA . ALA B 1 21 ? -8.828 6.199 -0.649 1 97.94 21 ALA B CA 1
ATOM 1902 C C . ALA B 1 21 ? -9.188 5.363 -1.877 1 97.94 21 ALA B C 1
ATOM 1904 O O . ALA B 1 21 ? -8.32 4.715 -2.467 1 97.94 21 ALA B O 1
ATOM 1905 N N . ASP B 1 22 ? -10.438 5.336 -2.225 1 97.81 22 ASP B N 1
ATOM 1906 C CA . ASP B 1 22 ? -10.852 4.641 -3.441 1 97.81 22 ASP B CA 1
ATOM 1907 C C . ASP B 1 22 ? -10.492 5.457 -4.684 1 97.81 22 ASP B C 1
ATOM 1909 O O . ASP B 1 22 ? -9.922 6.543 -4.578 1 97.81 22 ASP B O 1
ATOM 1913 N N . VAL B 1 23 ? -10.812 4.996 -5.828 1 97.12 23 VAL B N 1
ATOM 1914 C CA . VAL B 1 23 ? -10.406 5.574 -7.102 1 97.12 23 VAL B CA 1
ATOM 1915 C C . VAL B 1 23 ? -11.047 6.949 -7.277 1 97.12 23 VAL B C 1
ATOM 1917 O O . VAL B 1 23 ? -10.539 7.785 -8.023 1 97.12 23 VAL B O 1
ATOM 1920 N N . THR B 1 24 ? -12.148 7.195 -6.59 1 96.44 24 THR B N 1
ATOM 1921 C CA . THR B 1 24 ? -12.82 8.492 -6.691 1 96.44 24 THR B CA 1
ATOM 1922 C C . THR B 1 24 ? -12.273 9.461 -5.648 1 96.44 24 THR B C 1
ATOM 1924 O O . THR B 1 24 ? -12.703 10.609 -5.582 1 96.44 24 THR B O 1
ATOM 1927 N N . ARG B 1 25 ? -11.359 8.922 -4.773 1 95.88 25 ARG B N 1
ATOM 1928 C CA . ARG B 1 25 ? -10.703 9.711 -3.734 1 95.88 25 ARG B CA 1
ATOM 1929 C C . ARG B 1 25 ? -11.711 10.195 -2.697 1 95.88 25 ARG B C 1
ATOM 1931 O O . ARG B 1 25 ? -11.594 11.312 -2.191 1 95.88 25 ARG B O 1
ATOM 1938 N N . SER B 1 26 ? -12.703 9.391 -2.508 1 93.38 26 SER B N 1
ATOM 1939 C CA . SER B 1 26 ? -13.625 9.648 -1.411 1 93.38 26 SER B CA 1
ATOM 1940 C C . SER B 1 26 ? -12.938 9.492 -0.059 1 93.38 26 SER B C 1
ATOM 1942 O O . SER B 1 26 ? -11.93 8.797 0.053 1 93.38 26 SER B O 1
ATOM 1944 N N . PRO B 1 27 ? -13.5 10.219 0.958 1 89.75 27 PRO B N 1
ATOM 1945 C CA . PRO B 1 27 ? -12.891 10.078 2.283 1 89.75 27 PRO B CA 1
ATOM 1946 C C . PRO B 1 27 ? -12.773 8.617 2.727 1 89.75 27 PRO B C 1
ATOM 1948 O O . PRO B 1 27 ? -13.727 7.852 2.596 1 89.75 27 PRO B O 1
ATOM 1951 N N . ALA B 1 28 ? -11.602 8.336 3.174 1 81.81 28 ALA B N 1
ATOM 1952 C CA . ALA B 1 28 ? -11.352 6.992 3.695 1 81.81 28 ALA B CA 1
ATOM 1953 C C . ALA B 1 28 ? -11.969 6.816 5.078 1 81.81 28 ALA B C 1
ATOM 1955 O O . ALA B 1 28 ? -11.469 7.367 6.062 1 81.81 28 ALA B O 1
ATOM 1956 N N . ARG B 1 29 ? -13.016 6.195 5.305 1 89 29 ARG B N 1
ATOM 1957 C CA . ARG B 1 29 ? -13.68 5.953 6.586 1 89 29 ARG B CA 1
ATOM 1958 C C . ARG B 1 29 ? -13.688 4.469 6.926 1 89 29 ARG B C 1
ATOM 1960 O O . ARG B 1 29 ? -14.703 3.939 7.395 1 89 29 ARG B O 1
ATOM 1967 N N . PHE B 1 30 ? -12.539 3.871 6.543 1 92.88 30 PHE B N 1
ATOM 1968 C CA . PHE B 1 30 ? -12.5 2.428 6.75 1 92.88 30 PHE B CA 1
ATOM 1969 C C . PHE B 1 30 ? -11.711 2.088 8.008 1 92.88 30 PHE B C 1
ATOM 1971 O O . PHE B 1 30 ? -11.633 0.921 8.406 1 92.88 30 PHE B O 1
ATOM 1978 N N . GLY B 1 31 ? -11.141 3.094 8.672 1 94.5 31 GLY B N 1
ATOM 1979 C CA . GLY B 1 31 ? -10.453 2.852 9.93 1 94.5 31 GLY B CA 1
ATOM 1980 C C . GLY B 1 31 ? -11.391 2.609 11.094 1 94.5 31 GLY B C 1
ATOM 1981 O O . GLY B 1 31 ? -12.547 3.035 11.062 1 94.5 31 GLY B O 1
ATOM 1982 N N . SER B 1 32 ? -10.938 1.979 12.086 1 97 32 SER B N 1
ATOM 1983 C CA . SER B 1 32 ? -11.703 1.673 13.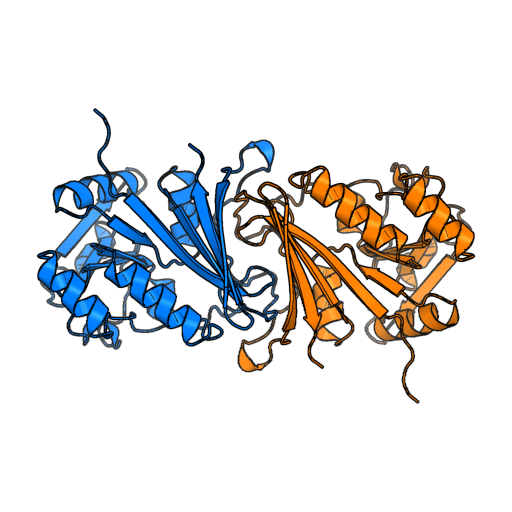281 1 97 32 SER B CA 1
ATOM 1984 C C . SER B 1 32 ? -11.68 2.836 14.273 1 97 32 SER B C 1
ATOM 1986 O O . SER B 1 32 ? -11.008 3.844 14.031 1 97 32 SER B O 1
ATOM 1988 N N . ASN B 1 33 ? -12.422 2.645 15.398 1 97.44 33 ASN B N 1
ATOM 1989 C CA . ASN B 1 33 ? -12.328 3.6 16.5 1 97.44 33 ASN B CA 1
ATOM 1990 C C . ASN B 1 33 ? -10.922 3.646 17.078 1 97.44 33 ASN B C 1
ATOM 1992 O O . ASN B 1 33 ? -10.469 4.699 17.531 1 97.44 33 ASN B O 1
ATOM 1996 N N . SER B 1 34 ? -10.312 2.48 17.094 1 98 34 SER B N 1
ATOM 1997 C CA . SER B 1 34 ? -8.938 2.436 17.578 1 98 34 SER B CA 1
ATOM 1998 C C . SER B 1 34 ? -8 3.242 16.672 1 98 34 SER B C 1
ATOM 2000 O O . SER B 1 34 ? -7.098 3.922 17.156 1 98 34 SER B O 1
ATOM 2002 N N . ASP B 1 35 ? -8.195 3.109 15.391 1 97.88 35 ASP B N 1
ATOM 2003 C CA . ASP B 1 35 ? -7.414 3.902 14.445 1 97.88 35 ASP B CA 1
ATOM 2004 C C . ASP B 1 35 ? -7.668 5.395 14.633 1 97.88 35 ASP B C 1
ATOM 2006 O O . ASP B 1 35 ? -6.73 6.199 14.609 1 97.88 35 ASP B O 1
ATOM 2010 N N . LYS B 1 36 ? -8.922 5.789 14.758 1 97.81 36 LYS B N 1
ATOM 2011 C CA . LYS B 1 36 ? -9.273 7.188 15 1 97.81 36 LYS B CA 1
ATOM 2012 C C . LYS B 1 36 ? -8.617 7.711 16.266 1 97.81 36 LYS B C 1
ATOM 2014 O O . LYS B 1 36 ? -8.109 8.828 16.297 1 97.81 36 LYS B O 1
ATOM 2019 N N . ALA B 1 37 ? -8.688 6.902 17.328 1 98.44 37 ALA B N 1
ATOM 2020 C CA . ALA B 1 37 ? -8.055 7.277 18.594 1 98.44 37 ALA B CA 1
ATOM 2021 C C . ALA B 1 37 ? -6.547 7.441 18.422 1 98.44 37 ALA B C 1
ATOM 2023 O O . ALA B 1 37 ? -5.941 8.328 19.016 1 98.44 37 ALA B O 1
ATOM 2024 N N . HIS B 1 38 ? -5.98 6.574 17.672 1 98.56 38 HIS B N 1
ATOM 2025 C CA . HIS B 1 38 ? -4.555 6.672 17.375 1 98.56 38 HIS B CA 1
ATOM 2026 C C . HIS B 1 38 ? -4.23 7.977 16.656 1 98.56 38 HIS B C 1
ATOM 2028 O O . HIS B 1 38 ? -3.293 8.68 17.031 1 98.56 38 HIS B O 1
ATOM 2034 N N . LEU B 1 39 ? -4.988 8.266 15.625 1 98.5 39 LEU B N 1
ATOM 2035 C CA . LEU B 1 39 ? -4.805 9.516 14.906 1 98.5 39 LEU B CA 1
ATOM 2036 C C . LEU B 1 39 ? -4.93 10.711 15.844 1 98.5 39 LEU B C 1
ATOM 2038 O O . LEU B 1 39 ? -4.094 11.617 15.82 1 98.5 39 LEU B O 1
ATOM 2042 N N . GLU B 1 40 ? -5.957 10.727 16.672 1 98.75 40 GLU B N 1
ATOM 2043 C CA . GLU B 1 40 ? -6.168 11.805 17.625 1 98.75 40 GLU B CA 1
ATOM 2044 C C . GLU B 1 40 ? -4.969 11.977 18.547 1 98.75 40 GLU B C 1
ATOM 2046 O O . GLU B 1 40 ? -4.555 13.102 18.844 1 98.75 40 GLU B O 1
ATOM 2051 N N . SER B 1 41 ? -4.438 10.906 18.969 1 98.81 41 SER B N 1
ATOM 2052 C CA . SER B 1 41 ? -3.287 10.961 19.875 1 98.81 41 SER B CA 1
ATOM 2053 C C . SER B 1 41 ? -2.076 11.586 19.188 1 98.81 41 SER B C 1
ATOM 2055 O O . SER B 1 41 ? -1.3 12.305 19.812 1 98.81 41 SER B O 1
ATOM 2057 N N . LYS B 1 42 ? -1.854 11.25 17.906 1 98.75 42 LYS B N 1
ATOM 2058 C CA . LYS B 1 42 ? -0.74 11.828 17.156 1 98.75 42 LYS B CA 1
ATOM 2059 C C . LYS B 1 42 ? -0.965 13.312 16.891 1 98.75 42 LYS B C 1
ATOM 2061 O O . LYS B 1 42 ? -0.026 14.109 16.953 1 98.75 42 LYS B O 1
ATOM 2066 N N . ILE B 1 43 ? -2.227 13.648 16.578 1 98.81 43 ILE B N 1
ATOM 2067 C CA . ILE B 1 43 ? -2.584 15.055 16.406 1 98.81 43 ILE B CA 1
ATOM 2068 C C . ILE B 1 43 ? -2.346 15.805 17.719 1 98.81 43 ILE B C 1
ATOM 2070 O O . ILE B 1 43 ? -1.754 16.891 17.719 1 98.81 43 ILE B O 1
ATOM 2074 N N . ALA B 1 44 ? -2.734 15.219 18.828 1 98.81 44 ALA B N 1
ATOM 2075 C CA . ALA B 1 44 ? -2.578 15.852 20.125 1 98.81 44 ALA B CA 1
ATOM 2076 C C . ALA B 1 44 ? -1.105 16.094 20.453 1 98.81 44 ALA B C 1
ATOM 2078 O O . ALA B 1 44 ? -0.759 17.062 21.125 1 98.81 44 ALA B O 1
ATOM 2079 N N . ALA B 1 45 ? -0.294 15.242 20.016 1 98.44 45 ALA B N 1
ATOM 2080 C CA . ALA B 1 45 ? 1.135 15.32 20.312 1 98.44 45 ALA B CA 1
ATOM 2081 C C . ALA B 1 45 ? 1.813 16.391 19.453 1 98.44 45 ALA B C 1
ATOM 2083 O O . ALA B 1 45 ? 2.93 16.812 19.75 1 98.44 45 ALA B O 1
ATOM 2084 N N . ALA B 1 46 ? 1.198 16.828 18.422 1 98.69 46 ALA B N 1
ATOM 2085 C CA . ALA B 1 46 ? 1.795 17.766 17.453 1 98.69 46 ALA B CA 1
ATOM 2086 C C . ALA B 1 46 ? 1.524 19.203 17.859 1 98.69 46 ALA B C 1
ATOM 2088 O O . ALA B 1 46 ? 0.593 19.484 18.609 1 98.69 46 ALA B O 1
ATOM 2089 N N . ASP B 1 47 ? 2.434 20.078 17.375 1 98.69 47 ASP B N 1
ATOM 2090 C CA . ASP B 1 47 ? 2.199 21.516 17.5 1 98.69 47 ASP B CA 1
ATOM 2091 C C . ASP B 1 47 ? 1.336 22.031 16.359 1 98.69 47 ASP B C 1
ATOM 2093 O O . ASP B 1 47 ? 0.582 23 16.516 1 98.69 47 ASP B O 1
ATOM 2097 N N . ALA B 1 48 ? 1.444 21.406 15.219 1 98.81 48 ALA B N 1
ATOM 2098 C CA . ALA B 1 48 ? 0.67 21.719 14.023 1 98.81 48 ALA B CA 1
ATOM 2099 C C . ALA B 1 48 ? 0.43 20.469 13.18 1 98.81 48 ALA B C 1
ATOM 2101 O O . ALA B 1 48 ? 1.144 19.484 13.312 1 98.81 48 ALA B O 1
ATOM 2102 N N . VAL B 1 49 ? -0.584 20.547 12.383 1 98.81 49 VAL B N 1
ATOM 2103 C CA . VAL B 1 49 ? -0.937 19.516 11.414 1 98.81 49 VAL B CA 1
ATOM 2104 C C . VAL B 1 49 ? -0.916 20.094 10 1 98.81 49 VAL B C 1
ATOM 2106 O O . VAL B 1 49 ? -1.275 21.25 9.797 1 98.81 49 VAL B O 1
ATOM 2109 N N . LEU B 1 50 ? -0.415 19.328 9.078 1 98.88 50 LEU B N 1
ATOM 2110 C CA . LEU B 1 50 ? -0.308 19.75 7.684 1 98.88 50 LEU B CA 1
ATOM 2111 C C . LEU B 1 50 ? -1.047 18.781 6.77 1 98.88 50 LEU B C 1
ATOM 2113 O O . LEU B 1 50 ? -0.875 17.562 6.879 1 98.88 50 LEU B O 1
ATOM 2117 N N . PHE B 1 51 ? -1.904 19.266 5.906 1 98.62 51 PHE B N 1
ATOM 2118 C CA . PHE B 1 51 ? -2.576 18.438 4.918 1 98.62 51 PHE B CA 1
ATOM 2119 C C . PHE B 1 51 ? -2.91 19.234 3.664 1 98.62 51 PHE B C 1
ATOM 2121 O O . PHE B 1 51 ? -2.938 20.469 3.697 1 98.62 51 PHE B O 1
ATOM 2128 N N . GLY B 1 52 ? -3.137 18.578 2.59 1 98.31 52 GLY B N 1
ATOM 2129 C CA . GLY B 1 52 ? -3.352 19.203 1.297 1 98.31 52 GLY B CA 1
ATOM 2130 C C . GLY B 1 52 ? -4.805 19.562 1.04 1 98.31 52 GLY B C 1
ATOM 2131 O O . GLY B 1 52 ? -5.699 19.062 1.729 1 98.31 52 GLY B O 1
ATOM 2132 N N . ALA B 1 53 ? -5 20.297 -0.011 1 97.88 53 ALA B N 1
ATOM 2133 C CA . ALA B 1 53 ? -6.32 20.797 -0.372 1 97.88 53 ALA B CA 1
ATOM 2134 C C . ALA B 1 53 ? -7.258 19.656 -0.767 1 97.88 53 ALA B C 1
ATOM 2136 O O . ALA B 1 53 ? -8.453 19.703 -0.466 1 97.88 53 ALA B O 1
ATOM 2137 N N . ASP B 1 54 ? -6.738 18.656 -1.476 1 96.12 54 ASP B N 1
ATOM 2138 C CA . ASP B 1 54 ? -7.59 17.562 -1.914 1 96.12 54 ASP B CA 1
ATOM 2139 C C . ASP B 1 54 ? -8.109 16.75 -0.723 1 96.12 54 ASP B C 1
ATOM 2141 O O . ASP B 1 54 ? -9.258 16.312 -0.718 1 96.12 54 ASP B O 1
ATOM 2145 N N . THR B 1 55 ? -7.242 16.516 0.235 1 96.81 55 THR B N 1
ATOM 2146 C CA . THR B 1 55 ? -7.668 15.867 1.467 1 96.81 55 THR B CA 1
ATOM 2147 C C . THR B 1 55 ? -8.758 16.688 2.164 1 96.81 55 THR B C 1
ATOM 2149 O O . THR B 1 55 ? -9.781 16.141 2.57 1 96.81 55 THR B O 1
ATOM 2152 N N . LEU B 1 56 ? -8.531 17.969 2.252 1 97.88 56 LEU B N 1
ATOM 2153 C CA . LEU B 1 56 ? -9.516 18.844 2.891 1 97.88 56 LEU B CA 1
ATOM 2154 C C . LEU B 1 56 ? -10.836 18.812 2.133 1 97.88 56 LEU B C 1
ATOM 2156 O O . LEU B 1 56 ? -11.906 18.734 2.744 1 97.88 56 LEU B O 1
ATOM 2160 N N . ARG B 1 57 ? -10.805 18.875 0.817 1 96.62 57 ARG B N 1
ATOM 2161 C CA . ARG B 1 57 ? -12.016 18.844 0.006 1 96.62 57 ARG B CA 1
ATOM 2162 C C . ARG B 1 57 ? -12.797 17.562 0.22 1 96.62 57 ARG B C 1
ATOM 2164 O O . ARG B 1 57 ? -14.031 17.578 0.291 1 96.62 57 ARG B O 1
ATOM 2171 N N . ALA B 1 58 ? -12.086 16.484 0.292 1 95.38 58 ALA B N 1
ATOM 2172 C CA . ALA B 1 58 ? -12.727 15.188 0.439 1 95.38 58 ALA B CA 1
ATOM 2173 C C . ALA B 1 58 ? -13.445 15.07 1.78 1 95.38 58 ALA B C 1
ATOM 2175 O O . ALA B 1 58 ? -14.562 14.562 1.849 1 95.38 58 ALA B O 1
ATOM 2176 N N . TYR B 1 59 ? -12.844 15.555 2.832 1 96.31 59 TYR B N 1
ATOM 2177 C CA . TYR B 1 59 ? -13.391 15.336 4.168 1 96.31 59 TYR B CA 1
ATOM 2178 C C . TYR B 1 59 ? -14.266 16.5 4.598 1 96.31 59 TYR B C 1
ATOM 2180 O O . TYR B 1 59 ? -15.172 16.344 5.414 1 96.31 59 TYR B O 1
ATOM 2188 N N . GLY B 1 60 ? -13.914 17.703 4.141 1 97.19 60 GLY B N 1
ATOM 2189 C CA . GLY B 1 60 ? -14.648 18.906 4.469 1 97.19 60 GLY B CA 1
ATOM 2190 C C . GLY B 1 60 ? -14.398 19.406 5.879 1 97.19 60 GLY B C 1
ATOM 2191 O O . GLY B 1 60 ? -15.023 20.359 6.332 1 97.19 60 GLY B O 1
ATOM 2192 N N . THR B 1 61 ? -13.555 18.703 6.598 1 97.31 61 THR B N 1
ATOM 2193 C CA . THR B 1 61 ? -13.266 19.016 7.992 1 97.31 61 THR B CA 1
ATOM 2194 C C . THR B 1 61 ? -11.914 18.438 8.406 1 97.31 61 THR B C 1
ATOM 2196 O O . THR B 1 61 ? -11.188 17.891 7.566 1 97.31 61 THR B O 1
ATOM 2199 N N . THR B 1 62 ? -11.5 18.688 9.664 1 97.06 62 THR B N 1
ATOM 2200 C CA . THR B 1 62 ? -10.344 18.047 10.273 1 97.06 62 THR B CA 1
ATOM 2201 C C . THR B 1 62 ? -10.727 17.359 11.586 1 97.06 62 THR B C 1
ATOM 2203 O O . THR B 1 62 ? -11.781 17.656 12.156 1 97.06 62 THR B O 1
ATOM 2206 N N . LEU B 1 63 ? -9.906 16.438 12.008 1 96.25 63 LEU B N 1
ATOM 2207 C CA . LEU B 1 63 ? -10.117 15.781 13.297 1 96.25 63 LEU B CA 1
ATOM 2208 C C . LEU B 1 63 ? -9.547 16.625 14.43 1 96.25 63 LEU B C 1
ATOM 2210 O O . LEU B 1 63 ? -8.352 16.938 14.438 1 96.25 63 LEU B O 1
ATOM 2214 N N . THR B 1 64 ? -10.367 17.016 15.375 1 97.94 64 THR B N 1
ATOM 2215 C CA . THR B 1 64 ? -9.93 17.781 16.531 1 97.94 64 THR B CA 1
ATOM 2216 C C . THR B 1 64 ? -9.695 16.875 17.734 1 97.94 64 THR B C 1
ATOM 2218 O O . THR B 1 64 ? -10.266 15.781 17.812 1 97.94 64 THR B O 1
ATOM 2221 N N . VAL B 1 65 ? -8.875 17.328 18.625 1 98.62 65 VAL B N 1
ATOM 2222 C CA . VAL B 1 65 ? -8.648 16.625 19.875 1 98.62 65 VAL B CA 1
ATOM 2223 C C . VAL B 1 65 ? -9.852 16.812 20.797 1 98.62 65 VAL B C 1
ATOM 2225 O O . VAL B 1 65 ? -10.234 17.938 21.109 1 98.62 65 VAL B O 1
ATOM 2228 N N . THR B 1 66 ? -10.469 15.727 21.203 1 98.31 66 THR B N 1
ATOM 2229 C CA . THR B 1 66 ? -11.641 15.812 22.062 1 98.31 66 THR B CA 1
ATOM 2230 C C . THR B 1 66 ? -11.445 14.977 23.328 1 98.31 66 THR B C 1
ATOM 2232 O O . THR B 1 66 ? -12.141 15.18 24.328 1 98.31 66 THR B O 1
ATOM 2235 N N . ASN B 1 67 ? -10.523 14 23.266 1 98.44 67 ASN B N 1
ATOM 2236 C CA . ASN B 1 67 ? -10.25 13.156 24.422 1 98.44 67 ASN B CA 1
ATOM 2237 C C . ASN B 1 67 ? -9.812 13.992 25.625 1 98.44 67 ASN B C 1
ATOM 2239 O O . ASN B 1 67 ? -8.828 14.734 25.547 1 98.44 67 ASN B O 1
ATOM 2243 N N . PRO B 1 68 ? -10.453 13.852 26.766 1 98.38 68 PRO B N 1
ATOM 2244 C CA . PRO B 1 68 ? -10.18 14.727 27.906 1 98.38 68 PRO B CA 1
ATOM 2245 C C . PRO B 1 68 ? -8.75 14.594 28.422 1 98.38 68 PRO B C 1
ATOM 2247 O O . PRO B 1 68 ? -8.133 15.586 28.812 1 98.38 68 PRO B O 1
ATOM 2250 N N . GLN B 1 69 ? -8.281 13.414 28.438 1 98.62 69 GLN B N 1
ATOM 2251 C CA . GLN B 1 69 ? -6.926 13.203 28.922 1 98.62 69 GLN B CA 1
ATOM 2252 C C . GLN B 1 69 ? -5.898 13.852 28 1 98.62 69 GLN B C 1
ATOM 2254 O O . GLN B 1 69 ? -4.914 14.43 28.453 1 98.62 69 GLN B O 1
ATOM 2259 N N . LEU B 1 70 ? -6.094 13.766 26.719 1 98.69 70 LEU B N 1
ATOM 2260 C CA . LEU B 1 70 ? -5.195 14.383 25.75 1 98.69 70 LEU B CA 1
ATOM 2261 C C . LEU B 1 70 ? -5.246 15.906 25.859 1 98.69 70 LEU B C 1
ATOM 2263 O O . LEU B 1 70 ? -4.211 16.562 25.781 1 98.69 70 LEU B O 1
ATOM 2267 N N . LEU B 1 71 ? -6.418 16.422 26.062 1 98.44 71 LEU B N 1
ATOM 2268 C CA . LEU B 1 71 ? -6.578 17.859 26.234 1 98.44 71 LEU B CA 1
ATOM 2269 C C . LEU B 1 71 ? -5.863 18.344 27.484 1 98.44 71 LEU B C 1
ATOM 2271 O O . LEU B 1 71 ? -5.191 19.375 27.469 1 98.44 71 LEU B O 1
ATOM 2275 N N . GLN B 1 72 ? -6.008 17.562 28.531 1 98.38 72 GLN B N 1
ATOM 2276 C CA . GLN B 1 72 ? -5.34 17.891 29.781 1 98.38 72 GLN B CA 1
ATOM 2277 C C . GLN B 1 72 ? -3.824 17.875 29.625 1 98.38 72 GLN B C 1
ATOM 2279 O O . GLN B 1 72 ? -3.129 18.75 30.141 1 98.38 72 GLN B O 1
ATOM 2284 N N . ASN B 1 73 ? -3.34 16.875 28.953 1 98.31 73 ASN B N 1
ATOM 2285 C CA . ASN B 1 73 ? -1.904 16.766 28.719 1 98.31 73 ASN B CA 1
ATOM 2286 C C . ASN B 1 73 ? -1.377 17.969 27.938 1 98.31 73 ASN B C 1
ATOM 2288 O O . ASN B 1 73 ? -0.295 18.484 28.234 1 98.31 73 ASN B O 1
ATOM 2292 N N . ARG B 1 74 ? -2.117 18.453 26.938 1 98.12 74 ARG B N 1
ATOM 2293 C CA . ARG B 1 74 ? -1.708 19.625 26.172 1 98.12 74 ARG B CA 1
ATOM 2294 C C . ARG B 1 74 ? -1.681 20.875 27.047 1 98.12 74 ARG B C 1
ATOM 2296 O O . ARG B 1 74 ? -0.703 21.625 27.031 1 98.12 74 ARG B O 1
ATOM 2303 N N . THR B 1 75 ? -2.686 21.016 27.828 1 97.56 75 THR B N 1
ATOM 2304 C CA . THR B 1 75 ? -2.775 22.188 28.688 1 97.56 75 THR B CA 1
ATOM 2305 C C . THR B 1 75 ? -1.639 22.188 29.719 1 97.56 75 THR B C 1
ATOM 2307 O O . THR B 1 75 ? -1 23.219 29.922 1 97.56 75 THR B O 1
ATOM 2310 N N . GLN B 1 76 ? -1.438 21.078 30.25 1 98 76 GLN B N 1
ATOM 2311 C CA . GLN B 1 76 ? -0.385 20.938 31.25 1 98 76 GLN B CA 1
ATOM 2312 C C . GLN B 1 76 ? 0.99 21.188 30.641 1 98 76 GLN B C 1
ATOM 2314 O O . GLN B 1 76 ? 1.896 21.688 31.312 1 98 76 GLN B O 1
ATOM 2319 N N . GLY B 1 77 ? 1.091 20.906 29.422 1 96.69 77 GLY B N 1
ATOM 2320 C CA . GLY B 1 77 ? 2.344 21.125 28.719 1 96.69 77 GLY B CA 1
ATOM 2321 C C . GLY B 1 77 ? 2.471 22.531 28.156 1 96.69 77 GLY B C 1
ATOM 2322 O O . GLY B 1 77 ? 3.438 22.844 27.453 1 96.69 77 GLY B O 1
ATOM 2323 N N . GLY B 1 78 ? 1.511 23.328 28.391 1 96.75 78 GLY B N 1
ATOM 2324 C CA . GLY B 1 78 ? 1.545 24.719 27.938 1 96.75 78 GLY B CA 1
ATOM 2325 C C . GLY B 1 78 ? 1.184 24.875 26.484 1 96.75 78 GLY B C 1
ATOM 2326 O O . GLY B 1 78 ? 1.544 25.875 25.859 1 96.75 78 GLY B O 1
ATOM 2327 N N . LYS B 1 79 ? 0.559 23.922 25.922 1 96.75 79 LYS B N 1
ATOM 2328 C CA . LYS B 1 79 ? 0.161 23.969 24.516 1 96.75 79 LYS B CA 1
ATOM 2329 C C . LYS B 1 79 ? -1.297 24.391 24.375 1 96.75 79 LYS B C 1
ATOM 2331 O O . LYS B 1 79 ? -2.111 24.141 25.266 1 96.75 79 LYS B O 1
ATOM 2336 N N . PRO B 1 80 ? -1.616 24.984 23.219 1 97.44 80 PRO B N 1
ATOM 2337 C CA . PRO B 1 80 ? -3.039 25.219 22.953 1 97.44 80 PRO B CA 1
ATOM 2338 C C . PRO B 1 80 ? -3.842 23.906 22.922 1 97.44 80 PRO B C 1
ATOM 2340 O O . PRO B 1 80 ? -3.273 22.844 22.719 1 97.44 80 PRO B O 1
ATOM 2343 N N . LEU B 1 81 ? -5.141 24.016 23.109 1 97.81 81 LEU B N 1
ATOM 2344 C CA . LEU B 1 81 ? -6.023 22.859 23.156 1 97.81 81 LEU B CA 1
ATOM 2345 C C . LEU B 1 81 ? -5.984 22.094 21.844 1 97.81 81 LEU B C 1
ATOM 2347 O O . LEU B 1 81 ? -6.141 20.875 21.828 1 97.81 81 LEU B O 1
ATOM 2351 N N . GLN B 1 82 ? -5.855 22.812 20.781 1 98.56 82 GLN B N 1
ATOM 2352 C CA . GLN B 1 82 ? -5.758 22.234 19.453 1 98.56 82 GLN B CA 1
ATOM 2353 C C . GLN B 1 82 ? -4.457 22.641 18.766 1 98.56 82 GLN B C 1
ATOM 2355 O O . GLN B 1 82 ? -3.996 23.781 18.922 1 98.56 82 GLN B O 1
ATOM 2360 N N . PRO B 1 83 ? -3.826 21.719 18.031 1 98.69 83 PRO B N 1
ATOM 2361 C CA . PRO B 1 83 ? -2.729 22.172 17.172 1 98.69 83 PRO B CA 1
ATOM 2362 C C . PRO B 1 83 ? -3.201 23.078 16.031 1 98.69 83 PRO B C 1
ATOM 2364 O O . PRO B 1 83 ? -4.363 23.016 15.633 1 98.69 83 PRO B O 1
ATOM 2367 N N . VAL B 1 84 ? -2.318 23.891 15.547 1 98.69 84 VAL B N 1
ATOM 2368 C CA . VAL B 1 84 ? -2.625 24.703 14.375 1 98.69 84 VAL B CA 1
ATOM 2369 C C . VAL B 1 84 ? -2.863 23.812 13.172 1 98.69 84 VAL B C 1
ATOM 2371 O O . VAL B 1 84 ? -2.131 22.844 12.961 1 98.69 84 VAL B O 1
ATOM 2374 N N . GLN B 1 85 ? -3.896 24.078 12.43 1 98.81 85 GLN B N 1
ATOM 2375 C CA . GLN B 1 85 ? -4.184 23.344 11.203 1 98.81 85 GLN B CA 1
ATOM 2376 C C . GLN B 1 85 ? -3.666 24.109 9.984 1 98.81 85 GLN B C 1
ATOM 2378 O O . GLN B 1 85 ? -4.129 25.219 9.688 1 98.81 85 GLN B O 1
ATOM 2383 N N . ILE B 1 86 ? -2.736 23.531 9.312 1 98.88 86 ILE B N 1
ATOM 2384 C CA . ILE B 1 86 ? -2.125 24.188 8.164 1 98.88 86 ILE B CA 1
ATOM 2385 C C . ILE B 1 86 ? -2.568 23.484 6.879 1 98.88 86 ILE B C 1
ATOM 2387 O O . ILE B 1 86 ? -2.355 22.281 6.711 1 98.88 86 ILE B O 1
ATOM 2391 N N . VAL B 1 87 ? -3.193 24.234 5.992 1 98.88 87 VAL B N 1
ATOM 2392 C CA . VAL B 1 87 ? -3.547 23.734 4.668 1 98.88 87 VAL B CA 1
ATOM 2393 C C . VAL B 1 87 ? -2.498 24.172 3.65 1 98.88 87 VAL B C 1
ATOM 2395 O O . VAL B 1 87 ? -2.162 25.359 3.568 1 98.88 87 VAL B O 1
ATOM 2398 N N . ILE B 1 88 ? -1.953 23.25 2.951 1 98.81 88 ILE B N 1
ATOM 2399 C CA . ILE B 1 88 ? -0.996 23.578 1.899 1 98.81 88 ILE B CA 1
ATOM 2400 C C . ILE B 1 88 ? -1.65 23.391 0.532 1 98.81 88 ILE B C 1
ATOM 2402 O O . ILE B 1 88 ? -2.213 22.344 0.243 1 98.81 88 ILE B O 1
ATOM 2406 N N . THR B 1 89 ? -1.603 24.359 -0.284 1 98.31 89 THR B N 1
ATOM 2407 C CA . THR B 1 89 ? -2.215 24.344 -1.608 1 98.31 89 THR B CA 1
ATOM 2408 C C . THR B 1 89 ? -1.619 25.438 -2.49 1 98.31 89 THR B C 1
ATOM 2410 O O . THR B 1 89 ? -1.366 26.562 -2.021 1 98.31 89 THR B O 1
ATOM 2413 N N . HIS B 1 90 ? -1.38 25.062 -3.734 1 96.62 90 HIS B N 1
ATOM 2414 C CA . HIS B 1 90 ? -0.77 26.016 -4.66 1 96.62 90 HIS B CA 1
ATOM 2415 C C . HIS B 1 90 ? -1.73 27.141 -5 1 96.62 90 HIS B C 1
ATOM 2417 O O . HIS B 1 90 ? -1.34 28.312 -5.008 1 96.62 90 HIS B O 1
ATOM 2423 N N . THR B 1 91 ? -2.975 26.844 -5.273 1 95.25 91 THR B N 1
ATOM 2424 C CA . THR B 1 91 ? -3.922 27.828 -5.793 1 95.25 91 THR B CA 1
ATOM 2425 C C . THR B 1 91 ? -4.777 28.391 -4.664 1 95.25 91 THR B C 1
ATOM 2427 O O . THR B 1 91 ? -5.395 29.453 -4.824 1 95.25 91 THR B O 1
ATOM 2430 N N . ALA B 1 92 ? -4.957 27.641 -3.582 1 96.56 92 ALA B N 1
ATOM 2431 C CA . ALA B 1 92 ? -5.781 28 -2.43 1 96.56 92 ALA B CA 1
ATOM 2432 C C . ALA B 1 92 ? -7.254 28.109 -2.822 1 96.56 92 ALA B C 1
ATOM 2434 O O . ALA B 1 92 ? -7.984 28.938 -2.273 1 96.56 92 ALA B O 1
ATOM 2435 N N . ASN B 1 93 ? -7.59 27.438 -3.908 1 96.56 93 ASN B N 1
ATOM 2436 C CA . ASN B 1 93 ? -8.992 27.359 -4.285 1 96.56 93 ASN B CA 1
ATOM 2437 C C . ASN B 1 93 ? -9.781 26.453 -3.344 1 96.56 93 ASN B 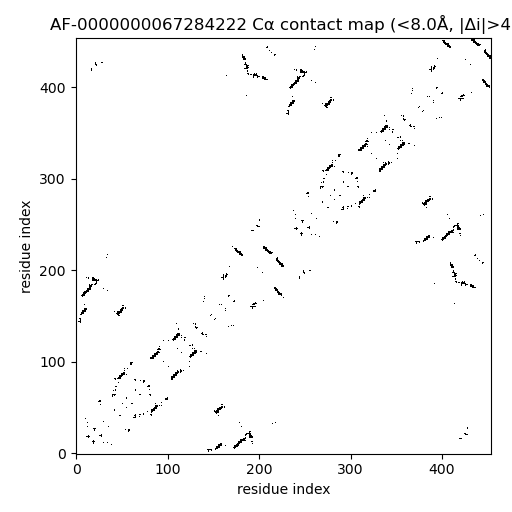C 1
ATOM 2439 O O . ASN B 1 93 ? -9.914 25.25 -3.6 1 96.56 93 ASN B O 1
ATOM 2443 N N . LEU B 1 94 ? -10.297 26.969 -2.215 1 98 94 LEU B N 1
ATOM 2444 C CA . LEU B 1 94 ? -11.031 26.266 -1.171 1 98 94 LEU B CA 1
ATOM 2445 C C . LEU B 1 94 ? -12.398 26.906 -0.944 1 98 94 LEU B C 1
ATOM 2447 O O . LEU B 1 94 ? -12.523 28.141 -0.929 1 98 94 LEU B O 1
ATOM 2451 N N . ASN B 1 95 ? -13.445 26.156 -0.852 1 97.5 95 ASN B N 1
ATOM 2452 C CA . ASN B 1 95 ? -14.781 26.656 -0.507 1 97.5 95 ASN B CA 1
ATOM 2453 C C . ASN B 1 95 ? -14.836 27.141 0.936 1 97.5 95 ASN B C 1
ATOM 2455 O O . ASN B 1 95 ? -14.727 26.344 1.872 1 97.5 95 ASN B O 1
ATOM 2459 N N . PRO B 1 96 ? -15.055 28.406 1.168 1 96.56 96 PRO B N 1
ATOM 2460 C CA . PRO B 1 96 ? -15.031 28.938 2.531 1 96.56 96 PRO B CA 1
ATOM 2461 C C . PRO B 1 96 ? -16.219 28.484 3.365 1 96.56 96 PRO B C 1
ATOM 2463 O O . PRO B 1 96 ? -16.266 28.703 4.578 1 96.56 96 PRO B O 1
ATOM 2466 N N . GLU B 1 97 ? -17.141 27.719 2.74 1 97.44 97 GLU B N 1
ATOM 2467 C CA . GLU B 1 97 ? -18.375 27.375 3.426 1 97.44 97 GLU B CA 1
ATOM 2468 C C . GLU B 1 97 ? -18.297 25.984 4.039 1 97.44 97 GLU B C 1
ATOM 2470 O O . GLU B 1 97 ? -19.219 25.547 4.734 1 97.44 97 GLU B O 1
ATOM 2475 N N . ILE B 1 98 ? -17.234 25.297 3.752 1 97.75 98 ILE B N 1
ATOM 2476 C CA . ILE B 1 98 ? -17.172 23.938 4.266 1 97.75 98 ILE B CA 1
ATOM 2477 C C . ILE B 1 98 ? -17 23.969 5.781 1 97.75 98 ILE B C 1
ATOM 2479 O O . ILE B 1 98 ? -16.594 24.969 6.352 1 97.75 98 ILE B O 1
ATOM 2483 N N . ARG B 1 99 ? -17.266 22.906 6.445 1 98.19 99 ARG B N 1
ATOM 2484 C CA . ARG B 1 99 ? -17.266 22.766 7.898 1 98.19 99 ARG B CA 1
ATOM 2485 C C . ARG B 1 99 ? -15.922 23.141 8.492 1 98.19 99 ARG B C 1
ATOM 2487 O O . ARG B 1 99 ? -15.852 23.703 9.594 1 98.19 99 ARG B O 1
ATOM 2494 N N . PHE B 1 100 ? -14.953 22.922 7.828 1 98.62 100 PHE B N 1
ATOM 2495 C CA . PHE B 1 100 ? -13.594 23.219 8.266 1 98.62 100 PHE B CA 1
ATOM 2496 C C . PHE B 1 100 ? -13.484 24.656 8.773 1 98.62 100 PHE B C 1
ATOM 2498 O O . PHE B 1 100 ? -12.891 24.891 9.828 1 98.62 100 PHE B O 1
ATOM 2505 N N . PHE B 1 101 ? -14.094 25.562 8.133 1 98.44 101 PHE B N 1
ATOM 2506 C CA . PHE B 1 101 ? -13.938 26.984 8.422 1 98.44 101 PHE B CA 1
ATOM 2507 C C . PHE B 1 101 ? -14.906 27.422 9.523 1 98.44 101 PHE B C 1
ATOM 2509 O O . PHE B 1 101 ? -14.914 28.594 9.922 1 98.44 101 PHE B O 1
ATOM 2516 N N . GLN B 1 102 ? -15.672 26.484 10.031 1 97.75 102 GLN B N 1
ATOM 2517 C CA . GLN B 1 102 ? -16.609 26.781 11.109 1 97.75 102 GLN B CA 1
ATOM 2518 C C . GLN B 1 102 ? -16.141 26.172 12.43 1 97.75 102 GLN B C 1
ATOM 2520 O O . GLN B 1 102 ? -16.719 26.438 13.484 1 97.75 102 GLN B O 1
ATOM 2525 N N . GLN B 1 103 ? -15.109 25.359 12.359 1 97.75 103 GLN B N 1
ATOM 2526 C CA . GLN B 1 103 ? -14.562 24.719 13.555 1 97.75 103 GLN B CA 1
ATOM 2527 C C . GLN B 1 103 ? -13.75 25.719 14.383 1 97.75 103 GLN B C 1
ATOM 2529 O O . GLN B 1 103 ? -13.164 26.656 13.836 1 97.75 103 GLN B O 1
ATOM 2534 N N . SER B 1 104 ? -13.75 25.547 15.703 1 95.94 104 SER B N 1
ATOM 2535 C CA . SER B 1 104 ? -12.984 26.391 16.609 1 95.94 104 SER B CA 1
ATOM 2536 C C . SER B 1 104 ? -11.523 25.938 16.688 1 95.94 104 SER B C 1
ATOM 2538 O O . SER B 1 104 ? -11.086 25.438 17.719 1 95.94 104 SER B O 1
ATOM 2540 N N . ILE B 1 105 ? -10.773 26.188 15.664 1 97.44 105 ILE B N 1
ATOM 2541 C CA . ILE B 1 105 ? -9.367 25.812 15.547 1 97.44 105 ILE B CA 1
ATOM 2542 C C . ILE B 1 105 ? -8.594 26.953 14.883 1 97.44 105 ILE B C 1
ATOM 2544 O O . ILE B 1 105 ? -9.172 27.766 14.156 1 97.44 105 ILE B O 1
ATOM 2548 N N . LYS B 1 106 ? -7.312 27.062 15.172 1 98.06 106 LYS B N 1
ATOM 2549 C CA . LYS B 1 106 ? -6.434 27.984 14.453 1 98.06 106 LYS B CA 1
ATOM 2550 C C . LYS B 1 106 ? -6.055 27.422 13.086 1 98.06 106 LYS B C 1
ATOM 2552 O O . LYS B 1 106 ? -5.73 26.25 12.953 1 98.06 106 LYS B O 1
ATOM 2557 N N . ARG B 1 107 ? -6.094 28.297 12.062 1 98.56 107 ARG B N 1
ATOM 2558 C CA . ARG B 1 107 ? -5.844 27.859 10.695 1 98.56 107 ARG B CA 1
ATOM 2559 C C . ARG B 1 107 ? -4.766 28.719 10.039 1 98.56 107 ARG B C 1
ATOM 2561 O O . ARG B 1 107 ? -4.805 29.953 10.109 1 98.56 107 ARG B O 1
ATOM 2568 N N . TRP B 1 108 ? -3.805 28.062 9.461 1 98.69 108 TRP B N 1
ATOM 2569 C CA . TRP B 1 108 ? -2.824 28.719 8.602 1 98.69 108 TRP B CA 1
ATOM 2570 C C . TRP B 1 108 ? -2.912 28.203 7.172 1 98.69 108 TRP B C 1
ATOM 2572 O O . TRP B 1 108 ? -3.35 27.078 6.941 1 98.69 108 TRP B O 1
ATOM 2582 N N . LEU B 1 109 ? -2.592 29.078 6.242 1 98.69 109 LEU B N 1
ATOM 2583 C CA . LEU B 1 109 ? -2.525 28.734 4.824 1 98.69 109 LEU B CA 1
ATOM 2584 C C . LEU B 1 109 ? -1.09 28.812 4.316 1 98.69 109 LEU B C 1
ATOM 2586 O O . LEU B 1 109 ? -0.414 29.828 4.492 1 98.69 109 LEU B O 1
ATOM 2590 N N . LEU B 1 110 ? -0.575 27.734 3.891 1 98.75 110 LEU B N 1
ATOM 2591 C CA . LEU B 1 110 ? 0.694 27.688 3.172 1 98.75 110 LEU B CA 1
ATOM 2592 C C . LEU B 1 110 ? 0.464 27.641 1.666 1 98.75 110 LEU B C 1
ATOM 2594 O O . LEU B 1 110 ? -0.076 26.656 1.151 1 98.75 110 LEU B O 1
ATOM 2598 N N . THR B 1 111 ? 0.901 28.672 0.935 1 98.38 111 THR B N 1
ATOM 2599 C CA . THR B 1 111 ? 0.489 28.781 -0.46 1 98.38 111 THR B CA 1
ATOM 2600 C C . THR B 1 111 ? 1.469 29.641 -1.246 1 98.38 111 THR B C 1
ATOM 2602 O O . THR B 1 111 ? 2.59 29.891 -0.794 1 98.38 111 THR B O 1
ATOM 2605 N N . THR B 1 112 ? 1.142 29.922 -2.461 1 97.69 112 THR B N 1
ATOM 2606 C CA . THR B 1 112 ? 1.91 30.797 -3.342 1 97.69 112 THR B CA 1
ATOM 2607 C C . THR B 1 112 ? 1.371 32.219 -3.295 1 97.69 112 THR B C 1
ATOM 2609 O O . THR B 1 112 ? 0.37 32.5 -2.629 1 97.69 112 THR B O 1
ATOM 2612 N N . THR B 1 113 ? 2.111 33.062 -4.031 1 96.25 113 THR B N 1
ATOM 2613 C CA . THR B 1 113 ? 1.682 34.438 -4.113 1 96.25 113 THR B CA 1
ATOM 2614 C C . THR B 1 113 ? 0.278 34.562 -4.703 1 96.25 113 THR B C 1
ATOM 2616 O O . THR B 1 113 ? -0.575 35.25 -4.172 1 96.25 113 THR B O 1
ATOM 2619 N N . THR B 1 114 ? 0.089 33.875 -5.758 1 95.56 114 THR B N 1
ATOM 2620 C CA . THR B 1 114 ? -1.21 33.875 -6.422 1 95.56 114 THR B CA 1
ATOM 2621 C C . THR B 1 114 ? -2.289 33.312 -5.512 1 95.56 114 THR B C 1
ATOM 2623 O O . THR B 1 114 ? -3.395 33.844 -5.43 1 95.56 114 THR B O 1
ATOM 2626 N N . GLY B 1 115 ? -2.014 32.25 -4.766 1 96 115 GLY B N 1
ATOM 2627 C CA . GLY B 1 115 ? -2.979 31.578 -3.896 1 96 115 GLY B CA 1
ATOM 2628 C C . GLY B 1 115 ? -3.373 32.438 -2.699 1 96 115 GLY B C 1
ATOM 2629 O O . GLY B 1 115 ? -4.48 32.281 -2.176 1 96 115 GLY B O 1
ATOM 2630 N N . ALA B 1 116 ? -2.51 33.344 -2.324 1 96.62 116 ALA B N 1
ATOM 2631 C CA . ALA B 1 116 ? -2.715 34.125 -1.118 1 96.62 116 ALA B CA 1
ATOM 2632 C C . ALA B 1 116 ? -3.738 35.25 -1.359 1 96.62 116 ALA B C 1
ATOM 2634 O O . ALA B 1 116 ? -4.348 35.75 -0.416 1 96.62 116 ALA B O 1
ATOM 2635 N N . VAL B 1 117 ? -3.998 35.594 -2.531 1 96.25 117 VAL B N 1
ATOM 2636 C CA . VAL B 1 117 ? -4.707 36.812 -2.891 1 96.25 117 VAL B CA 1
ATOM 2637 C C . VAL B 1 117 ? -6.133 36.75 -2.35 1 96.25 117 VAL B C 1
ATOM 2639 O O . VAL B 1 117 ? -6.586 37.688 -1.684 1 96.25 117 VAL B O 1
ATOM 2642 N N . PHE B 1 118 ? -6.812 35.656 -2.604 1 94.62 118 PHE B N 1
ATOM 2643 C CA . PHE B 1 118 ? -8.219 35.562 -2.24 1 94.62 118 PHE B CA 1
ATOM 2644 C C . PHE B 1 118 ? -8.391 35.594 -0.726 1 94.62 118 PHE B C 1
ATOM 2646 O O . PHE B 1 118 ? -9.398 36.094 -0.226 1 94.62 118 PHE B O 1
ATOM 2653 N N . TRP B 1 119 ? -7.469 35.125 -0.041 1 96.69 119 TRP B N 1
ATOM 2654 C CA . TRP B 1 119 ? -7.641 34.906 1.388 1 96.69 119 TRP B CA 1
ATOM 2655 C C . TRP B 1 119 ? -7.07 36.062 2.203 1 96.69 119 TRP B C 1
ATOM 2657 O O . TRP B 1 119 ? -7.25 36.094 3.422 1 96.69 119 TRP B O 1
ATOM 2667 N N . HIS B 1 120 ? -6.508 36.969 1.452 1 92.12 120 HIS B N 1
ATOM 2668 C CA . HIS B 1 120 ? -5.91 38.125 2.133 1 92.12 120 HIS B CA 1
ATOM 2669 C C . HIS B 1 120 ? -6.969 38.938 2.861 1 92.12 120 HIS B C 1
ATOM 2671 O O . HIS B 1 120 ? -8 39.281 2.283 1 92.12 120 HIS B O 1
ATOM 2677 N N . LYS B 1 121 ? -6.75 39.188 4.246 1 91.62 121 LYS B N 1
ATOM 2678 C CA . LYS B 1 121 ? -7.59 40.031 5.098 1 91.62 121 LYS B CA 1
ATOM 2679 C C . LYS B 1 121 ? -8.906 39.344 5.422 1 91.62 121 LYS B C 1
ATOM 2681 O O . LYS B 1 121 ? -9.875 39.969 5.832 1 91.62 121 LYS B O 1
ATOM 2686 N N . ARG B 1 122 ? -9.047 38.094 5.023 1 94.56 122 ARG B N 1
ATOM 2687 C CA . ARG B 1 122 ? -10.203 37.281 5.406 1 94.56 122 ARG B CA 1
ATOM 2688 C C . ARG B 1 122 ? -9.938 36.531 6.707 1 94.56 122 ARG B C 1
ATOM 2690 O O . ARG B 1 122 ? -8.781 36.25 7.031 1 94.56 122 ARG B O 1
ATOM 2697 N N . PRO B 1 123 ? -10.977 36.281 7.422 1 95.31 123 PRO B N 1
ATOM 2698 C CA . PRO B 1 123 ? -10.797 35.75 8.781 1 95.31 123 PRO B CA 1
ATOM 2699 C C . PRO B 1 123 ? -10.555 34.25 8.812 1 95.31 123 PRO B C 1
ATOM 2701 O O . PRO B 1 123 ? -10.219 33.719 9.859 1 95.31 123 PRO B O 1
ATOM 2704 N N . GLU B 1 124 ? -10.727 33.562 7.688 1 97 124 GLU B N 1
ATOM 2705 C CA . GLU B 1 124 ? -10.695 32.125 7.668 1 97 124 GLU B CA 1
ATOM 2706 C C . GLU B 1 124 ? -9.32 31.594 8.07 1 97 124 GLU B C 1
ATOM 2708 O O . GLU B 1 124 ? -9.211 30.531 8.695 1 97 124 GLU B O 1
ATOM 2713 N N . PHE B 1 125 ? -8.281 32.281 7.656 1 98.25 125 PHE B N 1
ATOM 2714 C CA . PHE B 1 125 ? -6.914 31.906 8.016 1 98.25 125 PHE B CA 1
ATOM 2715 C C . PHE B 1 125 ? -6.27 32.969 8.875 1 98.25 125 PHE B C 1
ATOM 2717 O O . PHE B 1 125 ? -6.203 34.156 8.477 1 98.25 125 PHE B O 1
ATOM 2724 N N . GLU B 1 126 ? -5.73 32.562 10 1 97.19 126 GLU B N 1
ATOM 2725 C CA . GLU B 1 126 ? -5.066 33.5 10.898 1 97.19 126 GLU B CA 1
ATOM 2726 C C . GLU B 1 126 ? -3.73 33.969 10.328 1 97.19 126 GLU B C 1
ATOM 2728 O O . GLU B 1 126 ? -3.283 35.094 10.594 1 97.19 126 GLU B O 1
ATOM 2733 N N . GLN B 1 127 ? -3.119 33.062 9.617 1 97.38 127 GLN B N 1
ATOM 2734 C CA . GLN B 1 127 ? -1.84 33.375 8.984 1 97.38 127 GLN B CA 1
ATOM 2735 C C . GLN B 1 127 ? -1.787 32.812 7.566 1 97.38 127 GLN B C 1
ATOM 2737 O O . GLN B 1 127 ? -2.242 31.688 7.32 1 97.38 127 GLN B O 1
ATOM 2742 N N . ILE B 1 128 ? -1.309 33.625 6.691 1 98.31 128 ILE B N 1
ATOM 2743 C CA . ILE B 1 128 ? -1.025 33.188 5.328 1 98.31 128 ILE B CA 1
ATOM 2744 C C . ILE B 1 128 ? 0.483 33.188 5.09 1 98.31 128 ILE B C 1
ATOM 2746 O O . ILE B 1 128 ? 1.136 34.219 5.172 1 98.31 128 ILE B O 1
ATOM 2750 N N . LEU B 1 129 ? 1.01 32 4.867 1 98.25 129 LEU B N 1
ATOM 2751 C CA . LEU B 1 129 ? 2.438 31.781 4.656 1 98.25 129 LEU B CA 1
ATOM 2752 C C . LEU B 1 129 ? 2.746 31.594 3.176 1 98.25 129 LEU B C 1
ATOM 2754 O O . LEU B 1 129 ? 2.318 30.609 2.57 1 98.25 129 LEU B O 1
ATOM 2758 N N . VAL B 1 130 ? 3.512 32.562 2.629 1 98.12 130 VAL B N 1
ATOM 2759 C CA . VAL B 1 130 ? 3.842 32.5 1.209 1 98.12 130 VAL B CA 1
ATOM 2760 C C . VAL B 1 130 ? 5.32 32.188 1.035 1 98.12 130 VAL B C 1
ATOM 2762 O O . VAL B 1 130 ? 6.191 33 1.354 1 98.12 130 VAL B O 1
ATOM 2765 N N . PHE B 1 131 ? 5.586 30.984 0.615 1 97.5 131 PHE B N 1
ATOM 2766 C CA . PHE B 1 131 ? 6.922 30.5 0.284 1 97.5 131 PHE B CA 1
ATOM 2767 C C . PHE B 1 131 ? 6.953 29.922 -1.121 1 97.5 131 PHE B C 1
ATOM 2769 O O . PHE B 1 131 ? 6.324 28.891 -1.385 1 97.5 131 PHE B O 1
ATOM 2776 N N . GLU B 1 132 ? 7.621 30.562 -1.979 1 95.62 132 GLU B N 1
ATOM 2777 C CA . GLU B 1 132 ? 7.594 30.156 -3.383 1 95.62 132 GLU B CA 1
ATOM 2778 C C . GLU B 1 132 ? 9.008 30 -3.938 1 95.62 132 GLU B C 1
ATOM 2780 O O . GLU B 1 132 ? 9.891 30.812 -3.631 1 95.62 132 GLU B O 1
ATOM 2785 N N . THR B 1 133 ? 9.203 28.906 -4.699 1 95.06 133 THR B N 1
ATOM 2786 C CA . THR B 1 133 ? 10.445 28.75 -5.441 1 95.06 133 THR B CA 1
ATOM 2787 C C . THR B 1 133 ? 10.445 29.625 -6.691 1 95.06 133 THR B C 1
ATOM 2789 O O . THR B 1 133 ? 9.438 30.234 -7.023 1 95.06 133 THR B O 1
ATOM 2792 N N . GLU B 1 134 ? 11.594 29.641 -7.418 1 93.44 134 GLU B N 1
ATOM 2793 C CA . GLU B 1 134 ? 11.711 30.406 -8.656 1 93.44 134 GLU B CA 1
ATOM 2794 C C . GLU B 1 134 ? 10.758 29.875 -9.719 1 93.44 134 GLU B C 1
ATOM 2796 O O . GLU B 1 134 ? 10.305 30.625 -10.594 1 93.44 134 GLU B O 1
ATOM 2801 N N . GLU B 1 135 ? 10.367 28.656 -9.578 1 92.31 135 GLU B N 1
ATOM 2802 C CA . GLU B 1 135 ? 9.5 28.016 -10.57 1 92.31 135 GLU B CA 1
ATOM 2803 C C . GLU B 1 135 ? 8.031 28.172 -10.203 1 92.31 135 GLU B C 1
ATOM 2805 O O . GLU B 1 135 ? 7.152 27.656 -10.891 1 92.31 135 GLU B O 1
ATOM 2810 N N . GLY B 1 136 ? 7.758 28.906 -9.164 1 91.88 136 GLY B N 1
ATOM 2811 C CA . GLY B 1 136 ? 6.379 29.203 -8.805 1 91.88 136 GLY B CA 1
ATOM 2812 C C . GLY B 1 136 ? 5.73 28.094 -7.988 1 91.88 136 GLY B C 1
ATOM 2813 O O . GLY B 1 136 ? 4.504 28.031 -7.875 1 91.88 136 GLY B O 1
ATOM 2814 N N . LYS B 1 137 ? 6.523 27.203 -7.477 1 94.81 137 LYS B N 1
ATOM 2815 C CA . LYS B 1 137 ? 6.023 26.125 -6.621 1 94.81 137 LYS B CA 1
ATOM 2816 C C . LYS B 1 137 ? 6.191 26.484 -5.145 1 94.81 137 LYS B C 1
ATOM 2818 O O . LYS B 1 137 ? 6.926 27.406 -4.805 1 94.81 137 LYS B O 1
ATOM 2823 N N . ILE B 1 138 ? 5.48 25.828 -4.309 1 98.06 138 ILE B N 1
ATOM 2824 C CA . ILE B 1 138 ? 5.656 26.062 -2.877 1 98.06 138 ILE B CA 1
ATOM 2825 C C . ILE B 1 138 ? 7.008 25.5 -2.426 1 98.06 138 ILE B C 1
ATOM 2827 O O . ILE B 1 138 ? 7.352 24.359 -2.73 1 98.06 138 ILE B O 1
ATOM 2831 N N . ASP B 1 139 ? 7.773 26.281 -1.761 1 98.12 139 ASP B N 1
ATOM 2832 C CA . ASP B 1 139 ? 9.047 25.891 -1.171 1 98.12 139 ASP B CA 1
ATOM 2833 C C . ASP B 1 139 ? 8.844 25.281 0.217 1 98.12 139 ASP B C 1
ATOM 2835 O O . ASP B 1 139 ? 8.984 25.984 1.228 1 98.12 139 ASP B O 1
ATOM 2839 N N . ILE B 1 140 ? 8.625 24 0.231 1 98.25 140 ILE B N 1
ATOM 2840 C CA . ILE B 1 140 ? 8.25 23.297 1.457 1 98.25 140 ILE B CA 1
ATOM 2841 C C . ILE B 1 140 ? 9.391 23.391 2.467 1 98.25 140 ILE B C 1
ATOM 2843 O O . ILE B 1 140 ? 9.156 23.578 3.664 1 98.25 140 ILE B O 1
ATOM 2847 N N . ALA B 1 141 ? 10.609 23.219 2.07 1 97.88 141 ALA B N 1
ATOM 2848 C CA . ALA B 1 141 ? 11.766 23.266 2.965 1 97.88 141 ALA B CA 1
ATOM 2849 C C . ALA B 1 141 ? 11.836 24.609 3.684 1 97.88 141 ALA B C 1
ATOM 2851 O O . ALA B 1 141 ? 11.977 24.656 4.91 1 97.88 141 ALA B O 1
ATOM 2852 N N . ALA B 1 142 ? 11.703 25.672 2.902 1 97.88 142 ALA B N 1
ATOM 2853 C CA . ALA B 1 142 ? 11.734 27 3.492 1 97.88 142 ALA B CA 1
ATOM 2854 C C . ALA B 1 142 ? 10.562 27.219 4.445 1 97.88 142 ALA B C 1
ATOM 2856 O O . ALA B 1 142 ? 10.711 27.859 5.484 1 97.88 142 ALA B O 1
ATOM 2857 N N . ALA B 1 143 ? 9.438 26.719 4.027 1 98.31 143 ALA B N 1
ATOM 2858 C CA . ALA B 1 143 ? 8.25 26.844 4.871 1 98.31 143 ALA B CA 1
ATOM 2859 C C . ALA B 1 143 ? 8.453 26.141 6.207 1 98.31 143 ALA B C 1
ATOM 2861 O O . ALA B 1 143 ? 8.078 26.656 7.258 1 98.31 143 ALA B O 1
ATOM 2862 N N . LEU B 1 144 ? 9 24.891 6.199 1 98.44 144 LEU B N 1
ATOM 2863 C CA . LEU B 1 144 ? 9.227 24.141 7.43 1 98.44 144 LEU B CA 1
ATOM 2864 C C . LEU B 1 144 ? 10.211 24.875 8.336 1 98.44 144 LEU B C 1
ATOM 2866 O O . LEU B 1 144 ? 10.047 24.875 9.555 1 98.44 144 LEU B O 1
ATOM 2870 N N . GLU B 1 145 ? 11.219 25.453 7.746 1 97.94 145 GLU B N 1
ATOM 2871 C CA . GLU B 1 145 ? 12.156 26.25 8.539 1 97.94 145 GLU B CA 1
ATOM 2872 C C . GLU B 1 145 ? 11.445 27.406 9.234 1 97.94 145 GLU B C 1
ATOM 2874 O O . GLU B 1 145 ? 11.711 27.703 10.398 1 97.94 145 GLU B O 1
ATOM 2879 N N . HIS B 1 146 ? 10.625 28.062 8.453 1 98.12 146 HIS B N 1
ATOM 2880 C CA . HIS B 1 146 ? 9.875 29.188 9.016 1 98.12 146 HIS B CA 1
ATOM 2881 C C . HIS B 1 146 ? 8.945 28.719 10.133 1 98.12 146 HIS B C 1
ATOM 2883 O O . HIS B 1 146 ? 8.805 29.406 11.148 1 98.12 146 HIS B O 1
ATOM 2889 N N . LEU B 1 147 ? 8.305 27.594 9.953 1 98.38 147 LEU B N 1
ATOM 2890 C CA . LEU B 1 147 ? 7.426 27.047 10.977 1 98.38 147 LEU B CA 1
ATOM 2891 C C . LEU B 1 147 ? 8.188 26.797 12.273 1 98.38 147 LEU B C 1
ATOM 2893 O O . LEU B 1 147 ? 7.66 27.016 13.359 1 98.38 147 LEU B O 1
ATOM 2897 N N . ALA B 1 148 ? 9.383 26.266 12.109 1 98.12 148 ALA B N 1
ATOM 2898 C CA . ALA B 1 148 ? 10.211 26.062 13.297 1 98.12 148 ALA B CA 1
ATOM 2899 C C . ALA B 1 148 ? 10.438 27.375 14.039 1 98.12 148 ALA B C 1
ATOM 2901 O O . ALA B 1 148 ? 10.398 27.406 15.273 1 98.12 148 ALA B O 1
ATOM 2902 N N . LYS B 1 149 ? 10.664 28.438 13.305 1 97.19 149 LYS B N 1
ATOM 2903 C CA . LYS B 1 149 ? 10.883 29.75 13.898 1 97.19 149 LYS B CA 1
ATOM 2904 C C . LYS B 1 149 ? 9.617 30.25 14.602 1 97.19 149 LYS B C 1
ATOM 2906 O O . LYS B 1 149 ? 9.695 31.016 15.562 1 97.19 149 LYS B O 1
ATOM 2911 N N . LEU B 1 150 ? 8.484 29.797 14.125 1 96.94 150 LEU B N 1
ATOM 2912 C CA . LEU B 1 150 ? 7.211 30.172 14.727 1 96.94 150 LEU B CA 1
ATOM 2913 C C . LEU B 1 150 ? 6.891 29.297 15.93 1 96.94 150 LEU B C 1
ATOM 2915 O O . LEU B 1 150 ? 5.816 29.422 16.516 1 96.94 150 LEU B O 1
ATOM 2919 N N . GLY B 1 151 ? 7.77 28.359 16.234 1 96.5 151 GLY B N 1
ATOM 2920 C CA . GLY B 1 151 ? 7.625 27.562 17.438 1 96.5 151 GLY B CA 1
ATOM 2921 C C . GLY B 1 151 ? 7.039 26.188 17.188 1 96.5 151 GLY B C 1
ATOM 2922 O O . GLY B 1 151 ? 6.762 25.438 18.125 1 96.5 151 GLY B O 1
ATOM 2923 N N . VAL B 1 152 ? 6.828 25.859 15.969 1 98.19 152 VAL B N 1
ATOM 2924 C CA . VAL B 1 152 ? 6.367 24.516 15.648 1 98.19 152 VAL B CA 1
ATOM 2925 C C . VAL B 1 152 ? 7.527 23.531 15.75 1 98.19 152 VAL B C 1
ATOM 2927 O O . VAL B 1 152 ? 8.422 23.516 14.891 1 98.19 152 VAL B O 1
ATOM 2930 N N . ALA B 1 153 ? 7.52 22.688 16.75 1 98.12 153 ALA B N 1
ATOM 2931 C CA . ALA B 1 153 ? 8.578 21.703 16.953 1 98.12 153 ALA B CA 1
ATOM 2932 C C . ALA B 1 153 ? 8.195 20.344 16.359 1 98.12 153 ALA B C 1
ATOM 2934 O O . ALA B 1 153 ? 9.047 19.625 15.828 1 98.12 153 ALA B O 1
ATOM 2935 N N . ARG B 1 154 ? 6.953 19.969 16.5 1 98.56 154 ARG B N 1
ATOM 2936 C CA . ARG B 1 154 ? 6.41 18.719 15.992 1 98.56 154 ARG B CA 1
ATOM 2937 C C . ARG B 1 154 ? 5.277 18.969 15.008 1 98.56 154 ARG B C 1
ATOM 2939 O O . ARG B 1 154 ? 4.297 19.641 15.328 1 98.56 154 ARG B O 1
ATOM 2946 N N . LEU B 1 155 ? 5.434 18.438 13.805 1 98.88 155 LEU B N 1
ATOM 2947 C CA . LEU B 1 155 ? 4.469 18.609 12.727 1 98.88 155 LEU B CA 1
ATOM 2948 C C . LEU B 1 155 ? 3.928 17.266 12.258 1 98.88 155 LEU B C 1
ATOM 2950 O O . LEU B 1 155 ? 4.695 16.406 11.828 1 98.88 155 LEU B O 1
ATOM 2954 N N . ALA B 1 156 ? 2.625 17.062 12.398 1 98.88 156 ALA B N 1
ATOM 2955 C CA . ALA B 1 156 ? 1.982 15.852 11.867 1 98.88 156 ALA B CA 1
ATOM 2956 C C . ALA B 1 156 ? 1.492 16.078 10.445 1 98.88 156 ALA B C 1
ATOM 2958 O O . ALA B 1 156 ? 0.825 17.078 10.156 1 98.88 156 ALA B O 1
ATOM 2959 N N . ILE B 1 157 ? 1.881 15.203 9.562 1 98.88 157 ILE B N 1
ATOM 2960 C CA . ILE B 1 157 ? 1.448 15.227 8.172 1 98.88 157 ILE B CA 1
ATOM 2961 C C . ILE B 1 157 ? 0.332 14.203 7.961 1 98.88 157 ILE B C 1
ATOM 2963 O O . ILE B 1 157 ? 0.555 13 8.078 1 98.88 157 ILE B O 1
ATOM 2967 N N . LEU B 1 158 ? -0.813 14.609 7.543 1 98 158 LEU B N 1
ATOM 2968 C CA . LEU B 1 158 ? -1.973 13.727 7.469 1 98 158 LEU B CA 1
ATOM 2969 C C . LEU B 1 158 ? -2.322 13.406 6.02 1 98 158 LEU B C 1
ATOM 2971 O O . LEU B 1 158 ? -3.305 12.711 5.754 1 98 158 LEU B O 1
ATOM 2975 N N . GLY B 1 159 ? -1.464 13.789 5.129 1 92.12 159 GLY B N 1
ATOM 2976 C CA . GLY B 1 159 ? -1.699 13.57 3.713 1 92.12 159 GLY B CA 1
ATOM 2977 C C . GLY B 1 159 ? -2.043 14.844 2.963 1 92.12 159 GLY B C 1
ATOM 2978 O O . GLY B 1 159 ? -1.913 15.945 3.504 1 92.12 159 GLY B O 1
ATOM 2979 N N . GLY B 1 160 ? -2.365 14.68 1.67 1 96.5 160 GLY B N 1
ATOM 2980 C CA . GLY B 1 160 ? -2.576 13.43 0.958 1 96.5 160 GLY B CA 1
ATOM 2981 C C . GLY B 1 160 ? -1.296 12.844 0.394 1 96.5 160 GLY B C 1
ATOM 2982 O O . GLY B 1 160 ? -0.198 13.289 0.731 1 96.5 160 GLY B O 1
ATOM 2983 N N . GLY B 1 161 ? -1.371 11.852 -0.417 1 98.12 161 GLY B N 1
ATOM 2984 C CA . GLY B 1 161 ? -0.247 11.094 -0.951 1 98.12 161 GLY B CA 1
ATOM 2985 C C . GLY B 1 161 ? 0.729 11.953 -1.733 1 98.12 161 GLY B C 1
ATOM 2986 O O . GLY B 1 161 ? 1.933 11.695 -1.732 1 98.12 161 GLY B O 1
ATOM 2987 N N . GLU B 1 162 ? 0.265 13.016 -2.4 1 97.88 162 GLU B N 1
ATOM 2988 C CA . GLU B 1 162 ? 1.139 13.883 -3.182 1 97.88 162 GLU B CA 1
ATOM 2989 C C . GLU B 1 162 ? 1.991 14.766 -2.273 1 97.88 162 GLU B C 1
ATOM 2991 O O . GLU B 1 162 ? 3.166 15.008 -2.557 1 97.88 162 GLU B O 1
ATOM 2996 N N . LEU B 1 163 ? 1.36 15.273 -1.241 1 98.38 163 LEU B N 1
ATOM 2997 C CA . LEU B 1 163 ? 2.107 16.047 -0.254 1 98.38 163 LEU B CA 1
ATOM 2998 C C . LEU B 1 163 ? 3.211 15.195 0.374 1 98.38 163 LEU B C 1
ATOM 3000 O O . LEU B 1 163 ? 4.367 15.625 0.434 1 98.38 163 LEU B O 1
ATOM 3004 N N . VAL B 1 164 ? 2.871 13.984 0.802 1 98.81 164 VAL B N 1
ATOM 3005 C CA . VAL B 1 164 ? 3.844 13.094 1.427 1 98.81 164 VAL B CA 1
ATOM 3006 C C . VAL B 1 164 ? 4.98 12.805 0.45 1 98.81 164 VAL B C 1
ATOM 3008 O O . VAL B 1 164 ? 6.156 12.828 0.828 1 98.81 164 VAL B O 1
ATOM 3011 N N . ALA B 1 165 ? 4.641 12.594 -0.796 1 98.75 165 ALA B N 1
ATOM 3012 C CA . ALA B 1 165 ? 5.641 12.32 -1.822 1 98.75 165 ALA B CA 1
ATOM 3013 C C . ALA B 1 165 ? 6.625 13.484 -1.952 1 98.75 165 ALA B C 1
ATOM 3015 O O . ALA B 1 165 ? 7.84 13.273 -2.016 1 98.75 165 ALA B O 1
ATOM 3016 N N . SER B 1 166 ? 6.109 14.68 -2.016 1 98.19 166 SER B N 1
ATOM 3017 C CA . SER B 1 166 ? 6.961 15.852 -2.146 1 98.19 166 SER B CA 1
ATOM 3018 C C . SER B 1 166 ? 7.926 15.977 -0.973 1 98.19 166 SER B C 1
ATOM 3020 O O . SER B 1 166 ? 9.094 16.312 -1.156 1 98.19 166 SER B O 1
ATOM 3022 N N . MET B 1 167 ? 7.434 15.68 0.186 1 98.5 167 MET B N 1
ATOM 3023 C CA . MET B 1 167 ? 8.258 15.805 1.384 1 98.5 167 MET B CA 1
ATOM 3024 C C . MET B 1 167 ? 9.289 14.688 1.452 1 98.5 167 MET B C 1
ATOM 3026 O O . MET B 1 167 ? 10.422 14.906 1.89 1 98.5 167 MET B O 1
ATOM 3030 N N . VAL B 1 168 ? 8.906 13.461 1.02 1 98.5 168 VAL B N 1
ATOM 3031 C CA . VAL B 1 168 ? 9.844 12.352 0.972 1 98.5 168 VAL B CA 1
ATOM 3032 C C . VAL B 1 168 ? 10.977 12.672 -0.004 1 98.5 168 VAL B C 1
ATOM 3034 O O . VAL B 1 168 ? 12.148 12.438 0.296 1 98.5 168 VAL B O 1
ATOM 3037 N N . GLU B 1 169 ? 10.68 13.195 -1.104 1 97.38 169 GLU B N 1
ATOM 3038 C CA . GLU B 1 169 ? 11.656 13.547 -2.129 1 97.38 169 GLU B CA 1
ATOM 3039 C C . GLU B 1 169 ? 12.664 14.562 -1.604 1 97.38 169 GLU B C 1
ATOM 3041 O O . GLU B 1 169 ? 13.828 14.562 -2.02 1 97.38 169 GLU B O 1
ATOM 3046 N N . LEU B 1 170 ? 12.227 15.391 -0.686 1 97 170 LEU B N 1
ATOM 3047 C CA . LEU B 1 170 ? 13.062 16.453 -0.141 1 97 170 LEU B CA 1
ATOM 3048 C C . LEU B 1 170 ? 13.734 16 1.151 1 97 170 LEU B C 1
ATOM 3050 O O . LEU B 1 170 ? 14.375 16.812 1.833 1 97 170 LEU B O 1
ATOM 3054 N N . ASP B 1 171 ? 13.531 14.742 1.521 1 97.31 171 ASP B N 1
ATOM 3055 C CA . ASP B 1 171 ? 14.094 14.195 2.75 1 97.31 171 ASP B CA 1
ATOM 3056 C C . ASP B 1 171 ? 13.617 14.977 3.971 1 97.31 171 ASP B C 1
ATOM 3058 O O . ASP B 1 171 ? 14.43 15.383 4.812 1 97.31 171 ASP B O 1
ATOM 3062 N N . LEU B 1 172 ? 12.281 15.164 4.012 1 98.19 172 LEU B N 1
ATOM 3063 C CA . LEU B 1 172 ? 11.742 16.031 5.062 1 98.19 172 LEU B CA 1
ATOM 3064 C C . LEU B 1 172 ? 10.836 15.234 5.996 1 98.19 172 LEU B C 1
ATOM 3066 O O . LEU B 1 172 ? 10.164 15.812 6.855 1 98.19 172 LEU B O 1
ATOM 3070 N N . ILE B 1 173 ? 10.75 13.922 5.867 1 98.62 173 ILE B N 1
ATOM 3071 C CA . ILE B 1 173 ? 9.945 13.086 6.754 1 98.62 173 ILE B CA 1
ATOM 3072 C C . ILE B 1 173 ? 10.859 12.375 7.75 1 98.62 173 ILE B C 1
ATOM 3074 O O . ILE B 1 173 ? 11.836 11.734 7.363 1 98.62 173 ILE B O 1
ATOM 3078 N N . ASP B 1 174 ? 10.539 12.5 9.023 1 98.62 174 ASP B N 1
ATOM 3079 C CA . ASP B 1 174 ? 11.344 11.867 10.055 1 98.62 174 ASP B CA 1
ATOM 3080 C C . ASP B 1 174 ? 10.773 10.5 10.438 1 98.62 174 ASP B C 1
ATOM 3082 O O . ASP B 1 174 ? 11.516 9.523 10.57 1 98.62 174 ASP B O 1
ATOM 3086 N N . GLU B 1 175 ? 9.469 10.414 10.641 1 98.81 175 GLU B N 1
ATOM 3087 C CA . GLU B 1 175 ? 8.805 9.172 11.031 1 98.81 175 GLU B CA 1
ATOM 3088 C C . GLU B 1 175 ? 7.504 8.984 10.258 1 98.81 175 GLU B C 1
ATOM 3090 O O . GLU B 1 175 ? 6.957 9.938 9.711 1 98.81 175 GLU B O 1
ATOM 3095 N N . LEU B 1 176 ? 7.035 7.75 10.219 1 98.81 176 LEU B N 1
ATOM 3096 C CA . LEU B 1 176 ? 5.758 7.367 9.625 1 98.81 176 LEU B CA 1
ATOM 3097 C C . LEU B 1 176 ? 4.992 6.422 10.547 1 98.81 176 LEU B C 1
ATOM 3099 O O . LEU B 1 176 ? 5.555 5.441 11.039 1 98.81 176 LEU B O 1
ATOM 3103 N N . TRP B 1 177 ? 3.791 6.781 10.781 1 98.88 177 TRP B N 1
ATOM 3104 C CA . TRP B 1 177 ? 2.807 5.848 11.32 1 98.88 177 TRP B CA 1
ATOM 3105 C C . TRP B 1 177 ? 1.842 5.387 10.227 1 98.88 177 TRP B C 1
ATOM 3107 O O . TRP B 1 177 ? 1.145 6.203 9.625 1 98.88 177 TRP B O 1
ATOM 3117 N N . LEU B 1 178 ? 1.811 4.09 10.008 1 98.88 178 LEU B N 1
ATOM 3118 C CA . LEU B 1 178 ? 0.894 3.492 9.047 1 98.88 178 LEU B CA 1
ATOM 3119 C C . LEU B 1 178 ? -0.027 2.484 9.727 1 98.88 178 LEU B C 1
ATOM 3121 O O . LEU B 1 178 ? 0.442 1.546 10.375 1 98.88 178 LEU B O 1
ATOM 3125 N N . THR B 1 179 ? -1.274 2.711 9.672 1 98.81 179 THR B N 1
ATOM 3126 C CA . THR B 1 179 ? -2.262 1.728 10.102 1 98.81 179 THR B CA 1
ATOM 3127 C C . THR B 1 179 ? -2.752 0.9 8.914 1 98.81 179 THR B C 1
ATOM 3129 O O . THR B 1 179 ? -3.287 1.447 7.949 1 98.81 179 THR B O 1
ATOM 3132 N N . ILE B 1 180 ? -2.545 -0.387 8.969 1 98.88 180 ILE B N 1
ATOM 3133 C CA . ILE B 1 180 ? -3.029 -1.287 7.93 1 98.88 180 ILE B CA 1
ATOM 3134 C C . ILE B 1 180 ? -4.41 -1.817 8.305 1 98.88 180 ILE B C 1
ATOM 3136 O O . ILE B 1 180 ? -4.555 -2.555 9.289 1 98.88 180 ILE B O 1
ATOM 3140 N N . CYS B 1 181 ? -5.395 -1.468 7.539 1 98.81 181 CYS B N 1
ATOM 3141 C CA . CYS B 1 181 ? -6.781 -1.846 7.797 1 98.81 181 CYS B CA 1
ATOM 3142 C C . CYS B 1 181 ? -7.156 -3.105 7.027 1 98.81 181 CYS B C 1
ATOM 3144 O O . CYS B 1 181 ? -6.66 -3.332 5.922 1 98.81 181 CYS B O 1
ATOM 3146 N N . PRO B 1 182 ? -8.031 -3.914 7.551 1 98.62 182 PRO B N 1
ATOM 3147 C CA . PRO B 1 182 ? -8.305 -5.254 7.031 1 98.62 182 PRO B CA 1
ATOM 3148 C C . PRO B 1 182 ? -9.344 -5.254 5.914 1 98.62 182 PRO B C 1
ATOM 3150 O O . PRO B 1 182 ? -10.398 -5.883 6.043 1 98.62 182 PRO B O 1
ATOM 3153 N N . LEU B 1 183 ? -9.062 -4.656 4.836 1 98.69 183 LEU B N 1
ATOM 3154 C CA . LEU B 1 183 ? -9.914 -4.645 3.656 1 98.69 183 LEU B CA 1
ATOM 3155 C C . LEU B 1 183 ? -9.102 -4.395 2.395 1 98.69 183 LEU B C 1
ATOM 3157 O O . LEU B 1 183 ? -7.934 -4 2.473 1 98.69 183 LEU B O 1
ATOM 3161 N N . ILE B 1 184 ? -9.766 -4.633 1.256 1 98.81 184 ILE B N 1
ATOM 3162 C CA . ILE B 1 184 ? -9.133 -4.387 -0.038 1 98.81 184 ILE B CA 1
ATOM 3163 C C . ILE B 1 184 ? -9.906 -3.301 -0.786 1 98.81 184 ILE B C 1
ATOM 3165 O O . ILE B 1 184 ? -11.102 -3.443 -1.039 1 98.81 184 ILE B O 1
ATOM 3169 N N . LEU B 1 185 ? -9.258 -2.236 -1.18 1 98.56 185 LEU B N 1
ATOM 3170 C CA . LEU B 1 185 ? -9.906 -1.211 -1.99 1 98.56 185 LEU B CA 1
ATOM 3171 C C . LEU B 1 185 ? -9.617 -1.426 -3.473 1 98.56 185 LEU B C 1
ATOM 3173 O O . LEU B 1 185 ? -10.484 -1.2 -4.316 1 98.56 185 LEU B O 1
ATOM 3177 N N . GLY B 1 186 ? -8.352 -1.869 -3.717 1 98.62 186 GLY B N 1
ATOM 3178 C CA . GLY B 1 186 ? -7.941 -2.012 -5.105 1 98.62 186 GLY B CA 1
ATOM 3179 C C . GLY B 1 186 ? -7.977 -0.706 -5.875 1 98.62 186 GLY B C 1
ATOM 3180 O O . GLY B 1 186 ? -8.031 0.372 -5.277 1 98.62 186 GLY B O 1
ATOM 3181 N N . GLY B 1 187 ? -7.793 -0.857 -7.266 1 98.5 187 GLY B N 1
ATOM 3182 C CA . GLY B 1 187 ? -7.871 0.299 -8.141 1 98.5 187 GLY B CA 1
ATOM 3183 C C . GLY B 1 187 ? -6.512 0.801 -8.594 1 98.5 187 GLY B C 1
ATOM 3184 O O . GLY B 1 187 ? -5.723 1.289 -7.777 1 98.5 187 GLY B O 1
ATOM 3185 N N . THR B 1 188 ? -6.285 0.788 -9.836 1 97.62 188 THR B N 1
ATOM 3186 C CA . THR B 1 188 ? -5.027 1.263 -10.406 1 97.62 188 THR B CA 1
ATOM 3187 C C . THR B 1 188 ? -4.859 2.762 -10.172 1 97.62 188 THR B C 1
ATOM 3189 O O . THR B 1 188 ? -3.742 3.24 -9.969 1 97.62 188 THR B O 1
ATOM 3192 N N . GLY B 1 189 ? -5.941 3.477 -10.094 1 96.88 189 GLY B N 1
ATOM 3193 C CA . GLY B 1 189 ? -5.879 4.918 -9.93 1 96.88 189 GLY B CA 1
ATOM 3194 C C . GLY B 1 189 ? -6.113 5.367 -8.5 1 96.88 189 GLY B C 1
ATOM 3195 O O . GLY B 1 189 ? -6.125 6.566 -8.211 1 96.88 189 GLY B O 1
ATOM 3196 N N . ALA B 1 190 ? -6.344 4.426 -7.629 1 98.25 190 ALA B N 1
ATOM 3197 C CA . ALA B 1 190 ? -6.574 4.766 -6.227 1 98.25 190 ALA B CA 1
ATOM 3198 C C . ALA B 1 190 ? -5.297 5.289 -5.574 1 98.25 190 ALA B C 1
ATOM 3200 O O . ALA B 1 190 ? -4.211 4.754 -5.805 1 98.25 190 ALA B O 1
ATOM 3201 N N . PRO B 1 191 ? -5.379 6.332 -4.785 1 98.38 191 PRO B N 1
ATOM 3202 C CA . PRO B 1 191 ? -4.176 6.918 -4.191 1 98.38 191 PRO B CA 1
ATOM 3203 C C . PRO B 1 191 ? -3.557 6.035 -3.113 1 98.38 191 PRO B C 1
ATOM 3205 O O . PRO B 1 191 ? -4.27 5.293 -2.434 1 98.38 191 PRO B O 1
ATOM 3208 N N . THR B 1 192 ? -2.24 6.148 -2.996 1 98.75 192 THR B N 1
ATOM 3209 C CA . THR B 1 192 ? -1.449 5.445 -1.992 1 98.75 192 THR B CA 1
ATOM 3210 C C . THR B 1 192 ? -0.78 6.438 -1.042 1 98.75 192 THR B C 1
ATOM 3212 O O . THR B 1 192 ? -0.885 7.648 -1.228 1 98.75 192 THR B O 1
ATOM 3215 N N . PRO B 1 193 ? -0.134 5.984 0.017 1 98.81 193 PRO B N 1
ATOM 3216 C CA . PRO B 1 193 ? 0.448 6.891 1.011 1 98.81 193 PRO B CA 1
ATOM 3217 C C . PRO B 1 193 ? 1.479 7.844 0.409 1 98.81 193 PRO B C 1
ATOM 3219 O O . PRO B 1 193 ? 1.618 8.977 0.871 1 98.81 193 PRO B O 1
ATOM 3222 N N . VAL B 1 194 ? 2.189 7.316 -0.568 1 98.88 194 VAL B N 1
ATOM 3223 C CA . VAL B 1 194 ? 3.211 8.141 -1.204 1 98.88 194 VAL B CA 1
ATOM 3224 C C . VAL B 1 194 ? 3.012 8.133 -2.719 1 98.88 194 VAL B C 1
ATOM 3226 O O . VAL B 1 194 ? 3.199 7.105 -3.371 1 98.88 194 VAL B O 1
ATOM 3229 N N . GLY B 1 195 ? 2.564 9.258 -3.285 1 98.56 195 GLY B N 1
ATOM 3230 C CA . GLY B 1 195 ? 2.426 9.414 -4.727 1 98.56 195 GLY B CA 1
ATOM 3231 C C . GLY B 1 195 ? 3.686 9.93 -5.395 1 98.56 195 GLY B C 1
ATOM 3232 O O . GLY B 1 195 ? 4.777 9.406 -5.164 1 98.56 195 GLY B O 1
ATOM 3233 N N . GLY B 1 196 ? 3.512 10.953 -6.25 1 98.25 196 GLY B N 1
ATOM 3234 C CA . GLY B 1 196 ? 4.66 11.594 -6.875 1 98.25 196 GLY B CA 1
ATOM 3235 C C . GLY B 1 196 ? 5.316 10.734 -7.938 1 98.25 196 GLY B C 1
ATOM 3236 O O . GLY B 1 196 ? 4.664 9.898 -8.555 1 98.25 196 GLY B O 1
ATOM 3237 N N . LYS B 1 197 ? 6.57 10.992 -8.234 1 97.94 197 LYS B N 1
ATOM 3238 C CA . LYS B 1 197 ? 7.297 10.359 -9.336 1 97.94 197 LYS B CA 1
ATOM 3239 C C . LYS B 1 197 ? 7.758 8.961 -8.953 1 97.94 197 LYS B C 1
ATOM 3241 O O . LYS B 1 197 ? 7.906 8.094 -9.812 1 97.94 197 LYS B O 1
ATOM 3246 N N . GLY B 1 198 ? 7.953 8.758 -7.637 1 98 198 GLY B N 1
ATOM 3247 C CA . GLY B 1 198 ? 8.453 7.477 -7.156 1 98 198 GLY B CA 1
ATOM 3248 C C . GLY B 1 198 ? 9.961 7.371 -7.191 1 98 198 GLY B C 1
ATOM 3249 O O . GLY B 1 198 ? 10.648 8.312 -7.602 1 98 198 GLY B O 1
ATOM 3250 N N . PHE B 1 199 ? 10.469 6.262 -6.648 1 97.69 199 PHE B N 1
ATOM 3251 C CA . PHE B 1 199 ? 11.891 5.957 -6.57 1 97.69 199 PHE B CA 1
ATOM 3252 C C . PHE B 1 199 ? 12.188 4.598 -7.188 1 97.69 199 PHE B C 1
ATOM 3254 O O . PHE B 1 199 ? 11.344 3.695 -7.152 1 97.69 199 PHE B O 1
ATOM 3261 N N . SER B 1 200 ? 13.383 4.477 -7.75 1 94.88 200 SER B N 1
ATOM 3262 C CA . SER B 1 200 ? 13.898 3.131 -7.988 1 94.88 200 SER B CA 1
ATOM 3263 C C . SER B 1 200 ? 14.258 2.438 -6.68 1 94.88 200 SER B C 1
ATOM 3265 O O . SER B 1 200 ? 14.586 3.096 -5.688 1 94.88 200 SER B O 1
ATOM 3267 N N . PRO B 1 201 ? 14.18 1.143 -6.707 1 91.12 201 PRO B N 1
ATOM 3268 C CA . PRO B 1 201 ? 14.484 0.42 -5.469 1 91.12 201 PRO B CA 1
ATOM 3269 C C . PRO B 1 201 ? 15.852 0.771 -4.906 1 91.12 201 PRO B C 1
ATOM 3271 O O . PRO B 1 201 ? 16.016 0.854 -3.686 1 91.12 201 PRO B O 1
ATOM 3274 N N . LYS B 1 202 ? 16.859 1.03 -5.754 1 91.75 202 LYS B N 1
ATOM 3275 C CA . LYS B 1 202 ? 18.219 1.33 -5.316 1 91.75 202 LYS B CA 1
ATOM 3276 C C . LYS B 1 202 ? 18.297 2.686 -4.617 1 91.75 202 LYS B C 1
ATOM 3278 O O . LYS B 1 202 ? 19.141 2.898 -3.746 1 91.75 202 LYS B O 1
ATOM 3283 N N . LEU B 1 203 ? 17.359 3.596 -4.949 1 94.62 203 LEU B N 1
ATOM 3284 C CA . LEU B 1 203 ? 17.391 4.961 -4.43 1 94.62 203 LEU B CA 1
ATOM 3285 C C . LEU B 1 203 ? 16.234 5.195 -3.455 1 94.62 203 LEU B C 1
ATOM 3287 O O . LEU B 1 203 ? 16.047 6.312 -2.971 1 94.62 203 LEU B O 1
ATOM 3291 N N . ALA B 1 204 ? 15.5 4.18 -3.176 1 97.06 204 ALA B N 1
ATOM 3292 C CA . ALA B 1 204 ? 14.312 4.301 -2.332 1 97.06 204 ALA B CA 1
ATOM 3293 C C . ALA B 1 204 ? 14.695 4.641 -0.894 1 97.06 204 ALA B C 1
ATOM 3295 O O . ALA B 1 204 ? 15.594 4.02 -0.323 1 97.06 204 ALA B O 1
ATOM 3296 N N . PRO B 1 205 ? 14.047 5.641 -0.29 1 98.31 205 PRO B N 1
ATOM 3297 C CA . PRO B 1 205 ? 14.25 5.871 1.142 1 98.31 205 PRO B CA 1
ATOM 3298 C C . PRO B 1 205 ? 14.039 4.609 1.978 1 98.31 205 PRO B C 1
ATOM 3300 O O . PRO B 1 205 ? 13.055 3.896 1.792 1 98.31 205 PRO B O 1
ATOM 3303 N N . GLN B 1 206 ? 14.992 4.305 2.854 1 98.44 206 GLN B N 1
ATOM 3304 C CA . GLN B 1 206 ? 14.914 3.145 3.732 1 98.44 206 GLN B CA 1
ATOM 3305 C C . GLN B 1 206 ? 14.266 3.502 5.066 1 98.44 206 GLN B C 1
ATOM 3307 O O . GLN B 1 206 ? 14.359 4.645 5.52 1 98.44 206 GLN B O 1
ATOM 3312 N N . LEU B 1 207 ? 13.641 2.518 5.645 1 98.81 207 LEU B N 1
ATOM 3313 C CA . LEU B 1 207 ? 12.945 2.711 6.91 1 98.81 207 LEU B CA 1
ATOM 3314 C C . LEU B 1 207 ? 13.492 1.766 7.98 1 98.81 207 LEU B C 1
ATOM 3316 O O . LEU B 1 207 ? 13.898 0.644 7.672 1 98.81 207 LEU B O 1
ATOM 3320 N N . LYS B 1 208 ? 13.508 2.256 9.125 1 98.88 208 LYS B N 1
ATOM 3321 C CA . LYS B 1 208 ? 13.719 1.425 10.305 1 98.88 208 LYS B CA 1
ATOM 3322 C C . LYS B 1 208 ? 12.406 1.163 11.039 1 98.88 208 LYS B C 1
ATOM 3324 O O . LYS B 1 208 ? 11.727 2.102 11.453 1 98.88 208 LYS B O 1
ATOM 3329 N N . LEU B 1 209 ? 12.07 -0.085 11.195 1 98.88 209 LEU B N 1
ATOM 3330 C CA . LEU B 1 209 ? 10.852 -0.462 11.898 1 98.88 209 LEU B CA 1
ATOM 3331 C C . LEU B 1 209 ? 11.031 -0.32 13.406 1 98.88 209 LEU B C 1
ATOM 3333 O O . LEU B 1 209 ? 11.836 -1.034 14.016 1 98.88 209 LEU B O 1
ATOM 3337 N N . LEU B 1 210 ? 10.242 0.564 13.992 1 98.88 210 LEU B N 1
ATOM 3338 C CA . LEU B 1 210 ? 10.398 0.855 15.414 1 98.88 210 LEU B CA 1
ATOM 3339 C C . LEU B 1 210 ? 9.391 0.061 16.234 1 98.88 210 LEU B C 1
ATOM 3341 O O . LEU B 1 210 ? 9.703 -0.363 17.359 1 98.88 210 LEU B O 1
ATOM 3345 N N . GLU B 1 211 ? 8.195 -0.078 15.727 1 98.69 211 GLU B N 1
ATOM 3346 C CA . GLU B 1 211 ? 7.121 -0.721 16.469 1 98.69 211 GLU B CA 1
ATOM 3347 C C . GLU B 1 211 ? 6.113 -1.38 15.539 1 98.69 211 GLU B C 1
ATOM 3349 O O . GLU B 1 211 ? 5.84 -0.868 14.453 1 98.69 211 GLU B O 1
ATOM 3354 N N . VAL B 1 212 ? 5.582 -2.555 15.984 1 98.88 212 VAL B N 1
ATOM 3355 C CA . VAL B 1 212 ? 4.414 -3.213 15.398 1 98.88 212 VAL B CA 1
ATOM 3356 C C . VAL B 1 212 ? 3.387 -3.504 16.484 1 98.88 212 VAL B C 1
ATOM 3358 O O . VAL B 1 212 ? 3.688 -4.191 17.469 1 98.88 212 VAL B O 1
ATOM 3361 N N . ASN B 1 213 ? 2.254 -2.953 16.344 1 98.62 213 ASN B N 1
ATOM 3362 C CA . ASN B 1 213 ? 1.174 -3.203 17.297 1 98.62 213 ASN B CA 1
ATOM 3363 C C . ASN B 1 213 ? -0.107 -3.635 16.578 1 98.62 213 ASN B C 1
ATOM 3365 O O . ASN B 1 213 ? -0.466 -3.074 15.547 1 98.62 213 ASN B O 1
ATOM 3369 N N . THR B 1 214 ? -0.752 -4.711 17.094 1 98.75 214 THR B N 1
ATOM 3370 C CA . THR B 1 214 ? -2.023 -5.172 16.547 1 98.75 214 THR B CA 1
ATOM 3371 C C . THR B 1 214 ? -3.172 -4.84 17.484 1 98.75 214 THR B C 1
ATOM 3373 O O . THR B 1 214 ? -3.127 -5.176 18.672 1 98.75 214 THR B O 1
ATOM 3376 N N . VAL B 1 215 ? -4.098 -4.129 17.047 1 98.5 215 VAL B N 1
ATOM 3377 C CA . VAL B 1 215 ? -5.32 -3.826 17.781 1 98.5 215 VAL B CA 1
ATOM 3378 C C . VAL B 1 215 ? -6.531 -4.285 16.984 1 98.5 215 VAL B C 1
ATOM 3380 O O . VAL B 1 215 ? -6.805 -3.754 15.898 1 98.5 215 VAL B O 1
ATOM 3383 N N . GLY B 1 216 ? -7.281 -5.277 17.547 1 98.06 216 GLY B N 1
ATOM 3384 C CA . GLY B 1 216 ? -8.352 -5.859 16.75 1 98.06 216 GLY B CA 1
ATOM 3385 C C . GLY B 1 216 ? -7.867 -6.441 15.43 1 98.06 216 GLY B C 1
ATOM 3386 O O . GLY B 1 216 ? -7 -7.312 15.414 1 98.06 216 GLY B O 1
ATOM 3387 N N . GLN B 1 217 ? -8.359 -5.883 14.336 1 98.56 217 GLN B N 1
ATOM 3388 C CA . GLN B 1 217 ? -8.055 -6.402 13.008 1 98.56 217 GLN B CA 1
ATOM 3389 C C . GLN B 1 217 ? -7.105 -5.469 12.258 1 98.56 217 GLN B C 1
ATOM 3391 O O . GLN B 1 217 ? -6.883 -5.637 11.055 1 98.56 217 GLN B O 1
ATOM 3396 N N . GLU B 1 218 ? -6.551 -4.492 12.977 1 98.81 218 GLU B N 1
ATOM 3397 C CA . GLU B 1 218 ? -5.664 -3.516 12.352 1 98.81 218 GLU B CA 1
ATOM 3398 C C . GLU B 1 218 ? -4.238 -3.656 12.867 1 98.81 218 GLU B C 1
ATOM 3400 O O . GLU B 1 218 ? -4.023 -4.074 14.008 1 98.81 218 GLU B O 1
ATOM 3405 N N . VAL B 1 219 ? -3.305 -3.393 12.023 1 98.94 219 VAL B N 1
ATOM 3406 C CA . VAL B 1 219 ? -1.889 -3.43 12.375 1 98.94 219 VAL B CA 1
ATOM 3407 C C . VAL B 1 219 ? -1.299 -2.023 12.297 1 98.94 219 VAL B C 1
ATOM 3409 O O . VAL B 1 219 ? -1.389 -1.362 11.266 1 98.94 219 VAL B O 1
ATOM 3412 N N . PHE B 1 220 ? -0.733 -1.512 13.43 1 98.88 220 PHE B N 1
ATOM 3413 C CA . PHE B 1 220 ? -0.096 -0.203 13.516 1 98.88 220 PHE B CA 1
ATOM 3414 C C . PHE B 1 220 ? 1.416 -0.324 13.367 1 98.88 220 PHE B C 1
ATOM 3416 O O . PHE B 1 220 ? 2.072 -0.979 14.18 1 98.88 220 PHE B O 1
ATOM 3423 N N . LEU B 1 221 ? 1.942 0.273 12.312 1 98.94 221 LEU B N 1
ATOM 3424 C CA . LEU B 1 221 ? 3.375 0.247 12.039 1 98.94 221 LEU B CA 1
ATOM 3425 C C . LEU B 1 221 ? 4.004 1.611 12.297 1 98.94 221 LEU B C 1
ATOM 3427 O O . LEU B 1 221 ? 3.469 2.637 11.875 1 98.94 221 LEU B O 1
ATOM 3431 N N . HIS B 1 222 ? 5.105 1.632 13.039 1 98.94 222 HIS B N 1
ATOM 3432 C CA . HIS B 1 222 ? 5.875 2.838 13.32 1 98.94 222 HIS B CA 1
ATOM 3433 C C . HIS B 1 222 ? 7.281 2.746 12.734 1 98.94 222 HIS B C 1
ATOM 3435 O O . HIS B 1 222 ? 8.047 1.843 13.078 1 98.94 222 HIS B O 1
ATOM 3441 N N . TYR B 1 223 ? 7.57 3.695 11.82 1 98.94 223 TYR B N 1
ATOM 3442 C CA . TYR B 1 223 ? 8.859 3.684 11.141 1 98.94 223 TYR B CA 1
ATOM 3443 C C . TYR B 1 223 ? 9.625 4.977 11.391 1 98.94 223 TYR B C 1
ATOM 3445 O O . TYR B 1 223 ? 9.023 6.039 11.555 1 98.94 223 TYR B O 1
ATOM 3453 N N . GLN B 1 224 ? 10.922 4.887 11.414 1 98.81 224 GLN B N 1
ATOM 3454 C CA . GLN B 1 224 ? 11.812 6.027 11.242 1 98.81 224 GLN B CA 1
ATOM 3455 C C . GLN B 1 224 ? 12.43 6.043 9.852 1 98.81 224 GLN B C 1
ATOM 3457 O O . GLN B 1 224 ? 12.844 5 9.336 1 98.81 224 GLN B O 1
ATOM 3462 N N . VAL B 1 225 ? 12.438 7.156 9.211 1 98.38 225 VAL B N 1
ATOM 3463 C CA . VAL B 1 225 ? 13.133 7.25 7.93 1 98.38 225 VAL B CA 1
ATOM 3464 C C . VAL B 1 225 ? 14.641 7.293 8.164 1 98.38 225 VAL B C 1
ATOM 3466 O O . VAL B 1 225 ? 15.125 8.094 8.969 1 98.38 225 VAL B O 1
ATOM 3469 N N . VAL B 1 226 ? 15.297 6.379 7.422 1 95.25 226 VAL B N 1
ATOM 3470 C CA . VAL B 1 226 ? 16.75 6.305 7.594 1 95.25 226 VAL B CA 1
ATOM 3471 C C . VAL B 1 226 ? 17.422 7.391 6.762 1 95.25 226 VAL B C 1
ATOM 3473 O O . VAL B 1 226 ? 17.188 7.496 5.555 1 95.25 226 VAL B O 1
ATOM 3476 N N . ARG B 1 227 ? 18.125 8.328 7.312 1 81.25 227 ARG B N 1
ATOM 3477 C CA . ARG B 1 227 ? 18.844 9.406 6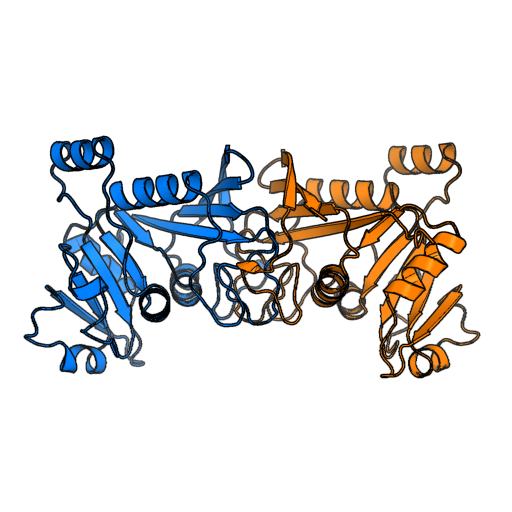.637 1 81.25 227 ARG B CA 1
ATOM 3478 C C . ARG B 1 227 ? 20.344 9.117 6.602 1 81.25 227 ARG B C 1
ATOM 3480 O O . ARG B 1 227 ? 20.875 8.461 7.496 1 81.25 227 ARG B O 1
#

Foldseek 3Di:
DPLDFAAEEEEAEDAQVFFRAFLVRAHDPQDDPVSLVVVLLLQLVFQEEEEEQSNCVRVLADDWNDDPVSQVVCVVVVGDSGHEYEYEYAQLPHDCPGCHQVDPHAYEYQYAPNNCVVCPPPPSHPYYHHAADPVSDHPVSVVRSVVVVVVGRYYYYHDDQDVQQVCVVVVNHFKYKYKHGHDDNDDPNGGGNHDDPDDDPVPDFDWDWDDWDDDDRMIITMIGTDD/DPLDFAAEEEEAEDAQVFFRAFLVRAHDPQDDPVSLVVVLLLQLVFQEEEEEQSNCVRVLADDWNDDPVSQVVCVVVVGDSGHEYEYEDAQLPHDCPGCHQVDPHAYEYQYAPNNCVVCPPPPSHPYYHHAADPVSDHPVSVVRSVVVVVVGRYYYYHDDQDVQQVCVVVVNHFKYKYKHGHDDNDDPNGGGNHDDPDDDPVPDFDWDWDDWDDDVRMIITMIGTDD

Radius of gyration: 24.43 Å; Cα contacts (8 Å, |Δi|>4): 1043; chains: 2; bounding box: 47×78×63 Å

InterPro domains:
  IPR002734 Bacterial bifunctional deaminase-reductase, C-terminal [PF01872] (6-220)
  IPR024072 Dihydrofolate reductase-like domain superfamily [G3DSA:3.40.430.10] (1-227)
  IPR024072 Dihydrofolate reductase-like domain superfamily [SSF53597] (5-225)
  IPR050765 Riboflavin Biosynthesis HTP Reductase [PTHR38011] (5-225)

Organism: NCBI:txid741277

Secondary structure (DSSP, 8-state):
------EEEEEEEEETTS-SS-TT--------HHHHHHHHHHHHH-SEEEEEHHHHHHHSS-PPP--HHHHHHHHHTT--SSPEEEEE-SS----TTSGGGGSSS-EEEEE-HHHHTTTTT-TT-SEEEE-B-TTSSB-HHHHHHHHHHTT--EEEE---HHHHHHHHHTT---EEEEEEESB----TTS--SS-SS---GGGPPBEEEEEEEEETTEEEEEEEE--/------EEEEEEEEETTS-SS-TT--------HHHHHHHHHHHHH-SEEEEEHHHHHHHSS-PPP--HHHHHHHHHTT--SSPEEEEE-SS----TTSGGGGSSS-EEEEE-HHHHTTTTT-TT-SEEEE-B-TTSSB-HHHHHHHHHHTT--EEEEEE-HHHHHHHHHTT---EEEEEEESB----TTS--SS-SS---GGGPPBEEEEEEEEETTEEEEEEEEP-

Sequence (454 aa):
MIKYRPYTTVVLAMSADGKIADVTRSPARFGSNSDKAHLESKIAAADAVLFGADTLRAYGTTLTVTNPQLLQNRTQGGKPLQPVQIVITHTANLNPEIRFFQQSIKRWLLTTTTGAVFWHKRPEFEQILVFETEEGKIDIAAALEHLAKLGVARLAILGGGELVASMVELDLIDELWLTICPLILGGTGAPTPVGGKGFSPKLAPQLKLLEVNTVGQEVFLHYQVVRMIKYRPYTTVVLAMSADGKIADVTRSPARFGSNSDKAHLESKIAAADAVLFGADTLRAYGTTLTVTNPQLLQNRTQGGKPLQPVQIVITHTANLNPEIRFFQQSIKRWLLTTTTGAVFWHKRPEFEQILVFETEEGKIDIAAALEHLAKLGVARLAILGGGELVASMVELDLIDELWLTICPLILGGTGAPTPVGGKGFSPKLAPQLKLLEVNTVGQEVFLHYQVVR

pLDDT: mean 96.75, std 6.22, range [36.09, 98.94]

Solvent-accessible surface area (backbone atoms only — not comparable to full-atom values): 23529 Å² total; per-residue (Å²): 124,86,82,58,49,39,51,25,33,35,48,46,61,26,25,65,42,21,31,44,24,24,55,83,52,47,64,64,79,77,66,51,73,67,50,53,51,50,52,38,52,52,49,55,70,20,47,27,36,39,32,26,54,67,47,36,66,47,59,34,47,78,90,70,66,73,55,65,67,57,40,48,52,25,49,76,68,72,41,66,71,56,42,37,39,31,40,39,33,67,61,57,86,67,74,79,80,39,56,48,67,71,50,99,66,53,30,33,36,40,21,21,74,77,17,42,58,82,52,59,96,39,83,75,40,78,39,79,43,70,32,60,42,97,84,71,41,67,30,62,69,61,44,37,34,51,38,29,75,74,65,31,54,31,34,30,34,62,31,33,21,52,56,44,20,55,34,53,77,66,71,56,53,45,30,37,38,41,34,36,28,45,31,40,34,34,11,57,72,21,44,27,57,27,15,51,81,44,29,53,82,92,70,27,54,40,41,43,68,73,46,79,45,75,56,94,60,30,41,40,39,34,33,34,50,60,126,125,85,82,58,50,40,51,26,33,36,47,45,61,24,27,64,42,21,30,44,24,24,54,84,52,46,62,63,79,76,64,50,72,67,52,52,51,50,48,38,52,52,49,56,70,18,47,26,36,38,31,27,53,67,49,37,64,45,58,36,46,78,91,71,66,74,56,66,68,57,39,48,52,25,49,75,68,73,40,64,72,56,42,37,38,32,42,39,32,65,62,57,87,68,72,78,79,39,56,48,67,71,50,98,65,54,30,32,37,39,21,21,75,78,18,43,58,82,53,58,97,38,83,75,40,80,40,80,43,70,33,61,40,97,85,70,41,66,30,61,69,62,44,38,33,50,39,30,76,73,66,32,54,30,34,29,34,63,29,33,22,54,55,44,21,55,35,52,77,67,70,57,54,44,30,37,37,41,34,36,26,46,30,42,33,34,12,58,72,22,44,27,57,26,15,50,81,43,28,53,80,92,70,28,52,41,40,42,68,73,45,81,45,75,56,92,58,30,38,39,36,33,35,35,50,60,128

Nearest PDB structures (foldseek):
  5xux-assembly3_F  TM=9.172E-01  e=7.087E-23  Methanosarcina mazei Go1
  5xux-assembly2_C  TM=9.039E-01  e=2.886E-22  Methanosarcina mazei Go1
  5xv2-assembly1_A-2  TM=9.178E-01  e=9.206E-22  Methanosarcina mazei Go1
  5xv0-assembly1_A  TM=9.130E-01  e=1.106E-21  Methanosarcina mazei Go1
  5xv0-assembly3_E  TM=9.177E-01  e=1.411E-21  Methanosarcina mazei Go1